Protein 8H3Z (pdb70)

Foldseek 3Di:
DAEEEEAQLQVQFFCPVLVVVLCVVVVVDDYHYHHFAQQVRVVCQVVVVHFKYKYWDPPCQPVDDQKDKFWQDKFAKWKKAFLPAPQVPDQAREPVVVLVAAAAEADPRHPRRCLVCVVCVVV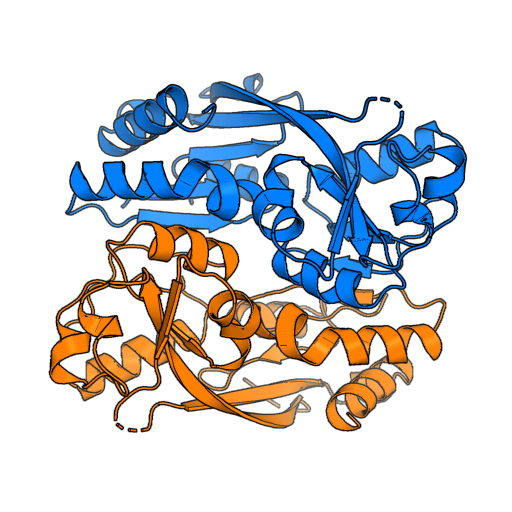VGDHRHPHHDRHLVVRLVVRLVGRHMYTGTPSSCPVVVVDNRMDIHHHVGRMTIIMMMGGNVSCVPVSSVSSVVSCNVTRSD/DAEEEEAQLCVQFPCVVLVVVLCVVVVVDDYHYHHDAQQVRVVCQVVVNHFKYKYWVVDCKDKDWQDKFAKWKKAFCPQVQLVDQAGEPVVLLVAAAAEEDPRHVVRVLVVVVCVVVVRDHHHPYYDHHLVVRNVVRLVGRHMYIGTPSSCPVVVVDNRMHIHHHVHHMIIMMMIGNPVSCVPPSSVSSVCSSNVD

Structure (mmCIF, N/CA/C/O backbone):
data_8H3Z
#
_entry.id   8H3Z
#
_cell.length_a   59.697
_cell.length_b   69.41
_cell.length_c   114.31
_cell.angle_alpha   90
_cell.angle_beta   90
_cell.angle_gamma   90
#
_symmetry.space_group_name_H-M   'P 21 21 21'
#
loop_
_entity.id
_entity.type
_entity.pdbx_description
1 polymer NtcB
2 non-polymer 'IODIDE ION'
3 water water
#
loop_
_atom_site.group_PDB
_atom_site.id
_atom_site.type_symbol
_atom_site.label_atom_id
_atom_site.label_alt_id
_atom_site.label_comp_id
_atom_site.label_asym_id
_atom_site.label_entity_id
_atom_site.label_seq_id
_atom_site.pdbx_PDB_ins_code
_atom_site.Cartn_x
_atom_site.Cartn_y
_atom_site.Cartn_z
_atom_site.occupancy
_atom_site.B_iso_or_equiv
_atom_site.auth_seq_id
_atom_site.auth_comp_id
_atom_site.auth_asym_id
_atom_site.auth_atom_id
_atom_site.pdbx_PDB_model_num
ATOM 1 N N . GLU A 1 7 ? 47.178 21.333 89.692 1 51.18 1 GLU A N 1
ATOM 2 C CA . GLU A 1 7 ? 47.994 22.576 89.622 1 52.39 1 GLU A CA 1
ATOM 3 C C . GLU A 1 7 ? 49.164 22.358 88.658 1 49.73 1 GLU A C 1
ATOM 4 O O . GLU A 1 7 ? 49.684 23.358 88.128 1 55.05 1 GLU A O 1
ATOM 10 N N . LEU A 1 8 ? 49.557 21.1 88.446 1 40.92 2 LEU A N 1
ATOM 11 C CA . LEU A 1 8 ? 50.679 20.789 87.548 1 37.36 2 LEU A CA 1
ATOM 12 C C . LEU A 1 8 ? 50.249 19.936 86.34 1 38.8 2 LEU A C 1
ATOM 13 O O . LEU A 1 8 ? 49.722 18.828 86.485 1 33.45 2 LEU A O 1
ATOM 18 N N . CYS A 1 9 ? 50.527 20.469 85.136 1 36.98 3 CYS A N 1
ATOM 19 C CA . CYS A 1 9 ? 50.03 19.942 83.875 1 35.35 3 CYS A CA 1
ATOM 20 C C . CYS A 1 9 ? 51.196 19.611 82.956 1 32.72 3 CYS A C 1
ATOM 21 O O . CYS A 1 9 ? 52.001 20.484 82.658 1 37.02 3 CYS A O 1
ATOM 24 N N . ILE A 1 10 ? 51.251 18.352 82.504 1 29.01 4 ILE A N 1
ATOM 25 C CA . ILE A 1 10 ? 52.358 17.821 81.728 1 27.54 4 ILE A CA 1
ATOM 26 C C . ILE A 1 10 ? 51.821 17.45 80.34 1 26.5 4 ILE A C 1
ATOM 27 O O . ILE A 1 10 ? 50.707 16.95 80.228 1 25.87 4 ILE A O 1
ATOM 32 N N . ALA A 1 11 ? 52.595 17.714 79.278 1 24.53 5 ALA A N 1
ATOM 33 C CA . ALA A 1 11 ? 52.334 17.099 77.984 1 26.06 5 ALA A CA 1
ATOM 34 C C . ALA A 1 11 ? 53.507 16.189 77.662 1 25.85 5 ALA A C 1
ATOM 35 O O . ALA A 1 11 ? 54.64 16.483 78.065 1 29.65 5 ALA A O 1
ATOM 37 N N . ALA A 1 12 ? 53.21 15.072 76.982 1 23.18 6 ALA A N 1
ATOM 38 C CA . ALA A 1 12 ? 54.192 14.035 76.738 1 22.6 6 ALA A CA 1
ATOM 39 C C . ALA A 1 12 ? 53.777 13.137 75.577 1 20.88 6 ALA A C 1
ATOM 40 O O . ALA A 1 12 ? 52.619 12.767 75.447 1 19.57 6 ALA A O 1
ATOM 42 N N . ILE A 1 13 ? 54.765 12.804 74.739 1 21.78 7 ILE A N 1
ATOM 43 C CA . ILE A 1 13 ? 54.61 11.851 73.653 1 22.46 7 ILE A CA 1
ATOM 44 C C . ILE A 1 13 ? 54.178 10.499 74.216 1 22.31 7 ILE A C 1
ATOM 45 O O . ILE A 1 13 ? 54.528 10.151 75.332 1 17.81 7 ILE A O 1
ATOM 50 N N . HIS A 1 14 ? 53.442 9.72 73.415 1 23.15 8 HIS A N 1
ATOM 51 C CA . HIS A 1 14 ? 52.75 8.553 73.95 1 22.92 8 HIS A CA 1
ATOM 52 C C . HIS A 1 14 ? 53.681 7.544 74.64 1 23.82 8 HIS A C 1
ATOM 53 O O . HIS A 1 14 ? 53.236 6.852 75.547 1 21.22 8 HIS A O 1
ATOM 60 N N . SER A 1 15 ? 54.963 7.449 74.228 1 25.39 9 SER A N 1
ATOM 61 C CA . SER A 1 15 ? 55.853 6.381 74.682 1 25.1 9 SER A CA 1
ATOM 62 C C . SER A 1 15 ? 56.179 6.488 76.179 1 27.96 9 SER A C 1
ATOM 63 O O . SER A 1 15 ? 56.573 5.495 76.815 1 25.62 9 SER A O 1
ATOM 66 N N . LEU A 1 16 ? 55.996 7.685 76.76 1 27.9 10 LEU A N 1
ATOM 67 C CA . LEU A 1 16 ? 56.486 7.956 78.099 1 31.71 10 LEU A CA 1
ATOM 68 C C . LEU A 1 16 ? 55.653 7.277 79.188 1 33.94 10 LEU A C 1
ATOM 69 O O . LEU A 1 16 ? 56.241 6.758 80.135 1 27.57 10 LEU A O 1
ATOM 74 N N . CYS A 1 17 ? 54.32 7.29 79.075 1 37.81 11 CYS A N 1
ATOM 75 C CA . CYS A 1 17 ? 53.449 6.765 80.171 1 43.69 11 CYS A CA 1
ATOM 76 C C . CYS A 1 17 ? 53.45 5.23 80.188 1 45.1 11 CYS A C 1
ATOM 77 O O . CYS A 1 17 ? 52.926 4.655 81.135 1 40.6 11 CYS A O 1
ATOM 80 N N . GLY A 1 18 ? 54.023 4.606 79.166 1 44.98 12 GLY A N 1
ATOM 81 C CA . GLY A 1 18 ? 54.171 3.143 79.159 1 46.92 12 GLY A CA 1
ATOM 82 C C . GLY A 1 18 ? 55.64 2.789 79.156 1 46.08 12 GLY A C 1
ATOM 83 O O . GLY A 1 18 ? 55.977 1.636 78.864 1 50.34 12 GLY A O 1
ATOM 84 N N . SER A 1 19 ? 56.476 3.778 79.441 1 41.48 13 SER A N 1
ATOM 85 C CA . SER A 1 19 ? 57.929 3.54 79.509 1 38.22 13 SER A CA 1
ATOM 86 C C . SER A 1 19 ? 58.463 4.075 80.842 1 35.37 13 SER A C 1
ATOM 87 O O . SER A 1 19 ? 58.251 3.413 81.867 1 35.22 13 SER A O 1
ATOM 90 N N . TYR A 1 20 ? 59.024 5.278 80.847 1 33.46 14 TYR A N 1
ATOM 91 C CA . TYR A 1 20 ? 59.771 5.787 82.019 1 35.93 14 TYR A CA 1
ATOM 92 C C . TYR A 1 20 ? 59.029 6.744 82.948 1 30.52 14 TYR A C 1
ATOM 93 O O . TYR A 1 20 ? 59.533 6.961 84.047 1 31.47 14 TYR A O 1
ATOM 102 N N . LEU A 1 21 ? 57.882 7.27 82.552 1 29.86 15 LEU A N 1
ATOM 103 C CA . LEU A 1 21 ? 57.24 8.325 83.38 1 31.11 15 LEU A CA 1
ATOM 104 C C . LEU A 1 21 ? 56.465 7.813 84.599 1 28.71 15 LEU A C 1
ATOM 105 O O . LEU A 1 21 ? 56.486 8.517 85.605 1 30.05 15 LEU A O 1
ATOM 110 N N . PRO A 1 22 ? 55.771 6.661 84.597 1 27.14 16 PRO A N 1
ATOM 111 C CA . PRO A 1 22 ? 54.966 6.342 85.772 1 27.5 16 PRO A CA 1
ATOM 112 C C . PRO A 1 22 ? 55.725 6.355 87.101 1 28.76 16 PRO A C 1
ATOM 113 O O . PRO A 1 22 ? 55.159 6.797 88.085 1 30.62 16 PRO A O 1
ATOM 117 N N . PRO A 1 23 ? 57 5.902 87.217 1 30.83 17 PRO A N 1
ATOM 118 C CA . PRO A 1 23 ? 57.754 6.063 88.47 1 31.11 17 PRO A CA 1
ATOM 119 C C . PRO A 1 23 ? 57.975 7.498 88.946 1 32.52 17 PRO A C 1
ATOM 120 O O . PRO A 1 23 ? 58.067 7.752 90.144 1 31.07 17 PRO A O 1
ATOM 124 N N . VAL A 1 24 ? 58.079 8.43 87.994 1 32.97 18 VAL A N 1
ATOM 125 C CA . VAL A 1 24 ? 58.298 9.829 88.3 1 33.85 18 VAL A CA 1
ATOM 126 C C . VAL A 1 24 ? 57.001 10.418 88.868 1 36.56 18 VAL A C 1
ATOM 127 O O . VAL A 1 24 ? 57.013 11.068 89.921 1 48.16 18 VAL A O 1
ATOM 131 N N . LEU A 1 25 ? 55.868 10.15 88.196 1 36.05 19 LEU A N 1
ATOM 132 C CA . LEU A 1 25 ? 54.575 10.596 88.707 1 40.38 19 LEU A CA 1
ATOM 133 C C . LEU A 1 25 ? 54.445 10.195 90.185 1 46.86 19 LEU A C 1
ATOM 134 O O . LEU A 1 25 ? 54.043 10.998 91.019 1 58.09 19 LEU A O 1
ATOM 139 N N . GLN A 1 26 ? 54.923 8.993 90.535 1 57.62 20 GLN A N 1
ATOM 140 C CA . GLN A 1 26 ? 54.635 8.365 91.818 1 49.58 20 GLN A CA 1
ATOM 141 C C . GLN A 1 26 ? 55.477 9.053 92.893 1 47.33 20 GLN A C 1
ATOM 142 O O . GLN A 1 26 ? 54.965 9.381 93.964 1 40.72 20 GLN A O 1
ATOM 148 N N . LYS A 1 27 ? 56.753 9.305 92.563 1 58.16 21 LYS A N 1
ATOM 149 C CA . LYS A 1 27 ? 57.654 10.025 93.457 1 51.75 21 LYS A CA 1
ATOM 150 C C . LYS A 1 27 ? 57.129 11.46 93.589 1 52.58 21 LYS A C 1
ATOM 151 O O . LYS A 1 27 ? 57.247 12.066 94.662 1 50.73 21 LYS A O 1
ATOM 157 N N . PHE A 1 28 ? 56.485 11.981 92.524 1 52.79 22 PHE A N 1
ATOM 158 C CA . PHE A 1 28 ? 56.102 13.392 92.579 1 40.22 22 PHE A CA 1
ATOM 159 C C . PHE A 1 28 ? 54.886 13.596 93.483 1 38.22 22 PHE A C 1
ATOM 160 O O . PHE A 1 28 ? 54.832 14.57 94.22 1 35.34 22 PHE A O 1
ATOM 168 N N . CYS A 1 29 ? 53.896 12.701 93.393 1 41.2 23 CYS A N 1
ATOM 169 C CA . CYS A 1 29 ? 52.669 12.791 94.17 1 39.37 23 CYS A CA 1
ATOM 170 C C . CYS A 1 29 ? 52.965 12.574 95.656 1 40.72 23 CYS A C 1
ATOM 171 O O . CYS A 1 29 ? 52.39 13.25 96.51 1 41.96 23 CYS A O 1
ATOM 174 N N . ARG A 1 30 ? 53.947 11.719 95.943 1 40.54 24 ARG A N 1
ATOM 175 C CA . ARG A 1 30 ? 54.336 11.469 97.356 1 44 24 ARG A CA 1
ATOM 176 C C . ARG A 1 30 ? 55.111 12.669 97.914 1 44.95 24 ARG A C 1
ATOM 177 O O . ARG A 1 30 ? 55.08 12.855 99.146 1 49.06 24 ARG A O 1
ATOM 185 N N . ASP A 1 31 ? 55.763 13.464 97.057 1 46.07 25 ASP A N 1
ATOM 186 C CA . ASP A 1 31 ? 56.599 14.548 97.565 1 44.47 25 ASP A CA 1
ATOM 187 C C . ASP A 1 31 ? 55.81 15.837 97.671 1 42.53 25 ASP A C 1
ATOM 188 O O . ASP A 1 31 ? 56.047 16.635 98.572 1 41.48 25 ASP A O 1
ATOM 193 N N . TYR A 1 32 ? 54.816 15.971 96.79 1 43.13 26 TYR A N 1
ATOM 194 C CA . TYR A 1 32 ? 53.913 17.144 96.765 1 44 26 TYR A CA 1
ATOM 195 C C . TYR A 1 32 ? 52.473 16.632 96.718 1 47.34 26 TYR A C 1
ATOM 196 O O . TYR A 1 32 ? 51.826 16.724 95.68 1 42.25 26 TYR A O 1
ATOM 205 N N . PRO A 1 33 ? 51.924 16.12 97.831 1 56.37 27 PRO A N 1
ATOM 206 C CA . PRO A 1 33 ? 50.603 15.5 97.813 1 62.15 27 PRO A CA 1
ATOM 207 C C . PRO A 1 33 ? 49.369 16.388 97.589 1 78.71 27 PRO A C 1
ATOM 208 O O . PRO A 1 33 ? 48.398 15.884 97.067 1 91.17 27 PRO A O 1
ATOM 212 N N . GLU A 1 34 ? 49.456 17.69 97.828 1 90.75 28 GLU A N 1
ATOM 213 C CA . GLU A 1 34 ? 48.234 18.493 97.605 1 69.15 28 GLU A CA 1
ATOM 214 C C . GLU A 1 34 ? 48.193 18.967 96.156 1 59.8 28 GLU A C 1
ATOM 215 O O . GLU A 1 34 ? 47.223 19.63 95.786 1 54.23 28 GLU A O 1
ATOM 221 N N . VAL A 1 35 ? 49.193 18.596 95.368 1 54.86 29 VAL A N 1
ATOM 222 C CA . VAL A 1 35 ? 49.273 19.081 93.96 1 51.65 29 VAL A CA 1
ATOM 223 C C . VAL A 1 35 ? 48.489 18.139 93.044 1 51.82 29 VAL A C 1
ATOM 224 O O . VAL A 1 35 ? 48.765 16.934 93.053 1 50.73 29 VAL A O 1
ATOM 228 N N . GLN A 1 36 ? 47.552 18.686 92.278 1 49.08 30 GLN A N 1
ATOM 229 C CA . GLN A 1 36 ? 46.839 17.849 91.29 1 50.69 30 GLN A CA 1
ATOM 230 C C . GLN A 1 36 ? 47.713 17.726 90.045 1 47.25 30 GLN A C 1
ATOM 231 O O . GLN A 1 36 ? 48.115 18.768 89.512 1 48.45 30 GLN A O 1
ATOM 237 N N . LEU A 1 37 ? 48.004 16.501 89.633 1 38.66 31 LEU A N 1
ATOM 238 C CA . LEU A 1 37 ? 48.784 16.213 88.441 1 34.82 31 LEU A CA 1
ATOM 239 C C . LEU A 1 37 ? 47.86 15.863 87.267 1 31.52 31 LEU A C 1
ATOM 240 O O . LEU A 1 37 ? 46.993 15.016 87.404 1 31.7 31 LEU A O 1
ATOM 245 N N . ARG A 1 38 ? 47.985 16.571 86.137 1 31.36 32 ARG A N 1
ATOM 246 C CA . ARG A 1 38 ? 47.427 16.151 84.854 1 32.21 32 ARG A CA 1
ATOM 247 C C . ARG A 1 38 ? 48.578 15.813 83.907 1 29.71 32 ARG A C 1
ATOM 248 O O . ARG A 1 38 ? 49.499 16.615 83.791 1 28.5 32 ARG A O 1
ATOM 256 N N . VAL A 1 39 ? 48.503 14.651 83.228 1 27.58 33 VAL A N 1
ATOM 257 C CA . VAL A 1 39 ? 49.423 14.266 82.161 1 25.76 33 VAL A CA 1
ATOM 258 C C . VAL A 1 39 ? 48.625 13.944 80.896 1 25 33 VAL A C 1
ATOM 259 O O . VAL A 1 39 ? 47.902 12.953 80.852 1 22.53 33 VAL A O 1
ATOM 263 N N . THR A 1 40 ? 48.808 14.763 79.847 1 26.02 34 THR A N 1
ATOM 264 C CA . THR A 1 40 ? 48.116 14.588 78.577 1 25.15 34 THR A CA 1
ATOM 265 C C . THR A 1 40 ? 49.101 14.049 77.554 1 21.95 34 THR A C 1
ATOM 266 O O . THR A 1 40 ? 50.112 14.685 77.317 1 20.24 34 THR A O 1
ATOM 270 N N . SER A 1 41 ? 48.803 12.869 76.989 1 23.36 35 SER A N 1
ATOM 271 C CA . SER A 1 41 ? 49.611 12.266 75.936 1 23.48 35 SER A CA 1
ATOM 272 C C . SER A 1 41 ? 49.222 12.879 74.603 1 21.58 35 SER A C 1
ATOM 273 O O . SER A 1 41 ? 48.055 12.892 74.303 1 21.26 35 SER A O 1
ATOM 276 N N . LEU A 1 42 ? 50.202 13.316 73.808 1 23.3 36 LEU A N 1
ATOM 277 C CA . LEU A 1 42 ? 49.958 14.152 72.637 1 23.04 36 LEU A CA 1
ATOM 278 C C . LEU A 1 42 ? 51.089 13.913 71.643 1 21.29 36 LEU A C 1
ATOM 279 O O . LEU A 1 42 ? 52.173 13.489 72.037 1 21.11 36 LEU A O 1
ATOM 284 N N . GLY A 1 43 ? 50.829 14.168 70.366 1 19.46 37 GLY A N 1
ATOM 285 C CA . GLY A 1 43 ? 51.891 14.343 69.387 1 19.35 37 GLY A CA 1
ATOM 286 C C . GLY A 1 43 ? 52.694 15.601 69.706 1 19.32 37 GLY A C 1
ATOM 287 O O . GLY A 1 43 ? 52.156 16.544 70.29 1 20.92 37 GLY A O 1
ATOM 288 N N . SER A 1 44 ? 53.978 15.606 69.326 1 19.87 38 SER A N 1
ATOM 289 C CA . SER A 1 44 ? 54.901 16.693 69.634 1 21.2 38 SER A CA 1
ATOM 290 C C . SER A 1 44 ? 54.4 18.076 69.216 1 23.45 38 SER A C 1
ATOM 291 O O . SER A 1 44 ? 54.606 19.034 69.958 1 26.78 38 SER A O 1
ATOM 294 N N . ASP A 1 45 ? 53.778 18.222 68.038 1 27.46 39 ASP A N 1
ATOM 295 C CA . ASP A 1 45 ? 53.306 19.542 67.622 1 28.26 39 ASP A CA 1
ATOM 296 C C . ASP A 1 45 ? 52.342 20.115 68.666 1 27.58 39 ASP A C 1
ATOM 297 O O . ASP A 1 45 ? 52.596 21.196 69.199 1 27.99 39 ASP A O 1
ATOM 302 N N . ARG A 1 46 ? 51.278 19.38 69.011 1 30.07 40 ARG A N 1
ATOM 303 C CA . ARG A 1 46 ? 50.288 19.883 69.961 1 31.89 40 ARG A CA 1
ATOM 304 C C . ARG A 1 46 ? 50.876 20.123 71.361 1 30.72 40 ARG A C 1
ATOM 305 O O . ARG A 1 46 ? 50.552 21.129 72.011 1 30.13 40 ARG A O 1
ATOM 313 N N . ALA A 1 47 ? 51.757 19.221 71.817 1 29.96 41 ALA A N 1
ATOM 314 C CA . ALA A 1 47 ? 52.446 19.352 73.094 1 27.24 41 ALA A CA 1
ATOM 315 C C . ALA A 1 47 ? 53.157 20.696 73.211 1 29.73 41 ALA A C 1
ATOM 316 O O . ALA A 1 47 ? 53.153 21.307 74.288 1 26.76 41 ALA A O 1
ATOM 318 N N . LEU A 1 48 ? 53.751 21.158 72.092 1 32.85 42 LEU A N 1
ATOM 319 C CA . LEU A 1 48 ? 54.439 22.441 72.068 1 35.51 42 LEU A CA 1
ATOM 320 C C . LEU A 1 48 ? 53.455 23.604 71.951 1 33.74 42 LEU A C 1
ATOM 321 O O . LEU A 1 48 ? 53.69 24.631 72.575 1 30.21 42 LEU A O 1
ATOM 326 N N . LYS A 1 49 ? 52.395 23.46 71.134 1 35.29 43 LYS A N 1
ATOM 327 C CA . LYS A 1 49 ? 51.349 24.467 71.067 1 34.99 43 LYS A CA 1
ATOM 328 C C . LYS A 1 49 ? 50.893 24.775 72.493 1 35.23 43 LYS A C 1
ATOM 329 O O . LYS A 1 49 ? 50.855 25.937 72.895 1 35.1 43 LYS A O 1
ATOM 335 N N . VAL A 1 50 ? 50.556 23.72 73.257 1 36.38 44 VAL A N 1
ATOM 336 C CA . VAL A 1 50 ? 49.946 23.89 74.568 1 36.53 44 VAL A CA 1
ATOM 337 C C . VAL A 1 50 ? 50.952 24.425 75.592 1 34.06 44 VAL A C 1
ATOM 338 O O . VAL A 1 50 ? 50.533 25.124 76.506 1 35.77 44 VAL A O 1
ATOM 342 N N . LEU A 1 51 ? 52.254 24.134 75.437 1 32.99 45 LEU A N 1
ATOM 343 C CA . LEU A 1 51 ? 53.279 24.775 76.255 1 33.29 45 LEU A CA 1
ATOM 344 C C . LEU A 1 51 ? 53.325 26.269 75.93 1 39.4 45 LEU A C 1
ATOM 345 O O . LEU A 1 51 ? 53.161 27.098 76.831 1 40.81 45 LEU A O 1
ATOM 350 N N . LYS A 1 52 ? 53.496 26.613 74.645 1 39.35 46 LYS A N 1
ATOM 351 C CA . LYS A 1 52 ? 53.504 28.012 74.229 1 40.01 46 LYS A CA 1
ATOM 352 C C . LYS A 1 52 ? 52.306 28.79 74.785 1 37 46 LYS A C 1
ATOM 353 O O . LYS A 1 52 ? 52.433 29.977 75.029 1 36.69 46 LYS A O 1
ATOM 359 N N . ASP A 1 53 ? 51.142 28.144 74.906 1 38.07 47 ASP A N 1
ATOM 360 C CA . ASP A 1 53 ? 49.888 28.8 75.256 1 38.05 47 ASP A CA 1
ATOM 361 C C . ASP A 1 53 ? 49.629 28.764 76.768 1 36.3 47 ASP A C 1
ATOM 362 O O . ASP A 1 53 ? 48.606 29.257 77.225 1 39.84 47 ASP A O 1
ATOM 367 N N . GLY A 1 54 ? 50.503 28.15 77.567 1 34.37 48 GLY A N 1
ATOM 368 C CA . GLY A 1 54 ? 50.311 28.173 79.012 1 33.82 48 GLY A CA 1
ATOM 369 C C . GLY A 1 54 ? 49.385 27.08 79.551 1 34.55 48 GLY A C 1
ATOM 370 O O . GLY A 1 54 ? 49.131 27.039 80.761 1 34.14 48 GLY A O 1
ATOM 371 N N . LEU A 1 55 ? 48.905 26.18 78.674 1 34.61 49 LEU A N 1
ATOM 372 C CA . LEU A 1 55 ? 47.97 25.128 79.07 1 34.83 49 LEU A CA 1
ATOM 373 C C . LEU A 1 55 ? 48.68 23.978 79.796 1 32.53 49 LEU A C 1
ATOM 374 O O . LEU A 1 55 ? 48.077 23.34 80.657 1 34.95 49 LEU A O 1
ATOM 379 N N . VAL A 1 56 ? 49.962 23.724 79.488 1 29.87 50 VAL A N 1
ATOM 380 C CA . VAL A 1 56 ? 50.777 22.811 80.284 1 26.04 50 VAL A CA 1
ATOM 381 C C . VAL A 1 56 ? 51.955 23.592 80.84 1 26.5 50 VAL A C 1
ATOM 382 O O . VAL A 1 56 ? 52.225 24.674 80.359 1 26.91 50 VAL A O 1
ATOM 386 N N . ASP A 1 57 ? 52.621 23.037 81.863 1 27.63 51 ASP A N 1
ATOM 387 C CA . ASP A 1 57 ? 53.747 23.672 82.523 1 28.44 51 ASP A CA 1
ATOM 388 C C . ASP A 1 57 ? 55.082 23.186 81.964 1 30.07 51 ASP A C 1
ATOM 389 O O . ASP A 1 57 ? 56.098 23.887 82.092 1 31.86 51 ASP A O 1
ATOM 394 N N . LEU A 1 58 ? 55.096 21.965 81.416 1 29.53 52 LEU A N 1
ATOM 395 C CA . LEU A 1 58 ? 56.26 21.466 80.704 1 31.47 52 LEU A CA 1
ATOM 396 C C . LEU A 1 58 ? 55.859 20.284 79.835 1 31.08 52 LEU A C 1
ATOM 397 O O . LEU A 1 58 ? 54.801 19.694 80.017 1 32.64 52 LEU A O 1
ATOM 402 N N . ALA A 1 59 ? 56.718 19.995 78.861 1 28.95 53 ALA A N 1
ATOM 403 C CA . ALA A 1 59 ? 56.429 19.021 77.827 1 27.93 53 ALA A CA 1
ATOM 404 C C . ALA A 1 59 ? 57.687 18.205 77.584 1 27.86 53 ALA A C 1
ATOM 405 O O . ALA A 1 59 ? 58.779 18.759 77.574 1 27 53 ALA A O 1
ATOM 407 N N . ILE A 1 60 ? 57.482 16.894 77.413 1 26.17 54 ILE A N 1
ATOM 408 C CA . ILE A 1 60 ? 58.481 15.986 76.893 1 24.66 54 ILE A CA 1
ATOM 409 C C . ILE A 1 60 ? 58.074 15.617 75.464 1 22.79 54 ILE A C 1
ATOM 410 O O . ILE A 1 60 ? 56.993 15.075 75.24 1 23.91 54 ILE A O 1
ATOM 415 N N . VAL A 1 61 ? 58.959 15.907 74.512 1 21.79 55 VAL A N 1
ATOM 416 C CA . VAL A 1 61 ? 58.634 15.896 73.101 1 22.91 55 VAL A CA 1
ATOM 417 C C . VAL A 1 61 ? 59.787 15.279 72.313 1 26.6 55 VAL A C 1
ATOM 418 O O . VAL A 1 61 ? 60.903 15.079 72.801 1 27.04 55 VAL A O 1
ATOM 422 N N . MET A 1 62 ? 59.458 14.991 71.06 1 29.09 56 MET A N 1
ATOM 423 C CA . MET A 1 62 ? 60.408 14.6 70.049 1 32.95 56 MET A CA 1
ATOM 424 C C . MET A 1 62 ? 61.032 15.875 69.474 1 33.07 56 MET A C 1
ATOM 425 O O . MET A 1 62 ? 60.322 16.798 69.091 1 30.25 56 MET A O 1
ATOM 430 N N . ASN A 1 63 ? 62.368 15.939 69.515 1 34.3 57 ASN A N 1
ATOM 431 C CA . ASN A 1 63 ? 63.156 17.047 69.007 1 37.37 57 ASN A CA 1
ATOM 432 C C . ASN A 1 63 ? 62.681 17.455 67.606 1 39.15 57 ASN A C 1
ATOM 433 O O . ASN A 1 63 ? 62.509 16.598 66.736 1 37.2 57 ASN A O 1
ATOM 438 N N . ASN A 1 64 ? 62.453 18.767 67.407 1 38.84 58 ASN A N 1
ATOM 439 C CA . ASN A 1 64 ? 62.079 19.332 66.112 1 40.72 58 ASN A CA 1
ATOM 440 C C . ASN A 1 64 ? 63.22 20.175 65.524 1 43.96 58 ASN A C 1
ATOM 441 O O . ASN A 1 64 ? 63.029 20.821 64.485 1 43.11 58 ASN A O 1
ATOM 446 N N . ARG A 1 65 ? 64.359 20.213 66.245 1 43.32 59 ARG A N 1
ATOM 447 C CA . ARG A 1 65 ? 65.599 20.883 65.869 1 42.12 59 ARG A CA 1
ATOM 448 C C . ARG A 1 65 ? 65.572 22.398 66.104 1 40.34 59 ARG A C 1
ATOM 449 O O . ARG A 1 65 ? 66.563 23.051 65.808 1 37.01 59 ARG A O 1
ATOM 457 N N . PHE A 1 66 ? 64.514 22.971 66.697 1 35.74 60 PHE A N 1
ATOM 458 C CA . PHE A 1 66 ? 64.441 24.419 66.834 1 33.8 60 PHE A CA 1
ATOM 459 C C . PHE A 1 66 ? 64.12 24.878 68.259 1 33.79 60 PHE A C 1
ATOM 460 O O . PHE A 1 66 ? 63.82 26.055 68.479 1 36 60 PHE A O 1
ATOM 468 N N . LEU A 1 67 ? 64.187 23.983 69.243 1 37.74 61 LEU A N 1
ATOM 469 C CA . LEU A 1 67 ? 63.632 24.267 70.564 1 42.04 61 LEU A CA 1
ATOM 470 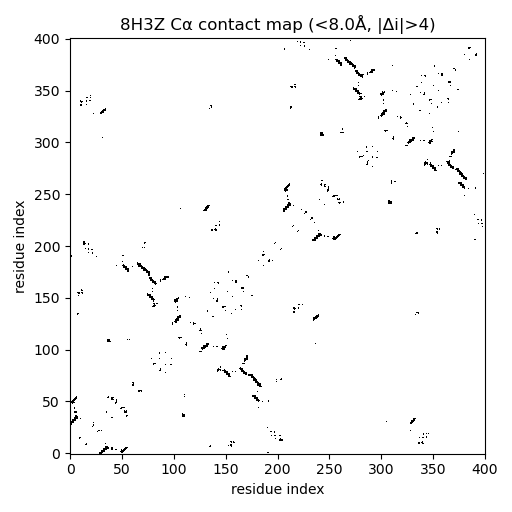C C . LEU A 1 67 ? 64.289 25.474 71.249 1 43.75 61 LEU A C 1
ATOM 471 O O . LEU A 1 67 ? 63.628 26.186 72.003 1 45.35 61 LEU A O 1
ATOM 476 N N . THR A 1 68 ? 65.573 25.734 70.972 1 44.72 62 THR A N 1
ATOM 477 C CA . THR A 1 68 ? 66.323 26.76 71.686 1 42.48 62 THR A CA 1
ATOM 478 C C . THR A 1 68 ? 66.162 28.148 71.043 1 44.18 62 THR A C 1
ATOM 479 O O . THR A 1 68 ? 66.697 29.127 71.561 1 43.59 62 THR A O 1
ATOM 483 N N . THR A 1 69 ? 65.4 28.252 69.937 1 43.25 63 THR A N 1
ATOM 484 C CA . THR A 1 69 ? 65.115 29.526 69.277 1 36.33 63 THR A CA 1
ATOM 485 C C . THR A 1 69 ? 64.093 30.366 70.052 1 38.39 63 THR A C 1
ATOM 486 O O . THR A 1 69 ? 63.971 31.561 69.814 1 44.52 63 THR A O 1
ATOM 490 N N . GLY A 1 70 ? 63.311 29.752 70.939 1 42.33 64 GLY A N 1
ATOM 491 C CA . GLY A 1 70 ? 62.411 30.497 71.807 1 47.29 64 GLY A CA 1
ATOM 492 C C . GLY A 1 70 ? 63.169 31.204 72.934 1 52.43 64 GLY A C 1
ATOM 493 O O . GLY A 1 70 ? 64.111 30.649 73.5 1 50.93 64 GLY A O 1
ATOM 494 N N . ARG A 1 71 ? 62.715 32.411 73.291 1 54.35 65 ARG A N 1
ATOM 495 C CA . ARG A 1 71 ? 63.459 33.283 74.19 1 61.39 65 ARG A CA 1
ATOM 496 C C . ARG A 1 71 ? 63.606 32.643 75.579 1 58.22 65 ARG A C 1
ATOM 497 O O . ARG A 1 71 ? 64.715 32.546 76.1 1 61.33 65 ARG A O 1
ATOM 505 N N . ASP A 1 72 ? 62.5 32.181 76.174 1 53.41 66 ASP A N 1
ATOM 506 C CA . ASP A 1 72 ? 62.481 31.8 77.583 1 54.26 66 ASP A CA 1
ATOM 507 C C . ASP A 1 72 ? 62.782 30.307 77.783 1 48.56 66 ASP A C 1
ATOM 508 O O . ASP A 1 72 ? 62.492 29.756 78.841 1 42.19 66 ASP A O 1
ATOM 513 N N . MET A 1 73 ? 63.407 29.649 76.8 1 43.97 67 MET A N 1
ATOM 514 C CA . MET A 1 73 ? 63.35 28.196 76.718 1 40.51 67 MET A CA 1
ATOM 515 C C . MET A 1 73 ? 64.439 27.555 77.575 1 34.43 67 MET A C 1
ATOM 516 O O . MET A 1 73 ? 65.569 28.035 77.619 1 30.15 67 MET A O 1
ATOM 521 N N . VAL A 1 74 ? 64.099 26.481 78.302 1 33.95 68 VAL A N 1
ATOM 522 C CA . VAL A 1 74 ? 65.156 25.605 78.791 1 31.92 68 VAL A CA 1
ATOM 523 C C . VAL A 1 74 ? 64.828 24.188 78.324 1 29.26 68 VAL A C 1
ATOM 524 O O . VAL A 1 74 ? 63.673 23.798 78.331 1 25.12 68 VAL A O 1
ATOM 528 N N . VAL A 1 75 ? 65.874 23.467 77.89 1 28.71 69 VAL A N 1
ATOM 529 C CA . VAL A 1 75 ? 65.764 22.242 77.117 1 29.8 69 VAL A CA 1
ATOM 530 C C . VAL A 1 75 ? 66.731 21.207 77.685 1 29.82 69 VAL A C 1
ATOM 531 O O . VAL A 1 75 ? 67.933 21.452 77.696 1 25.86 69 VAL A O 1
ATOM 535 N N . GLU A 1 76 ? 66.211 20.037 78.098 1 31.38 70 GLU A N 1
ATOM 536 C CA . GLU A 1 76 ? 67.058 18.947 78.576 1 33.16 70 GLU A CA 1
ATOM 537 C C . GLU A 1 76 ? 66.901 17.707 77.691 1 32.66 70 GLU A C 1
ATOM 538 O O . GLU A 1 76 ? 65.817 17.12 77.582 1 27.98 70 GLU A O 1
ATOM 544 N N . VAL A 1 77 ? 68.013 17.281 77.082 1 29.7 71 VAL A N 1
ATOM 545 C CA . VAL A 1 77 ? 68.001 16.049 76.314 1 29.41 71 VAL A CA 1
ATOM 546 C C . VAL A 1 77 ? 67.938 14.879 77.294 1 30.28 71 VAL A C 1
ATOM 547 O O . VAL A 1 77 ? 68.741 14.794 78.225 1 28.26 71 VAL A O 1
ATOM 551 N N . LEU A 1 78 ? 66.954 13.994 77.077 1 31.04 72 LEU A N 1
ATOM 552 C CA . LEU A 1 78 ? 66.723 12.838 77.929 1 30.41 72 LEU A CA 1
ATOM 553 C C . LEU A 1 78 ? 67.412 11.598 77.339 1 33.8 72 LEU A C 1
ATOM 554 O O . LEU A 1 78 ? 68.21 10.952 78.016 1 32.88 72 LEU A O 1
ATOM 559 N N . TYR A 1 79 ? 67.091 11.253 76.082 1 35.18 73 TYR A N 1
ATOM 560 C CA . TYR A 1 79 ? 67.66 10.071 75.447 1 33.42 73 TYR A CA 1
ATOM 561 C C . TYR A 1 79 ? 67.504 10.125 73.925 1 31.6 73 TYR A C 1
ATOM 562 O O . TYR A 1 79 ? 66.633 10.826 73.4 1 28.81 73 TYR A O 1
ATOM 571 N N . ASP A 1 80 ? 68.417 9.408 73.244 1 32.96 74 ASP A N 1
ATOM 572 C CA . ASP A 1 80 ? 68.289 9.018 71.84 1 32.54 74 ASP A CA 1
ATOM 573 C C . ASP A 1 80 ? 67.856 7.552 71.778 1 29.26 74 ASP A C 1
ATOM 574 O O . ASP A 1 80 ? 68.119 6.77 72.697 1 26.23 74 ASP A O 1
ATOM 579 N N . GLU A 1 81 ? 67.2 7.163 70.687 1 26.19 75 GLU A N 1
ATOM 580 C CA . GLU A 1 81 ? 66.661 5.813 70.644 1 28.11 75 GLU A CA 1
ATOM 581 C C . GLU A 1 81 ? 66.428 5.369 69.208 1 25.82 75 GLU A C 1
ATOM 582 O O . GLU A 1 81 ? 66.009 6.157 68.363 1 27.14 75 GLU A O 1
ATOM 588 N N . PRO A 1 82 ? 66.613 4.058 68.936 1 23.92 76 PRO A N 1
ATOM 589 C CA . PRO A 1 82 ? 66.365 3.522 67.609 1 22.58 76 PRO A CA 1
ATOM 590 C C . PRO A 1 82 ? 64.877 3.379 67.328 1 23.21 76 PRO A C 1
ATOM 591 O O . PRO A 1 82 ? 64.06 3.231 68.242 1 22.69 76 PRO A O 1
ATOM 595 N N . ILE A 1 83 ? 64.572 3.436 66.027 1 23.11 77 ILE A N 1
ATOM 596 C CA . ILE A 1 83 ? 63.292 3.013 65.511 1 25.22 77 ILE A CA 1
ATOM 597 C C . ILE A 1 83 ? 63.347 1.525 65.175 1 25.05 77 ILE A C 1
ATOM 598 O O . ILE A 1 83 ? 64.322 1.053 64.575 1 21.94 77 ILE A O 1
ATOM 603 N N . GLU A 1 84 ? 62.281 0.805 65.564 1 24.54 78 GLU A N 1
ATOM 604 C CA . GLU A 1 84 ? 62.238 -0.636 65.372 1 25.31 78 GLU A CA 1
ATOM 605 C C . GLU A 1 84 ? 60.917 -0.98 64.702 1 24.9 78 GLU A C 1
ATOM 606 O O . GLU A 1 84 ? 60.064 -0.095 64.552 1 25.32 78 GLU A O 1
ATOM 612 N N . LEU A 1 85 ? 60.793 -2.241 64.263 1 24.84 79 LEU A N 1
ATOM 613 C CA . LEU A 1 85 ? 59.629 -2.675 63.497 1 25.73 79 LEU A CA 1
ATOM 614 C C . LEU A 1 85 ? 58.724 -3.519 64.37 1 24.73 79 LEU A C 1
ATOM 615 O O . LEU A 1 85 ? 59.212 -4.356 65.131 1 26.47 79 LEU A O 1
ATOM 620 N N . LEU A 1 86 ? 57.42 -3.301 64.206 1 24.51 80 LEU A N 1
ATOM 621 C CA . LEU A 1 86 ? 56.401 -4.06 64.905 1 23.78 80 LEU A CA 1
ATOM 622 C C . LEU A 1 86 ? 55.563 -4.803 63.869 1 24.98 80 LEU A C 1
ATOM 623 O O . LEU A 1 86 ? 55.101 -4.204 62.909 1 23.18 80 LEU A O 1
ATOM 628 N N . THR A 1 87 ? 55.398 -6.115 64.091 1 25.84 81 THR A N 1
ATOM 629 C CA . THR A 1 87 ? 54.604 -6.982 63.245 1 26.14 81 THR A CA 1
ATOM 630 C C . THR A 1 87 ? 53.833 -7.949 64.138 1 25.7 81 THR A C 1
ATOM 631 O O . THR A 1 87 ? 54.172 -8.089 65.311 1 23.78 81 THR A O 1
ATOM 635 N N . ALA A 1 88 ? 52.784 -8.558 63.56 1 25.71 82 ALA A N 1
ATOM 636 C CA . ALA A 1 88 ? 52.192 -9.785 64.073 1 26.77 82 ALA A CA 1
ATOM 637 C C . ALA A 1 88 ? 53.278 -10.848 64.184 1 28.12 82 ALA A C 1
ATOM 638 O O . ALA A 1 88 ? 54.177 -10.917 63.342 1 28.41 82 ALA A O 1
ATOM 640 N N . ALA A 1 89 ? 53.145 -11.665 65.237 1 32.73 83 ALA A N 1
ATOM 641 C CA . ALA A 1 89 ? 54.004 -12.801 65.531 1 35.8 83 ALA A CA 1
ATOM 642 C C . ALA A 1 89 ? 54.298 -13.604 64.267 1 36.08 83 ALA A C 1
ATOM 643 O O . ALA A 1 89 ? 55.456 -13.902 63.978 1 42.49 83 ALA A O 1
ATOM 645 N N . ASN A 1 90 ? 53.257 -13.893 63.482 1 40.91 84 ASN A N 1
ATOM 646 C CA . ASN A 1 90 ? 53.398 -14.778 62.333 1 46.23 84 ASN A CA 1
ATOM 647 C C . ASN A 1 90 ? 53.554 -13.991 61.026 1 44.53 84 ASN A C 1
ATOM 648 O O . ASN A 1 90 ? 53.378 -14.537 59.94 1 42.18 84 ASN A O 1
ATOM 653 N N . HIS A 1 91 ? 53.958 -12.72 61.118 1 41.1 85 HIS A N 1
ATOM 654 C CA . HIS A 1 91 ? 54.259 -11.945 59.929 1 37.66 85 HIS A CA 1
ATOM 655 C C . HIS A 1 91 ? 55.547 -12.464 59.305 1 38.39 85 HIS A C 1
ATOM 656 O O . HIS A 1 91 ? 56.509 -12.74 60.024 1 42.39 85 HIS A O 1
ATOM 663 N N . PRO A 1 92 ? 55.624 -12.587 57.96 1 39.18 86 PRO A N 1
ATOM 664 C CA . PRO A 1 92 ? 56.844 -13.045 57.29 1 39.86 86 PRO A CA 1
ATOM 665 C C . PRO A 1 92 ? 58.126 -12.37 57.769 1 42.99 86 PRO A C 1
ATOM 666 O O . PRO A 1 92 ? 59.156 -13.034 57.89 1 43.18 86 PRO A O 1
ATOM 670 N N . LEU A 1 93 ? 58.053 -11.047 58.019 1 44.34 87 LEU A N 1
ATOM 671 C CA . LEU A 1 93 ? 59.2 -10.247 58.456 1 38.54 87 LEU A CA 1
ATOM 672 C C . LEU A 1 93 ? 59.676 -10.676 59.847 1 36.18 87 LEU A C 1
ATOM 673 O O . LEU A 1 93 ? 60.826 -10.431 60.215 1 37.44 87 LEU A O 1
ATOM 678 N N . ALA A 1 94 ? 58.801 -11.314 60.632 1 35.14 88 ALA A N 1
ATOM 679 C CA . ALA A 1 94 ? 59.217 -11.85 61.918 1 38.02 88 ALA A CA 1
ATOM 680 C C . ALA A 1 94 ? 60.319 -12.899 61.738 1 39.54 88 ALA A C 1
ATOM 681 O O . ALA A 1 94 ? 61.069 -13.143 62.668 1 38.84 88 ALA A O 1
ATOM 683 N N . ALA A 1 95 ? 60.417 -13.516 60.551 1 45.42 89 ALA A N 1
ATOM 684 C CA . ALA A 1 95 ? 61.435 -14.529 60.293 1 49.88 89 ALA A CA 1
ATOM 685 C C . ALA A 1 95 ? 62.84 -13.957 60.497 1 45.81 89 ALA A C 1
ATOM 686 O O . ALA A 1 95 ? 63.7 -14.631 61.051 1 44.48 89 ALA A O 1
ATOM 688 N N . TYR A 1 96 ? 63.07 -12.711 60.078 1 43.98 90 TYR A N 1
ATOM 689 C CA . TYR A 1 96 ? 64.396 -12.128 60.182 1 41.66 90 TYR A CA 1
ATOM 690 C C . TYR A 1 96 ? 64.724 -11.795 61.632 1 41.52 90 TYR A C 1
ATOM 691 O O . TYR A 1 96 ? 63.832 -11.602 62.458 1 43.35 90 TYR A O 1
ATOM 700 N N . GLU A 1 97 ? 66.028 -11.7 61.912 1 44.67 91 GLU A N 1
ATOM 701 C CA . GLU A 1 97 ? 66.536 -11.184 63.174 1 49.92 91 GLU A CA 1
ATOM 702 C C . GLU A 1 97 ? 66.637 -9.653 63.105 1 46.69 91 GLU A C 1
ATOM 703 O O . GLU A 1 97 ? 66.311 -8.939 64.061 1 44.83 91 GLU A O 1
ATOM 709 N N . ARG A 1 98 ? 67.187 -9.181 61.979 1 43.85 92 ARG A N 1
ATOM 710 C CA . ARG A 1 98 ? 67.287 -7.722 61.719 1 45.65 92 ARG A CA 1
ATOM 711 C C . ARG A 1 98 ? 66.614 -7.506 60.367 1 46.99 92 ARG A C 1
ATOM 712 O O . ARG A 1 98 ? 67.162 -7.986 59.356 1 49.78 92 ARG A O 1
ATOM 720 N N . VAL A 1 99 ? 65.476 -6.82 60.347 1 43.23 93 VAL A N 1
ATOM 721 C CA . VAL A 1 99 ? 64.695 -6.689 59.128 1 43.65 93 VAL A CA 1
ATOM 722 C C . VAL A 1 99 ? 65.438 -5.754 58.174 1 44.95 93 VAL A C 1
ATOM 723 O O . VAL A 1 99 ? 65.882 -4.684 58.587 1 45.6 93 VAL A O 1
ATOM 727 N N . PRO A 1 100 ? 65.654 -6.149 56.896 1 44.73 94 PRO A N 1
ATOM 728 C CA . PRO A 1 100 ? 66.191 -5.232 55.889 1 48.68 94 PRO A CA 1
ATOM 729 C C . PRO A 1 100 ? 65.127 -4.315 55.282 1 48.36 94 PRO A C 1
ATOM 730 O O . PRO A 1 100 ? 63.982 -4.721 55.079 1 51.68 94 PRO A O 1
ATOM 734 N N . TRP A 1 101 ? 65.543 -3.072 55.007 1 47.59 95 TRP A N 1
ATOM 735 C CA . TRP A 1 101 ? 64.71 -2.053 54.396 1 48.47 95 TRP A CA 1
ATOM 736 C C . TRP A 1 101 ? 64.136 -2.544 53.069 1 52.45 95 TRP A C 1
ATOM 737 O O . TRP A 1 101 ? 62.968 -2.285 52.793 1 56.29 95 TRP A O 1
ATOM 748 N N . SER A 1 102 ? 64.933 -3.272 52.269 1 54.08 96 SER A N 1
ATOM 749 C CA . SER A 1 102 ? 64.51 -3.672 50.933 1 52.56 96 SER A CA 1
ATOM 750 C C . SER A 1 102 ? 63.254 -4.544 50.981 1 52.7 96 SER A C 1
ATOM 751 O O . SER A 1 102 ? 62.484 -4.552 50.019 1 54.94 96 SER A O 1
ATOM 754 N N . GLU A 1 103 ? 63.056 -5.277 52.088 1 50.39 97 GLU A N 1
ATOM 755 C 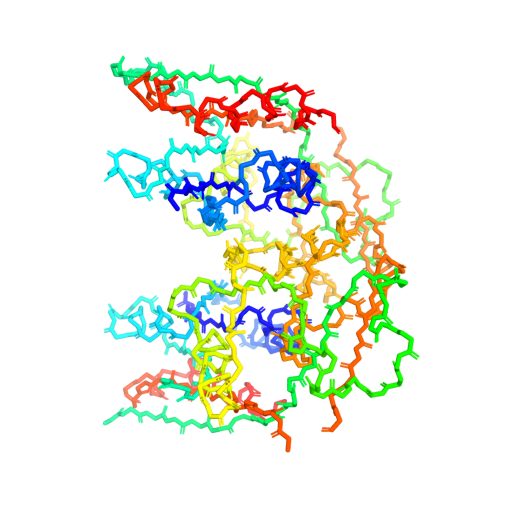CA . GLU A 1 103 ? 61.875 -6.118 52.273 1 53.71 97 GLU A CA 1
ATOM 756 C C . GLU A 1 103 ? 60.736 -5.345 52.955 1 51.93 97 GLU A C 1
ATOM 757 O O . GLU A 1 103 ? 59.561 -5.427 52.563 1 43.94 97 GLU A O 1
ATOM 763 N N . LEU A 1 104 ? 61.117 -4.647 54.033 1 47.69 98 LEU A N 1
ATOM 764 C CA . LEU A 1 104 ? 60.234 -3.86 54.885 1 42.58 98 LEU A CA 1
ATOM 765 C C . LEU A 1 104 ? 59.449 -2.85 54.044 1 36.53 98 LEU A C 1
ATOM 766 O O . LEU A 1 104 ? 58.28 -2.604 54.336 1 34.59 98 LEU A O 1
ATOM 771 N N . VAL A 1 105 ? 60.077 -2.3 52.989 1 36.11 99 VAL A N 1
ATOM 772 C CA . VAL A 1 105 ? 59.46 -1.262 52.163 1 40.24 99 VAL A CA 1
ATOM 773 C C . VAL A 1 105 ? 58.287 -1.831 51.364 1 40.09 99 VAL A C 1
ATOM 774 O O . VAL A 1 105 ? 57.494 -1.06 50.853 1 49.26 99 VAL A O 1
ATOM 778 N N . ARG A 1 106 ? 58.18 -3.159 51.263 1 43.67 100 ARG A N 1
ATOM 779 C CA . ARG A 1 106 ? 57.247 -3.81 50.356 1 45.12 100 ARG A CA 1
ATOM 780 C C . ARG A 1 106 ? 55.913 -4.107 51.03 1 44.18 100 ARG A C 1
ATOM 781 O O . ARG A 1 106 ? 54.999 -4.611 50.369 1 44.57 100 ARG A O 1
ATOM 789 N N . TYR A 1 107 ? 55.784 -3.74 52.316 1 40.45 101 TYR A N 1
ATOM 790 C CA . TYR A 1 107 ? 54.606 -4.094 53.092 1 38.41 101 TYR A CA 1
ATOM 791 C C . TYR A 1 107 ? 53.823 -2.853 53.509 1 34.12 101 TYR A C 1
ATOM 792 O O . TYR A 1 107 ? 54.379 -1.833 53.916 1 35.62 101 TYR A O 1
ATOM 801 N N . PRO A 1 108 ? 52.483 -2.904 53.395 1 34.29 102 PRO A N 1
ATOM 802 C CA . PRO A 1 108 ? 51.636 -1.798 53.841 1 32.29 102 PRO A CA 1
ATOM 803 C C . PRO A 1 108 ? 51.711 -1.574 55.349 1 32.29 102 PRO A C 1
ATOM 804 O O . PRO A 1 108 ? 51.77 -2.532 56.125 1 29.13 102 PRO A O 1
ATOM 808 N N . GLN A 1 109 ? 51.676 -0.297 55.753 1 30.8 103 GLN A N 1
ATOM 809 C CA . GLN A 1 109 ? 51.967 0.072 57.131 1 28.67 103 GLN A CA 1
ATOM 810 C C . GLN A 1 109 ? 50.79 0.759 57.803 1 27.08 103 GLN A C 1
ATOM 811 O O . GLN A 1 109 ? 49.995 1.399 57.129 1 28.9 103 GLN A O 1
ATOM 817 N N . VAL A 1 110 ? 50.719 0.62 59.137 1 27.88 104 VAL A N 1
ATOM 818 C CA . VAL A 1 110 ? 50.023 1.575 59.99 1 25.88 104 VAL A CA 1
ATOM 819 C C . VAL A 1 110 ? 51.011 2.679 60.311 1 23.41 104 VAL A C 1
ATOM 820 O O . VAL A 1 110 ? 52.167 2.394 60.64 1 21.73 104 VAL A O 1
ATOM 824 N N . VAL A 1 111 ? 50.5 3.906 60.37 1 23.27 105 VAL A N 1
ATOM 825 C CA . VAL A 1 111 ? 51.325 5.058 60.669 1 23.05 105 VAL A CA 1
ATOM 826 C C . VAL A 1 111 ? 50.586 5.967 61.651 1 22.74 105 VAL A C 1
ATOM 827 O O . VAL A 1 111 ? 49.377 5.863 61.793 1 21.37 105 VAL A O 1
ATOM 831 N N . PHE A 1 112 ? 51.352 6.856 62.298 1 22.49 106 PHE A N 1
ATOM 832 C CA . PHE A 1 112 ? 50.853 8.059 62.932 1 24.64 106 PHE A CA 1
ATOM 833 C C . PHE A 1 112 ? 50.226 9.038 61.937 1 25.82 106 PHE A C 1
ATOM 834 O O . PHE A 1 112 ? 50.663 9.18 60.799 1 25.21 106 PHE A O 1
ATOM 842 N N . LYS A 1 113 ? 49.212 9.747 62.428 1 28.47 107 LYS A N 1
ATOM 843 C CA . LYS A 1 113 ? 48.578 10.827 61.702 1 30.16 107 LYS A CA 1
ATOM 844 C C . LYS A 1 113 ? 49.369 12.121 61.898 1 30.2 107 LYS A C 1
ATOM 845 O O . LYS A 1 113 ? 50.487 12.118 62.43 1 27.87 107 LYS A O 1
ATOM 851 N N . ASP A 1 114 ? 48.763 13.222 61.439 1 31.52 108 ASP A N 1
ATOM 852 C CA . ASP A 1 114 ? 49.379 14.541 61.405 1 31.61 108 ASP A CA 1
ATOM 853 C C . ASP A 1 114 ? 49.613 15.077 62.811 1 29.69 108 ASP A C 1
ATOM 854 O O . ASP A 1 114 ? 48.77 14.918 63.693 1 29.57 108 ASP A O 1
ATOM 859 N N . GLY A 1 115 ? 50.755 15.752 62.991 1 28.37 109 GLY A N 1
ATOM 860 C CA . GLY A 1 115 ? 51.098 16.375 64.258 1 28.04 109 GLY A CA 1
ATOM 861 C C . GLY A 1 115 ? 52.027 15.516 65.124 1 27.42 109 GLY A C 1
ATOM 862 O O . GLY A 1 115 ? 52.377 15.903 66.245 1 28.31 109 GLY A O 1
ATOM 863 N N . TYR A 1 116 ? 52.407 14.339 64.622 1 26.43 110 TYR A N 1
ATOM 864 C CA . TYR A 1 116 ? 53.371 13.493 65.313 1 25.01 110 TYR A CA 1
ATOM 865 C C . TYR A 1 116 ? 54.697 13.552 64.56 1 24.58 110 TYR A C 1
ATOM 866 O O . TYR A 1 116 ? 54.743 13.366 63.339 1 22.71 110 TYR A O 1
ATOM 875 N N . GLY A 1 117 ? 55.766 13.82 65.317 1 25.53 111 GLY A N 1
ATOM 876 C CA . GLY A 1 117 ? 57.132 13.715 64.824 1 25.63 111 GLY A CA 1
ATOM 877 C C . GLY A 1 117 ? 57.422 12.382 64.131 1 24.53 111 GLY A C 1
ATOM 878 O O . GLY A 1 117 ? 58.182 12.338 63.152 1 21.87 111 GLY A O 1
ATOM 879 N N . MET A 1 118 ? 56.842 11.293 64.658 1 23.93 112 MET A N 1
ATOM 880 C CA . MET A 1 118 ? 57.065 9.978 64.074 1 23.6 112 MET A CA 1
ATOM 881 C C . MET A 1 118 ? 56.496 9.908 62.655 1 22.68 112 MET A C 1
ATOM 882 O O . MET A 1 118 ? 57.088 9.243 61.805 1 22.49 112 MET A O 1
ATOM 887 N N . GLN A 1 119 ? 55.401 10.623 62.359 1 20.71 113 GLN A N 1
ATOM 888 C CA . GLN A 1 119 ? 54.87 10.633 61 1 22.86 113 GLN A CA 1
ATOM 889 C C . GLN A 1 119 ? 55.889 11.188 60 1 22.22 113 GLN A C 1
ATOM 890 O O . GLN A 1 119 ? 56.09 10.605 58.937 1 20.1 113 GLN A O 1
ATOM 896 N N . ARG A 1 120 ? 56.486 12.339 60.311 1 26.19 114 ARG A N 1
ATOM 897 C CA . ARG A 1 120 ? 57.432 12.952 59.343 1 25.41 114 ARG A CA 1
ATOM 898 C C . ARG A 1 120 ? 58.661 12.05 59.239 1 24.97 114 ARG A C 1
ATOM 899 O O . ARG A 1 120 ? 59.04 11.695 58.105 1 25.91 114 ARG A O 1
ATOM 907 N N . LEU A 1 121 ? 59.243 11.688 60.384 1 24.58 115 LEU A N 1
ATOM 908 C CA . LEU A 1 121 ? 60.434 10.847 60.398 1 26.7 115 LEU A CA 1
ATOM 909 C C . LEU A 1 121 ? 60.251 9.687 59.411 1 25.53 115 LEU A C 1
ATOM 910 O O . LEU A 1 121 ? 61.147 9.424 58.608 1 26.55 115 LEU A O 1
ATOM 915 N N . VAL A 1 122 ? 59.075 9.044 59.432 1 23.68 116 VAL A N 1
ATOM 916 C CA . VAL A 1 122 ? 58.803 7.901 58.565 1 25.44 116 VAL A CA 1
ATOM 917 C C . VAL A 1 122 ? 58.579 8.322 57.1 1 24.76 116 VAL A C 1
ATOM 918 O O . VAL A 1 122 ? 59.121 7.673 56.2 1 23.39 116 VAL A O 1
ATOM 922 N N . GLN A 1 123 ? 57.793 9.37 56.835 1 23.81 117 GLN A N 1
ATOM 923 C CA . GLN A 1 123 ? 57.545 9.802 55.454 1 28.85 117 GLN A CA 1
ATOM 924 C C . GLN A 1 123 ? 58.842 10.231 54.739 1 32.28 117 GLN A C 1
ATOM 925 O O . GLN A 1 123 ? 59.096 9.864 53.589 1 29.78 117 GLN A O 1
ATOM 931 N N . GLU A 1 124 ? 59.661 11.032 55.43 1 31.02 118 GLU A N 1
ATOM 932 C CA . GLU A 1 124 ? 60.909 11.545 54.89 1 32.64 118 GLU A CA 1
ATOM 933 C C . GLU A 1 124 ? 61.879 10.409 54.558 1 33.41 118 GLU A C 1
ATOM 934 O O . GLU A 1 124 ? 62.461 10.417 53.471 1 32.57 118 GLU A O 1
ATOM 940 N N . LYS A 1 125 ? 62.055 9.453 55.494 1 32.2 119 LYS A N 1
ATOM 941 C CA . LYS A 1 125 ? 62.905 8.295 55.279 1 31.73 119 LYS A CA 1
ATOM 942 C C . LYS A 1 125 ? 62.509 7.601 53.982 1 32.81 119 LYS A C 1
ATOM 943 O O . LYS A 1 125 ? 63.385 7.276 53.189 1 34.66 119 LYS A O 1
ATOM 949 N N . PHE A 1 126 ? 61.199 7.391 53.777 1 31.63 120 PHE A N 1
ATOM 950 C CA . PHE A 1 126 ? 60.703 6.704 52.594 1 35.28 120 PHE A CA 1
ATOM 951 C C . PHE A 1 126 ? 60.914 7.536 51.329 1 39.53 120 PHE A C 1
ATOM 952 O O . PHE A 1 126 ? 61.277 6.977 50.299 1 42.31 120 PHE A O 1
ATOM 960 N N . GLU A 1 127 ? 60.688 8.858 51.397 1 40 121 GLU A N 1
ATOM 961 C CA . GLU A 1 127 ? 61.102 9.741 50.317 1 37.86 121 GLU A CA 1
ATOM 962 C C . GLU A 1 127 ? 62.595 9.522 50.035 1 37.27 121 GLU A C 1
ATOM 963 O O . GLU A 1 127 ? 63.017 9.385 48.897 1 33.24 121 GLU A O 1
ATOM 969 N N . ARG A 1 128 ? 63.406 9.427 51.087 1 39.63 122 ARG A N 1
ATOM 970 C CA . ARG A 1 128 ? 64.853 9.448 50.922 1 42.98 122 ARG A CA 1
ATOM 971 C C . ARG A 1 128 ? 65.374 8.132 50.367 1 44.93 122 ARG A C 1
ATOM 972 O O . ARG A 1 128 ? 66.549 8.025 50.055 1 46.46 122 ARG A O 1
ATOM 980 N N . LEU A 1 129 ? 64.498 7.13 50.314 1 48.43 123 LEU A N 1
ATOM 981 C CA . LEU A 1 129 ? 64.872 5.79 49.912 1 46.75 123 LEU A CA 1
ATOM 982 C C . LEU A 1 129 ? 64.32 5.533 48.507 1 50.93 123 LEU A C 1
ATOM 983 O O . LEU A 1 129 ? 64.557 4.464 47.954 1 48.81 123 LEU A O 1
ATOM 988 N N . GLU A 1 130 ? 63.574 6.512 47.948 1 55.57 124 GLU A N 1
ATOM 989 C CA . GLU A 1 130 ? 63.024 6.45 46.595 1 60.11 124 GLU A CA 1
ATOM 990 C C . GLU A 1 130 ? 61.978 5.339 46.516 1 58.03 124 GLU A C 1
ATOM 991 O O . GLU A 1 130 ? 61.562 4.918 45.432 1 46.31 124 GLU A O 1
ATOM 997 N N . ALA A 1 131 ? 61.557 4.861 47.691 1 59.86 125 ALA A N 1
ATOM 998 C CA . ALA A 1 131 ? 60.501 3.87 47.783 1 61.08 125 ALA A CA 1
ATOM 999 C C . ALA A 1 131 ? 59.235 4.601 48.201 1 53.17 125 ALA A C 1
ATOM 1000 O O . ALA A 1 131 ? 59.322 5.645 48.851 1 56.75 125 ALA A O 1
ATOM 1002 N N . THR A 1 132 ? 58.078 4.065 47.791 1 47.21 126 THR A N 1
ATOM 1003 C CA . THR A 1 132 ? 56.804 4.7 48.087 1 43.82 126 THR A CA 1
ATOM 1004 C C . THR A 1 132 ? 56.195 4.055 49.334 1 37.95 126 THR A C 1
ATOM 1005 O O . THR A 1 132 ? 56.062 2.843 49.426 1 39.2 126 THR A O 1
ATOM 1009 N N . LEU A 1 133 ? 55.833 4.898 50.298 1 36.87 127 LEU A N 1
ATOM 1010 C CA . LEU A 1 133 ? 55.193 4.487 51.54 1 35.82 127 LEU A CA 1
ATOM 1011 C C . LEU A 1 133 ? 53.77 4.063 51.197 1 31.97 127 LEU A C 1
ATOM 1012 O O . LEU A 1 133 ? 53.095 4.794 50.483 1 30.51 127 LEU A O 1
ATOM 1017 N N . GLN A 1 134 ? 53.325 2.903 51.679 1 32.78 128 GLN A N 1
ATOM 1018 C CA . GLN A 1 134 ? 51.919 2.52 51.568 1 36.68 128 GLN A CA 1
ATOM 1019 C C . GLN A 1 134 ? 51.24 2.677 52.925 1 32.59 128 GLN A C 1
ATOM 1020 O O . GLN A 1 134 ? 51.341 1.801 53.77 1 32.35 128 GLN A O 1
ATOM 1026 N N . ALA A 1 135 ? 50.591 3.818 53.13 1 33.57 129 ALA A N 1
ATOM 1027 C CA . ALA A 1 135 ? 50.077 4.195 54.434 1 35.89 129 ALA A CA 1
ATOM 1028 C C . ALA A 1 135 ? 48.592 3.884 54.427 1 33.08 129 ALA A C 1
ATOM 1029 O O . ALA A 1 135 ? 47.777 4.757 54.133 1 33.73 129 ALA A O 1
ATOM 1031 N N . ALA A 1 136 ? 48.28 2.615 54.692 1 31.67 130 ALA A N 1
ATOM 1032 C CA . ALA A 1 136 ? 46.905 2.143 54.684 1 35.22 130 ALA A CA 1
ATOM 1033 C C . ALA A 1 136 ? 46.084 2.719 55.848 1 33.19 130 ALA A C 1
ATOM 1034 O O . ALA A 1 136 ? 44.878 2.878 55.735 1 35.42 130 ALA A O 1
ATOM 1036 N N . LEU A 1 137 ? 46.707 3.007 56.993 1 32.09 131 LEU A N 1
ATOM 1037 C CA . LEU A 1 137 ? 45.932 3.398 58.157 1 30.15 131 LEU A CA 1
ATOM 1038 C C . LEU A 1 137 ? 46.708 4.411 58.981 1 28.79 131 LEU A C 1
ATOM 1039 O O . LEU A 1 137 ? 47.91 4.256 59.196 1 28.09 131 LEU A O 1
ATOM 1044 N N . GLU A 1 138 ? 45.996 5.45 59.421 1 28.56 132 GLU A N 1
ATOM 1045 C CA . GLU A 1 138 ? 46.538 6.385 60.396 1 31.15 132 GLU A CA 1
ATOM 1046 C C . GLU A 1 138 ? 45.851 6.188 61.743 1 28.44 132 GLU A C 1
ATOM 1047 O O . GLU A 1 138 ? 44.643 6 61.815 1 32.2 132 GLU A O 1
ATOM 1053 N N . VAL A 1 139 ? 46.629 6.388 62.793 1 26.5 133 VAL A N 1
ATOM 1054 C CA . VAL A 1 139 ? 46.26 6.06 64.158 1 27.09 133 VAL A CA 1
ATOM 1055 C C . VAL A 1 139 ? 46.96 7.075 65.068 1 26.4 133 VAL A C 1
ATOM 1056 O O . VAL A 1 139 ? 47.869 7.772 64.61 1 26.97 133 VAL A O 1
ATOM 1060 N N . ASN A 1 140 ? 46.53 7.177 66.334 1 24.96 134 ASN A N 1
ATOM 1061 C CA . ASN A 1 140 ? 47.081 8.185 67.221 1 25.82 134 ASN A CA 1
ATOM 1062 C C . ASN A 1 140 ? 47.385 7.644 68.626 1 23.78 134 ASN A C 1
ATOM 1063 O O . ASN A 1 140 ? 47.574 8.43 69.549 1 25.59 134 ASN A O 1
ATOM 1068 N N . THR A 1 141 ? 47.46 6.324 68.806 1 22.93 135 THR A N 1
ATOM 1069 C CA . THR A 1 141 ? 47.891 5.764 70.078 1 22.55 135 THR A CA 1
ATOM 1070 C C . THR A 1 141 ? 48.576 4.426 69.841 1 22.96 135 THR A C 1
ATOM 1071 O O . THR A 1 141 ? 48.344 3.763 68.823 1 24.08 135 THR A O 1
ATOM 1075 N N . LEU A 1 142 ? 49.396 4.054 70.824 1 21.92 136 LEU A N 1
ATOM 1076 C CA . LEU A 1 142 ? 50.127 2.799 70.804 1 20.61 136 LEU A CA 1
ATOM 1077 C C . LEU A 1 142 ? 49.168 1.624 70.98 1 20.79 136 LEU A C 1
ATOM 1078 O O . LEU A 1 142 ? 49.362 0.578 70.385 1 21.44 136 LEU A O 1
ATOM 1083 N N . ASP A 1 143 ? 48.089 1.797 71.746 1 26.01 137 ASP A N 1
ATOM 1084 C CA . ASP A 1 143 ? 47.082 0.752 71.874 1 27.05 137 ASP A CA 1
ATOM 1085 C C . ASP A 1 143 ? 46.518 0.374 70.503 1 26.86 137 ASP A C 1
ATOM 1086 O O . ASP A 1 143 ? 46.374 -0.808 70.204 1 29.64 137 ASP A O 1
ATOM 1091 N N . ALA A 1 144 ? 46.206 1.379 69.672 1 25.2 138 ALA A N 1
ATOM 1092 C CA . ALA A 1 144 ? 45.666 1.17 68.338 1 25.65 138 ALA A CA 1
ATOM 1093 C C . ALA A 1 144 ? 46.709 0.517 67.434 1 24.29 138 ALA A C 1
ATOM 1094 O O . ALA A 1 144 ? 46.378 -0.319 66.599 1 24.61 138 ALA A O 1
ATOM 1096 N N . PHE A 1 145 ? 47.963 0.944 67.564 1 21.5 139 PHE A N 1
ATOM 1097 C CA . PHE A 1 145 ? 49.044 0.33 66.815 1 22.76 139 PHE A CA 1
ATOM 1098 C C . PHE A 1 145 ? 49.09 -1.173 67.105 1 23.28 139 PHE A C 1
ATOM 1099 O O . PHE A 1 145 ? 49.121 -1.989 66.182 1 21.65 139 PHE A O 1
ATOM 1107 N N . ARG A 1 146 ? 49.082 -1.539 68.389 1 23.16 140 ARG A N 1
ATOM 1108 C CA . ARG A 1 146 ? 49.107 -2.945 68.783 1 25.37 140 ARG A CA 1
ATOM 1109 C C . ARG A 1 146 ? 47.849 -3.685 68.327 1 25.42 140 ARG A C 1
ATOM 1110 O O . ARG A 1 146 ? 47.977 -4.759 67.742 1 27.08 140 ARG A O 1
ATOM 1118 N N . GLY A 1 147 ? 46.658 -3.089 68.526 1 24.17 141 GLY A N 1
ATOM 1119 C CA . GLY A 1 147 ? 45.4 -3.728 68.173 1 25.75 141 GLY A CA 1
ATOM 1120 C C . GLY A 1 147 ? 45.331 -4.104 66.689 1 26.97 141 GLY A C 1
ATOM 1121 O O . GLY A 1 147 ? 44.937 -5.208 66.318 1 29.98 141 GLY A O 1
ATOM 1122 N N . VAL A 1 148 ? 45.732 -3.16 65.847 1 24.36 142 VAL A N 1
ATOM 1123 C CA . VAL A 1 148 ? 45.669 -3.28 64.404 1 24.97 142 VAL A CA 1
ATOM 1124 C C . VAL A 1 148 ? 46.733 -4.262 63.895 1 25.12 142 VAL A C 1
ATOM 1125 O O . VAL A 1 148 ? 46.433 -5.101 63.044 1 21.76 142 VAL A O 1
ATOM 1129 N N . VAL A 1 149 ? 47.976 -4.153 64.402 1 25.29 143 VAL A N 1
ATOM 1130 C CA . VAL A 1 149 ? 49.072 -5.007 63.958 1 28.24 143 VAL A CA 1
ATOM 1131 C C . VAL A 1 149 ? 48.849 -6.485 64.33 1 30.37 143 VAL A C 1
ATOM 1132 O O . VAL A 1 149 ? 49.303 -7.369 63.604 1 35.14 143 VAL A O 1
ATOM 1136 N N . ARG A 1 150 ? 48.058 -6.763 65.37 1 33.25 144 ARG A N 1
ATOM 1137 C CA . ARG A 1 150 ? 47.745 -8.18 65.722 1 42.05 144 ARG A CA 1
ATOM 1138 C C . ARG A 1 150 ? 46.906 -8.84 64.618 1 47.06 144 ARG A C 1
ATOM 1139 O O . ARG A 1 150 ? 46.708 -10.067 64.698 1 40.48 144 ARG A O 1
ATOM 1147 N N . GLN A 1 151 ? 46.435 -8.071 63.634 1 48.58 145 GLN A N 1
ATOM 1148 C CA . GLN A 1 151 ? 45.602 -8.567 62.538 1 45.58 145 GLN A CA 1
ATOM 1149 C C . GLN A 1 151 ? 46.415 -9.054 61.331 1 49.44 145 GLN A C 1
ATOM 1150 O O . GLN A 1 151 ? 45.844 -9.632 60.404 1 51.56 145 GLN A O 1
ATOM 1156 N N . GLY A 1 152 ? 47.73 -8.804 61.298 1 47.46 146 GLY A N 1
ATOM 1157 C CA . GLY A 1 152 ? 48.63 -9.533 60.408 1 47.13 146 GLY A CA 1
ATOM 1158 C C . GLY A 1 152 ? 48.71 -8.995 58.973 1 49.46 146 GLY A C 1
ATOM 1159 O O . GLY A 1 152 ? 49.33 -9.612 58.114 1 56.97 146 GLY A O 1
ATOM 1160 N N . GLU A 1 153 ? 48.084 -7.853 58.694 1 48.29 147 GLU A N 1
ATOM 1161 C CA . GLU A 1 153 ? 48.208 -7.201 57.4 1 51.11 147 GLU A CA 1
ATOM 1162 C C . GLU A 1 153 ? 49.298 -6.134 57.477 1 48.34 147 GLU A C 1
ATOM 1163 O O . GLU A 1 153 ? 50.084 -5.984 56.547 1 58.28 147 GLU A O 1
ATOM 1169 N N . LEU A 1 154 ? 49.329 -5.382 58.584 1 37.7 148 LEU A N 1
ATOM 1170 C CA . LEU A 1 154 ? 50.048 -4.119 58.616 1 34.79 148 LEU A CA 1
ATOM 1171 C C . LEU A 1 154 ? 51.226 -4.255 59.583 1 32.17 148 LEU A C 1
ATOM 1172 O O . LEU A 1 154 ? 51.226 -5.106 60.472 1 33.1 148 LEU A O 1
ATOM 1177 N N . ILE A 1 155 ? 52.246 -3.438 59.346 1 29.23 149 ILE A N 1
ATOM 1178 C CA . ILE A 1 155 ? 53.47 -3.386 60.139 1 28.43 149 ILE A CA 1
ATOM 1179 C C . ILE A 1 155 ? 53.678 -1.923 60.521 1 26.68 149 ILE A C 1
ATOM 1180 O O . ILE A 1 155 ? 53.093 -1.049 59.899 1 31.25 149 ILE A O 1
ATOM 1185 N N . ALA A 1 156 ? 54.506 -1.641 61.53 1 26.76 150 ALA A N 1
ATOM 1186 C CA . ALA A 1 156 ? 54.594 -0.302 62.07 1 22.88 150 ALA A CA 1
ATOM 1187 C C . ALA A 1 156 ? 56.024 -0.004 62.49 1 23.65 150 ALA A C 1
ATOM 1188 O O . ALA A 1 156 ? 56.628 -0.817 63.181 1 23.19 150 ALA A O 1
ATOM 1190 N N . LEU A 1 157 ? 56.51 1.196 62.106 1 25.29 151 LEU A N 1
ATOM 1191 C CA . LEU A 1 157 ? 57.789 1.733 62.555 1 24.57 151 LEU A CA 1
ATOM 1192 C C . LEU A 1 157 ? 57.58 2.582 63.81 1 25.51 151 LEU A C 1
ATOM 1193 O O . LEU A 1 157 ? 56.883 3.602 63.806 1 26.04 151 LEU A O 1
ATOM 1198 N N . LEU A 1 158 ? 58.158 2.107 64.915 1 24.57 152 LEU A N 1
ATOM 1199 C CA . LEU A 1 158 ? 57.936 2.738 66.198 1 24.19 152 LEU A CA 1
ATOM 1200 C C . LEU A 1 158 ? 59.259 2.912 66.94 1 24.75 152 LEU A C 1
ATOM 1201 O O . LEU A 1 158 ? 60.19 2.115 66.802 1 26.96 152 LEU A O 1
ATOM 1206 N N . PRO A 1 159 ? 59.353 3.965 67.777 1 23.94 153 PRO A N 1
ATOM 1207 C CA . PRO A 1 159 ? 60.495 4.163 68.652 1 24.31 153 PRO A CA 1
ATOM 1208 C C . PRO A 1 159 ? 60.572 3.022 69.655 1 24.08 153 PRO A C 1
ATOM 1209 O O . PRO A 1 159 ? 59.549 2.488 70.072 1 22.9 153 PRO A O 1
ATOM 1213 N N . SER A 1 160 ? 61.809 2.712 70.049 1 25.47 154 SER A N 1
ATOM 1214 C CA . SER A 1 160 ? 62.131 1.609 70.936 1 25.94 154 SER A CA 1
ATOM 1215 C C . SER A 1 160 ? 61.282 1.641 72.206 1 26.4 154 SER A C 1
ATOM 1216 O O . SER A 1 160 ? 60.722 0.625 72.617 1 26.45 154 SER A O 1
ATOM 1219 N N . SER A 1 161 ? 61.144 2.826 72.799 1 25 155 SER A N 1
ATOM 1220 C CA . SER A 1 161 ? 60.492 2.939 74.087 1 26.34 155 SER A CA 1
ATOM 1221 C C . SER A 1 161 ? 58.961 2.867 73.952 1 26.68 155 SER A C 1
ATOM 1222 O O . SER A 1 161 ? 58.254 2.834 74.956 1 25.83 155 SER A O 1
ATOM 1225 N N . ALA A 1 162 ? 58.454 2.797 72.711 1 27.01 156 ALA A N 1
ATOM 1226 C CA . ALA A 1 162 ? 57.029 2.714 72.445 1 25.89 156 ALA A CA 1
ATOM 1227 C C . ALA A 1 162 ? 56.625 1.252 72.256 1 25.24 156 ALA A C 1
ATOM 1228 O O . ALA A 1 162 ? 55.459 0.959 72.018 1 24.18 156 ALA A O 1
ATOM 1230 N N . LEU A 1 163 ? 57.593 0.344 72.417 1 25.83 157 LEU A N 1
ATOM 1231 C CA . LEU A 1 163 ? 57.39 -1.072 72.171 1 24.91 157 LEU A CA 1
ATOM 1232 C C . LEU A 1 163 ? 57.491 -1.902 73.456 1 24.83 157 LEU A C 1
ATOM 1233 O O . LEU A 1 163 ? 57.461 -3.127 73.395 1 26.19 157 LEU A O 1
ATOM 1238 N N . VAL A 1 164 ? 57.5 -1.264 74.627 1 28.34 158 VAL A N 1
ATOM 1239 C CA . VAL A 1 164 ? 57.639 -1.996 75.886 1 32.5 158 VAL A CA 1
ATOM 1240 C C . VAL A 1 164 ? 56.566 -3.081 75.994 1 31.36 158 VAL A C 1
ATOM 1241 O O . VAL A 1 164 ? 56.913 -4.237 76.177 1 30.46 158 VAL A O 1
ATOM 1245 N N . GLU A 1 165 ? 55.277 -2.723 75.874 1 32.82 159 GLU A N 1
ATOM 1246 C CA . GLU A 1 165 ? 54.204 -3.699 76.037 1 32.28 159 GLU A CA 1
ATOM 1247 C C . GLU A 1 165 ? 54.13 -4.648 74.837 1 30.37 159 GLU A C 1
ATOM 1248 O O . GLU A 1 165 ? 53.756 -5.806 75.005 1 30.95 159 GLU A O 1
ATOM 1254 N N . ALA A 1 166 ? 54.543 -4.203 73.638 1 30.43 160 ALA A N 1
ATOM 1255 C CA . ALA A 1 166 ? 54.532 -5.057 72.449 1 30.76 160 ALA A CA 1
ATOM 1256 C C . ALA A 1 166 ? 55.488 -6.26 72.565 1 26.09 160 ALA A C 1
ATOM 1257 O O . ALA A 1 166 ? 55.191 -7.323 72.035 1 23.56 160 ALA A O 1
ATOM 1259 N N . ARG A 1 167 ? 56.638 -6.071 73.225 1 26.23 161 ARG A N 1
ATOM 1260 C CA . ARG A 1 167 ? 57.636 -7.111 73.466 1 30.06 161 ARG A CA 1
ATOM 1261 C C . ARG A 1 167 ? 57.136 -8.236 74.389 1 30.77 161 ARG A C 1
ATOM 1262 O O . ARG A 1 167 ? 57.624 -9.357 74.301 1 35.1 161 ARG A O 1
ATOM 1270 N N . LEU A 1 168 ? 56.183 -7.926 75.272 1 32.44 162 LEU A N 1
ATOM 1271 C CA . LEU A 1 168 ? 55.61 -8.858 76.233 1 33.26 162 LEU A CA 1
ATOM 1272 C C . LEU A 1 168 ? 54.343 -9.494 75.662 1 33.4 162 LEU A C 1
ATOM 1273 O O . LEU A 1 168 ? 53.6 -10.153 76.382 1 36.38 162 LEU A O 1
ATOM 1278 N N . ASP A 1 169 ? 54.025 -9.217 74.395 1 33.89 163 ASP A N 1
ATOM 1279 C CA . ASP A 1 169 ? 52.815 -9.745 73.795 1 33.76 163 ASP A CA 1
ATOM 1280 C C . ASP A 1 169 ? 53.181 -10.807 72.757 1 38.24 163 ASP A C 1
ATOM 1281 O O . ASP A 1 169 ? 53.753 -10.479 71.721 1 36.78 163 ASP A O 1
ATOM 1286 N N . PRO A 1 170 ? 52.845 -12.104 72.994 1 42.85 164 PRO A N 1
ATOM 1287 C CA . PRO A 1 170 ? 53.289 -13.206 72.124 1 41.97 164 PRO A CA 1
ATOM 1288 C C . PRO A 1 170 ? 52.641 -13.201 70.738 1 40 164 PRO A C 1
ATOM 1289 O O . PRO A 1 170 ? 53.098 -13.881 69.816 1 41.01 164 PRO A O 1
ATOM 1293 N N . THR A 1 171 ? 51.581 -12.397 70.602 1 40.01 165 THR A N 1
ATOM 1294 C CA . THR A 1 171 ? 50.881 -12.187 69.347 1 37.69 165 THR A CA 1
ATOM 1295 C C . THR A 1 171 ? 51.61 -11.16 68.472 1 37.88 165 THR A C 1
ATOM 1296 O O . THR A 1 171 ? 51.299 -11.016 67.285 1 36.3 165 THR A O 1
ATOM 1300 N N . LEU A 1 172 ? 52.596 -10.458 69.051 1 31.82 166 LEU A N 1
ATOM 1301 C CA . LEU A 1 172 ? 53.351 -9.456 68.319 1 29.78 166 LEU A CA 1
ATOM 1302 C C . LEU A 1 172 ? 54.807 -9.885 68.285 1 27.86 166 LEU A C 1
ATOM 1303 O O . LEU A 1 172 ? 55.245 -10.588 69.195 1 28.1 166 LEU A O 1
ATOM 1308 N N . ALA A 1 173 ? 55.505 -9.461 67.219 1 27.42 167 ALA A N 1
ATOM 1309 C CA . ALA A 1 173 ? 56.964 -9.468 67.162 1 27.71 167 ALA A CA 1
ATOM 1310 C C . ALA A 1 173 ? 57.517 -8.047 67.004 1 26.59 167 ALA A C 1
ATOM 1311 O O . ALA A 1 173 ? 57.04 -7.245 66.202 1 26.66 167 ALA A O 1
ATOM 1313 N N . VAL A 1 174 ? 58.555 -7.758 67.778 1 26.05 168 VAL A N 1
ATOM 1314 C CA . VAL A 1 174 ? 59.35 -6.558 67.643 1 27.35 168 VAL A CA 1
ATOM 1315 C C . VAL A 1 174 ? 60.724 -6.966 67.12 1 28.23 168 VAL A C 1
ATOM 1316 O O . VAL A 1 174 ? 61.351 -7.86 67.681 1 27.96 168 VAL A O 1
ATOM 1320 N N . ARG A 1 175 ? 61.206 -6.287 66.071 1 29.42 169 ARG A N 1
ATOM 1321 C CA . ARG A 1 175 ? 62.525 -6.572 65.517 1 29.52 169 ARG A CA 1
ATOM 1322 C C . ARG A 1 175 ? 63.31 -5.276 65.28 1 30.61 169 ARG A C 1
ATOM 1323 O O . ARG A 1 175 ? 62.751 -4.248 64.878 1 29.13 169 ARG A O 1
ATOM 1331 N N . PRO A 1 176 ? 64.649 -5.276 65.491 1 30.9 170 PRO A N 1
ATOM 1332 C CA . PRO A 1 176 ? 65.496 -4.216 64.95 1 31.31 170 PRO A CA 1
ATOM 1333 C C . PRO A 1 176 ? 65.581 -4.223 63.43 1 31.21 170 PRO A C 1
ATOM 1334 O O . PRO A 1 176 ? 65.36 -5.239 62.787 1 28.92 170 PRO A O 1
ATOM 1338 N N . LEU A 1 177 ? 65.979 -3.071 62.884 1 36.69 171 LEU A N 1
ATOM 1339 C CA . LEU A 1 177 ? 66.247 -2.903 61.469 1 36.38 171 LEU A CA 1
ATOM 1340 C C . LEU A 1 177 ? 67.724 -3.2 61.225 1 40.27 171 LEU A C 1
ATOM 1341 O O . LEU A 1 177 ? 68.503 -3.208 62.163 1 39.78 171 LEU A O 1
ATOM 1346 N N . ALA A 1 178 ? 68.112 -3.425 59.962 1 49.83 172 ALA A N 1
ATOM 1347 C CA . ALA A 1 178 ? 69.452 -3.911 59.65 1 53.72 172 ALA A CA 1
ATOM 1348 C C . ALA A 1 178 ? 70.487 -2.791 59.844 1 50.13 172 ALA A C 1
ATOM 1349 O O . ALA A 1 178 ? 70.438 -1.828 59.052 1 49.31 172 ALA A O 1
ATOM 1351 N N . GLY A 1 187 ? 71.237 4.226 61.655 1 41.66 181 GLY A N 1
ATOM 1352 C CA . GLY A 1 187 ? 69.834 3.788 61.486 1 38.59 181 GLY A CA 1
ATOM 1353 C C . GLY A 1 187 ? 68.861 4.938 61.728 1 36.12 181 GLY A C 1
ATOM 1354 O O . GLY A 1 187 ? 69.298 6.055 61.967 1 35.11 181 GLY A O 1
ATOM 1355 N N . LEU A 1 188 ? 67.548 4.662 61.644 1 36.98 182 LEU A N 1
ATOM 1356 C CA . LEU A 1 188 ? 66.532 5.607 62.078 1 34.86 182 LEU A CA 1
ATOM 1357 C C . LEU A 1 188 ? 66.576 5.715 63.597 1 32.55 182 LEU A C 1
ATOM 1358 O O . LEU A 1 188 ? 66.488 4.706 64.298 1 30.71 182 LEU A O 1
ATOM 1363 N N . THR A 1 189 ? 66.677 6.954 64.088 1 31.28 183 THR A N 1
ATOM 1364 C CA . THR A 1 189 ? 66.729 7.221 65.512 1 29.95 183 THR A CA 1
ATOM 1365 C C . THR A 1 189 ? 65.925 8.47 65.806 1 28.18 183 THR A C 1
ATOM 1366 O O . THR A 1 189 ? 65.605 9.222 64.887 1 27.71 183 THR A O 1
ATOM 1370 N N . ARG A 1 190 ? 65.614 8.681 67.086 1 25.21 184 ARG A N 1
ATOM 1371 C CA . ARG A 1 190 ? 65.017 9.94 67.477 1 26.67 184 ARG A CA 1
ATOM 1372 C C . ARG A 1 190 ? 65.582 10.404 68.823 1 27.97 184 ARG A C 1
ATOM 1373 O O . ARG A 1 190 ? 66.066 9.606 69.643 1 26.02 184 ARG A O 1
ATOM 1381 N N . ARG A 1 191 ? 65.46 11.724 69.029 1 27.89 185 ARG A N 1
ATOM 1382 C CA . ARG A 1 191 ? 65.961 12.359 70.272 1 28.13 185 ARG A CA 1
ATOM 1383 C C . ARG A 1 191 ? 64.783 12.922 71.068 1 26.95 185 ARG A C 1
ATOM 1384 O O . ARG A 1 191 ? 64.132 13.862 70.572 1 25.2 185 ARG A O 1
ATOM 1392 N N . VAL A 1 192 ? 64.514 12.362 72.243 1 24.89 186 VAL A N 1
ATOM 1393 C CA . VAL A 1 192 ? 63.446 12.808 73.142 1 24.42 186 VAL A CA 1
ATOM 1394 C C . VAL A 1 192 ? 64.013 13.83 74.131 1 22.83 186 VAL A C 1
ATOM 1395 O O . VAL A 1 192 ? 65.022 13.576 74.787 1 20.64 186 VAL A O 1
ATOM 1399 N N . VAL A 1 193 ? 63.337 14.978 74.247 1 23.93 187 VAL A N 1
ATOM 1400 C CA . VAL A 1 193 ? 63.82 16.076 75.076 1 25.11 187 VAL A CA 1
ATOM 1401 C C . VAL A 1 193 ? 62.695 16.629 75.948 1 22.84 187 VAL A C 1
ATOM 1402 O O . VAL A 1 193 ? 61.524 16.504 75.611 1 21.95 187 VAL A O 1
ATOM 1406 N N . MET A 1 194 ? 63.076 17.248 77.074 1 23.21 188 MET A N 1
ATOM 1407 C CA . MET A 1 194 ? 62.128 17.912 77.964 1 25.35 188 MET A CA 1
ATOM 1408 C C . MET A 1 194 ? 62.288 19.427 77.816 1 25.76 188 MET A C 1
ATOM 1409 O O . MET A 1 194 ? 63.42 19.918 77.748 1 27.2 188 MET A O 1
ATOM 1414 N N . VAL A 1 195 ? 61.169 20.161 77.777 1 27.22 189 VAL A N 1
ATOM 1415 C CA . VAL A 1 195 ? 61.188 21.588 77.452 1 30.34 189 VAL A CA 1
ATOM 1416 C C . VAL A 1 195 ? 60.246 22.344 78.387 1 27.97 189 VAL A C 1
ATOM 1417 O O . VAL A 1 195 ? 59.114 21.918 78.6 1 27.53 189 VAL A O 1
ATOM 1421 N N . THR A 1 196 ? 60.715 23.482 78.92 1 26.1 190 THR A N 1
ATOM 1422 C CA . THR A 1 196 ? 59.858 24.432 79.611 1 25.62 190 THR A CA 1
ATOM 1423 C C . THR A 1 196 ? 60.454 25.833 79.473 1 26.85 190 THR A C 1
ATOM 1424 O O . THR A 1 196 ? 61.485 26.029 78.813 1 26.75 190 THR A O 1
ATOM 1428 N N . THR A 1 197 ? 59.766 26.811 80.079 1 25.82 191 THR A N 1
ATOM 1429 C CA . THR A 1 197 ? 60.251 28.176 80.101 1 24.08 191 THR A CA 1
ATOM 1430 C C . THR A 1 197 ? 60.918 28.413 81.448 1 24.62 191 THR A C 1
ATOM 1431 O O . THR A 1 197 ? 60.588 27.783 82.439 1 23.43 191 THR A O 1
ATOM 1435 N N . GLN A 1 198 ? 61.877 29.339 81.465 1 26.7 192 GLN A N 1
ATOM 1436 C CA . GLN A 1 198 ? 62.703 29.558 82.636 1 27.9 192 GLN A CA 1
ATOM 1437 C C . GLN A 1 198 ? 61.843 30.095 83.773 1 29.37 192 GLN A C 1
ATOM 1438 O O . GLN A 1 198 ? 62.129 29.78 84.916 1 31.46 192 GLN A O 1
ATOM 1444 N N . ASP A 1 199 ? 60.766 30.834 83.466 1 33.15 193 ASP A N 1
ATOM 1445 C CA . ASP A 1 199 ? 59.865 31.346 84.504 1 34.23 193 ASP A CA 1
ATOM 1446 C C . ASP A 1 199 ? 59.196 30.177 85.242 1 31.24 193 ASP A C 1
ATOM 1447 O O . ASP A 1 199 ? 59.031 30.207 86.454 1 34.11 193 ASP A O 1
ATOM 1452 N N . ARG A 1 200 ? 58.868 29.109 84.512 1 30.26 194 ARG A N 1
ATOM 1453 C CA . ARG A 1 200 ? 58.149 27.963 85.139 1 31.18 194 ARG A CA 1
ATOM 1454 C C . ARG A 1 200 ? 59.057 27.235 86.141 1 27.91 194 ARG A C 1
ATOM 1455 O O . ARG A 1 200 ? 58.516 26.659 87.104 1 25.57 194 ARG A O 1
ATOM 1463 N N . LEU A 1 201 ? 60.376 27.263 85.931 1 28.44 195 LEU A N 1
ATOM 1464 C CA . LEU A 1 201 ? 61.307 26.577 86.811 1 29.27 195 LEU A CA 1
ATOM 1465 C C . LEU A 1 201 ? 61.635 27.403 88.055 1 30.96 195 LEU A C 1
ATOM 1466 O O . LEU A 1 201 ? 62.436 26.968 88.874 1 32.15 195 LEU A O 1
ATOM 1471 N N . GLN A 1 202 ? 61.034 28.589 88.176 1 36.12 196 GLN A N 1
ATOM 1472 C CA . GLN A 1 202 ? 61.026 29.341 89.42 1 39.49 196 GLN A CA 1
ATOM 1473 C C . GLN A 1 202 ? 59.933 28.796 90.334 1 37.72 196 GLN A C 1
ATOM 1474 O O . GLN A 1 202 ? 59.971 29.059 91.529 1 35.81 196 GLN A O 1
ATOM 1480 N N . ILE A 1 203 ? 58.987 28.031 89.768 1 39.14 197 ILE A N 1
ATOM 1481 C CA . ILE A 1 203 ? 57.85 27.515 90.514 1 38.59 197 ILE A CA 1
ATOM 1482 C C . ILE A 1 203 ? 58.222 26.154 91.091 1 35.34 197 ILE A C 1
ATOM 1483 O O . ILE A 1 203 ? 58.478 25.234 90.318 1 36.22 197 ILE A O 1
ATOM 1488 N N . PRO A 1 204 ? 58.186 25.958 92.434 1 33.61 198 PRO A N 1
ATOM 1489 C CA . PRO A 1 204 ? 58.795 24.778 93.063 1 34.02 198 PRO A CA 1
ATOM 1490 C C . PRO A 1 204 ? 58.367 23.391 92.552 1 33.83 198 PRO A C 1
ATOM 1491 O O . PRO A 1 204 ? 59.231 22.543 92.308 1 32.58 198 PRO A O 1
ATOM 1495 N N . PRO A 1 205 ? 57.055 23.084 92.382 1 33.17 199 PRO A N 1
ATOM 1496 C CA . PRO A 1 205 ? 56.634 21.765 91.885 1 32.92 199 PRO A CA 1
ATOM 1497 C C . PRO A 1 205 ? 57.007 21.446 90.43 1 31.53 199 PRO A C 1
ATOM 1498 O O . PRO A 1 205 ? 57.257 20.292 90.099 1 35.96 199 PRO A O 1
ATOM 1502 N N . ILE A 1 206 ? 57.089 22.467 89.574 1 29.76 200 ILE A N 1
ATOM 1503 C CA . ILE A 1 206 ? 57.577 22.311 88.208 1 28.74 200 ILE A CA 1
ATOM 1504 C C . ILE A 1 206 ? 59.081 22.049 88.249 1 28.54 200 ILE A C 1
ATOM 1505 O O . ILE A 1 206 ? 59.59 21.216 87.516 1 26.56 200 ILE A O 1
ATOM 1510 N N . LYS A 1 207 ? 59.817 22.777 89.104 1 33.45 201 LYS A N 1
ATOM 1511 C CA . LYS A 1 207 ? 61.239 22.503 89.248 1 31.71 201 LYS A CA 1
ATOM 1512 C C . LYS A 1 207 ? 61.444 21.086 89.779 1 30.26 201 LYS A C 1
ATOM 1513 O O . LYS A 1 207 ? 62.31 20.372 89.274 1 28.69 201 LYS A O 1
ATOM 1519 N N . HIS A 1 208 ? 60.687 20.689 90.814 1 30.48 202 HIS A N 1
ATOM 1520 C CA . HIS A 1 208 ? 60.842 19.345 91.366 1 32.25 202 HIS A CA 1
ATOM 1521 C C . HIS A 1 208 ? 60.556 18.297 90.28 1 30.87 202 HIS A C 1
ATOM 1522 O O . HIS A 1 208 ? 61.329 17.35 90.14 1 31.47 202 HIS A O 1
ATOM 1529 N N . PHE A 1 209 ? 59.506 18.492 89.46 1 29.7 203 PHE A N 1
ATOM 1530 C CA . PHE A 1 209 ? 59.169 17.507 88.431 1 31.5 203 PHE A CA 1
ATOM 1531 C C . PHE A 1 209 ? 60.295 17.424 87.401 1 33.05 203 PHE A C 1
ATOM 1532 O O . PHE A 1 209 ? 60.711 16.32 87.001 1 30.36 203 PHE A O 1
ATOM 1540 N N . TRP A 1 210 ? 60.777 18.609 86.985 1 31.99 204 TRP A N 1
ATOM 1541 C CA . TRP A 1 210 ? 61.934 18.726 86.102 1 29.37 204 TRP A CA 1
ATOM 1542 C C . TRP A 1 210 ? 63.104 17.909 86.634 1 30.02 204 TRP A C 1
ATOM 1543 O O . TRP A 1 210 ? 63.798 17.222 85.879 1 25.77 204 TRP A O 1
ATOM 1554 N N . GLN A 1 211 ? 63.345 18.016 87.944 1 32.95 205 GLN A N 1
ATOM 1555 C CA . GLN A 1 211 ? 64.505 17.372 88.543 1 34.27 205 GLN A CA 1
ATOM 1556 C C . GLN A 1 211 ? 64.311 15.855 88.499 1 31.33 205 GLN A C 1
ATOM 1557 O O . GLN A 1 211 ? 65.21 15.139 88.069 1 31.26 205 GLN A O 1
ATOM 1563 N N . LEU A 1 212 ? 63.142 15.398 88.938 1 30.87 206 LEU A N 1
ATOM 1564 C CA . LEU A 1 212 ? 62.828 13.947 88.984 1 31.24 206 LEU A CA 1
ATOM 1565 C C . LEU A 1 212 ? 62.989 13.312 87.595 1 32.7 206 LEU A C 1
ATOM 1566 O O . LEU A 1 212 ? 63.549 12.213 87.52 1 32.19 206 LEU A O 1
ATOM 1571 N N . VAL A 1 213 ? 62.532 13.992 86.547 1 29.91 207 VAL A N 1
ATOM 1572 C CA . VAL A 1 213 ? 62.627 13.46 85.159 1 30.75 207 VAL A CA 1
ATOM 1573 C C . VAL A 1 213 ? 64.098 13.327 84.755 1 32.22 207 VAL A C 1
ATOM 1574 O O . VAL A 1 213 ? 64.499 12.226 84.386 1 27.84 207 VAL A O 1
ATOM 1578 N N . ARG A 1 214 ? 64.868 14.405 84.866 1 33.22 208 ARG A N 1
ATOM 1579 C CA . ARG A 1 214 ? 66.299 14.416 84.466 1 39.96 208 ARG A CA 1
ATOM 1580 C C . ARG A 1 214 ? 67.076 13.325 85.193 1 42.88 208 ARG A C 1
ATOM 1581 O O . ARG A 1 214 ? 67.996 12.771 84.592 1 41.08 208 ARG A O 1
ATOM 1589 N N . GLU A 1 215 ? 66.686 13.003 86.42 1 46.35 209 GLU A N 1
ATOM 1590 C CA . GLU A 1 215 ? 67.473 12.048 87.23 1 47.53 209 GLU A CA 1
ATOM 1591 C C . GLU A 1 215 ? 66.939 10.619 87.14 1 50.63 209 GLU A C 1
ATOM 1592 O O . GLU A 1 215 ? 67.684 9.708 87.505 1 56.33 209 GLU A O 1
ATOM 1598 N N . ASN A 1 216 ? 65.796 10.429 86.447 1 48.61 210 ASN A N 1
ATOM 1599 C CA . ASN A 1 216 ? 65.138 9.094 86.359 1 44.97 210 ASN A CA 1
ATOM 1600 C C . ASN A 1 216 ? 64.57 8.692 84.973 1 44.43 210 ASN A C 1
ATOM 1601 O O . ASN A 1 216 ? 64.473 7.486 84.788 1 43.37 210 ASN A O 1
ATOM 1606 N N . ILE A 1 217 ? 64.153 9.594 84.059 1 44.12 211 ILE A N 1
ATOM 1607 C CA . ILE A 1 217 ? 63.491 9.19 82.759 1 49.13 211 ILE A CA 1
ATOM 1608 C C . ILE A 1 217 ? 64.575 8.492 81.945 1 60.36 211 ILE A C 1
ATOM 1609 O O . ILE A 1 217 ? 64.304 7.386 81.464 1 75.19 211 ILE A O 1
ATOM 1614 N N . PRO A 1 218 ? 65.789 9.044 81.764 1 62.35 212 PRO A N 1
ATOM 1615 C CA . PRO A 1 218 ? 66.777 8.317 80.994 1 66.95 212 PRO A CA 1
ATOM 1616 C C . PRO A 1 218 ? 66.766 6.839 81.417 1 68.52 212 PRO A C 1
ATOM 1617 O O . PRO A 1 218 ? 66.59 6.026 80.544 1 60.56 212 PRO A O 1
ATOM 1621 N N . PRO A 1 219 ? 66.952 6.475 82.709 1 73.29 213 PRO A N 1
ATOM 1622 C CA . PRO A 1 219 ? 66.884 5.072 83.144 1 79.15 213 PRO A CA 1
ATOM 1623 C C . PRO A 1 219 ? 65.462 4.597 83.485 1 77.09 213 PRO A C 1
ATOM 1624 O O . PRO A 1 219 ? 65.096 3.546 83.007 1 63.89 213 PRO A O 1
ATOM 1628 N N . GLU B 1 7 ? 40.055 9.007 51.703 1 48.58 1 GLU B N 1
ATOM 1629 C CA . GLU B 1 7 ? 40.171 9.273 53.167 1 48.83 1 GLU B CA 1
ATOM 1630 C C . GLU B 1 7 ? 38.827 9.04 53.868 1 41.46 1 GLU B C 1
ATOM 1631 O O . GLU B 1 7 ? 37.929 9.865 53.755 1 40.52 1 GLU B O 1
ATOM 1637 N N . LEU B 1 8 ? 38.712 7.949 54.642 1 37.08 2 LEU B N 1
ATOM 1638 C CA . LEU B 1 8 ? 37.62 7.773 55.593 1 32.58 2 LEU B CA 1
ATOM 1639 C C . LEU B 1 8 ? 38.144 8.041 57.008 1 34.59 2 LEU B C 1
ATOM 1640 O O . LEU B 1 8 ? 39.025 7.331 57.515 1 32.28 2 LEU B O 1
ATOM 1645 N N . CYS B 1 9 ? 37.579 9.066 57.653 1 29.33 3 CYS B N 1
ATOM 1646 C CA . CYS B 1 9 ? 38.084 9.513 58.935 1 30.64 3 CYS B CA 1
ATOM 1647 C C . CYS B 1 9 ? 37.114 9.094 60.039 1 30.07 3 CYS B C 1
ATOM 1648 O O . CYS B 1 9 ? 35.899 9.264 59.911 1 32.69 3 CYS B O 1
ATOM 1651 N N . ILE B 1 10 ? 37.674 8.507 61.105 1 28.1 4 ILE B N 1
ATOM 1652 C CA . ILE B 1 10 ? 36.903 8.032 62.239 1 27.96 4 ILE B CA 1
ATOM 1653 C C . ILE B 1 10 ? 37.532 8.521 63.56 1 24.75 4 ILE B C 1
ATOM 1658 N N . ALA B 1 11 ? 36.594 9.015 64.398 1 26.17 5 ALA B N 1
ATOM 1659 C CA . ALA B 1 11 ? 36.778 9.273 65.819 1 26.44 5 ALA B CA 1
ATOM 1660 C C . ALA B 1 11 ? 36.2 8.121 66.644 1 26.82 5 ALA B C 1
ATOM 1661 O O . ALA B 1 11 ? 35.066 7.695 66.421 1 28.59 5 ALA B O 1
ATOM 1663 N N . ALA B 1 12 ? 36.971 7.63 67.595 1 26.29 6 ALA B N 1
ATOM 1664 C CA . ALA B 1 12 ? 36.494 6.467 68.36 1 28.5 6 ALA B CA 1
ATOM 1665 C C . ALA B 1 12 ? 37.006 6.443 69.795 1 29.55 6 ALA B C 1
ATOM 1666 O O . ALA B 1 12 ? 38.108 6.939 70.039 1 28.34 6 ALA B O 1
ATOM 1668 N N . ILE B 1 13 ? 36.199 5.879 70.688 1 33.52 7 ILE B N 1
ATOM 1669 C CA . ILE B 1 13 ? 36.577 5.67 72.107 1 33.91 7 ILE B CA 1
ATOM 1670 C C . ILE B 1 13 ? 37.873 4.861 72.148 1 29.27 7 ILE B C 1
ATOM 1671 O O . ILE B 1 13 ? 38.028 3.965 71.313 1 27.38 7 ILE B O 1
ATOM 1676 N N . HIS B 1 14 ? 38.74 5.152 73.112 1 30.53 8 HIS B N 1
ATOM 1677 C CA . HIS B 1 14 ? 40.076 4.508 73.2 1 30.06 8 HIS B CA 1
ATOM 1678 C C . HIS B 1 14 ? 39.953 2.987 73.199 1 28.34 8 HIS B C 1
ATOM 1679 O O . HIS B 1 14 ? 40.76 2.341 72.534 1 22.22 8 HIS B O 1
ATOM 1686 N N . SER B 1 15 ? 38.95 2.462 73.882 1 29.15 9 SER B N 1
ATOM 1687 C CA . SER B 1 15 ? 38.752 0.999 74.015 1 28.39 9 SER B CA 1
ATOM 1688 C C . SER B 1 15 ? 38.546 0.272 72.687 1 27.89 9 SER B C 1
ATOM 1689 O O . SER B 1 15 ? 38.915 -0.874 72.63 1 26.41 9 SER B O 1
ATOM 1692 N N . LEU B 1 16 ? 38.117 0.95 71.631 1 26.91 10 LEU B N 1
ATOM 1693 C CA . LEU B 1 16 ? 37.663 0.205 70.466 1 29.68 10 LEU B CA 1
ATOM 1694 C C . LEU B 1 16 ? 38.803 -0.324 69.596 1 31.33 10 LEU B C 1
ATOM 1695 O O . LEU B 1 16 ? 38.651 -1.404 69.039 1 33.21 10 LEU B O 1
ATOM 1700 N N . CYS B 1 17 ? 39.964 0.321 69.57 1 33.45 11 CYS B N 1
ATOM 1701 C CA . CYS B 1 17 ? 41.056 -0.129 68.654 1 36.46 11 CYS B CA 1
ATOM 1702 C C . CYS B 1 17 ? 41.862 -1.308 69.238 1 37.68 11 CYS B C 1
ATOM 1703 O O . CYS B 1 17 ? 42.731 -1.807 68.526 1 39 11 CYS B O 1
ATOM 1706 N N . GLY B 1 18 ? 41.542 -1.715 70.468 1 40.3 12 GLY B N 1
ATOM 1707 C CA . GLY B 1 18 ? 42.189 -2.894 71.075 1 43.41 12 GLY B CA 1
ATOM 1708 C C . GLY B 1 18 ? 41.119 -3.838 71.593 1 46.02 12 GLY B C 1
ATOM 1709 O O . GLY B 1 18 ? 41.416 -4.616 72.52 1 51 12 GLY B O 1
ATOM 1710 N N . SER B 1 19 ? 39.912 -3.762 71.019 1 47.78 13 SER B N 1
ATOM 1711 C CA . SER B 1 19 ? 38.784 -4.599 71.506 1 41.2 13 SER B CA 1
ATOM 1712 C C . SER B 1 19 ? 37.997 -5.194 70.334 1 38.96 13 SER B C 1
ATOM 1713 O O . SER B 1 19 ? 37.95 -6.436 70.24 1 37.64 13 SER B O 1
ATOM 1716 N N . TYR B 1 20 ? 37.402 -4.357 69.475 1 37.86 14 TYR B N 1
ATOM 1717 C CA . TYR B 1 20 ? 36.528 -4.907 68.403 1 37.7 14 TYR B CA 1
ATOM 1718 C C . TYR B 1 20 ? 36.757 -4.216 67.056 1 35.96 14 TYR B C 1
ATOM 1719 O O . TYR B 1 20 ? 36.479 -4.853 66.022 1 36.53 14 TYR B O 1
ATOM 1728 N N . LEU B 1 21 ? 37.219 -2.964 67.052 1 35.18 15 LEU B N 1
ATOM 1729 C CA . LEU B 1 21 ? 37.326 -2.257 65.749 1 34.65 15 LEU B CA 1
ATOM 1730 C C . LEU B 1 21 ? 38.277 -2.915 64.744 1 33.17 15 LEU B C 1
ATOM 1731 O O . LEU B 1 21 ? 37.897 -2.982 63.582 1 32.15 15 LEU B O 1
ATOM 1736 N N . PRO B 1 22 ? 39.478 -3.419 65.098 1 33.37 16 PRO B N 1
ATOM 1737 C CA . PRO B 1 22 ? 40.401 -3.885 64.052 1 33.61 16 PRO B CA 1
ATOM 1738 C C . PRO B 1 22 ? 39.822 -4.85 63.013 1 34.9 16 PRO B C 1
ATOM 1739 O O . PRO B 1 22 ? 40.085 -4.679 61.82 1 34.83 16 PRO B O 1
ATOM 1743 N N . PRO B 1 23 ? 39.023 -5.878 63.406 1 35.73 17 PRO B N 1
ATOM 1744 C CA . PRO B 1 23 ? 38.274 -6.689 62.445 1 35.55 17 PRO B CA 1
ATOM 1745 C C . PRO B 1 23 ? 37.478 -5.908 61.396 1 34.07 17 PRO B C 1
ATOM 1746 O O . PRO B 1 23 ? 37.487 -6.3 60.222 1 30.22 17 PRO B O 1
ATOM 1750 N N . VAL B 1 24 ? 36.828 -4.803 61.818 1 31.36 18 VAL B N 1
ATOM 1751 C CA . VAL B 1 24 ? 36.033 -3.953 60.931 1 30.8 18 VAL B CA 1
ATOM 1752 C C . VAL B 1 24 ? 36.94 -3.186 59.964 1 30.13 18 VAL B C 1
ATOM 1753 O O . VAL B 1 24 ? 36.621 -3.05 58.774 1 29.71 18 VAL B O 1
ATOM 1757 N N . LEU B 1 25 ? 38.072 -2.692 60.483 1 26.62 19 LEU B N 1
ATOM 1758 C CA . LEU B 1 25 ? 39.015 -1.921 59.678 1 29.3 19 LEU B CA 1
ATOM 1759 C C . LEU B 1 25 ? 39.522 -2.766 58.513 1 31.73 19 LEU B C 1
ATOM 1760 O O . LEU B 1 25 ? 39.601 -2.275 57.387 1 28.79 19 LEU B O 1
ATOM 1765 N N . GLN B 1 26 ? 39.919 -4.013 58.836 1 34.57 20 GLN B N 1
ATOM 1766 C CA . GLN B 1 26 ? 40.414 -4.981 57.865 1 37.11 20 GLN B CA 1
ATOM 1767 C C . GLN B 1 26 ? 39.326 -5.315 56.828 1 37.58 20 GLN B C 1
ATOM 1768 O O . GLN B 1 26 ? 39.602 -5.281 55.635 1 37.94 20 GLN B O 1
ATOM 1774 N N . LYS B 1 27 ? 38.1 -5.66 57.254 1 39.17 21 LYS B N 1
ATOM 1775 C CA . LYS B 1 27 ? 37.037 -5.966 56.298 1 39.42 21 LYS B CA 1
ATOM 1776 C C . LYS B 1 27 ? 36.827 -4.774 55.355 1 37.99 21 LYS B C 1
ATOM 1777 O O . LYS B 1 27 ? 36.751 -4.949 54.139 1 35.17 21 LYS B O 1
ATOM 1783 N N . PHE B 1 28 ? 36.765 -3.555 55.91 1 35.51 22 PHE B N 1
ATOM 1784 C CA . PHE B 1 28 ? 36.559 -2.371 55.092 1 33.63 22 PHE B CA 1
ATOM 1785 C C . PHE B 1 28 ? 37.652 -2.224 54.023 1 33.44 22 PHE B C 1
ATOM 1786 O O . PHE B 1 28 ? 37.332 -2.009 52.853 1 36.42 22 PHE B O 1
ATOM 1794 N N . CYS B 1 29 ? 38.928 -2.354 54.399 1 34.41 23 CYS B N 1
ATOM 1795 C CA . CYS B 1 29 ? 40.034 -2.178 53.461 1 39.13 23 CYS B CA 1
ATOM 1796 C C . CYS B 1 29 ? 40.006 -3.227 52.349 1 43.12 23 CYS B C 1
ATOM 1797 O O . CYS B 1 29 ? 40.285 -2.907 51.193 1 44.6 23 CYS B O 1
ATOM 1800 N N . ARG B 1 30 ? 39.664 -4.472 52.706 1 47.05 24 ARG B N 1
ATOM 1801 C CA . ARG B 1 30 ? 39.443 -5.541 51.746 1 47.73 24 ARG B CA 1
ATOM 1802 C C . ARG B 1 30 ? 38.431 -5.082 50.695 1 48.74 24 ARG B C 1
ATOM 1803 O O . ARG B 1 30 ? 38.65 -5.281 49.499 1 53.71 24 ARG B O 1
ATOM 1811 N N . ASP B 1 31 ? 37.338 -4.445 51.149 1 46.67 25 ASP B N 1
ATOM 1812 C CA . ASP B 1 31 ? 36.22 -4.085 50.287 1 41.44 25 ASP B CA 1
ATOM 1813 C C . ASP B 1 31 ? 36.432 -2.724 49.615 1 41.45 25 ASP B C 1
ATOM 1814 O O . ASP B 1 31 ? 35.843 -2.489 48.566 1 39.85 25 ASP B O 1
ATOM 1819 N N . TYR B 1 32 ? 37.215 -1.807 50.214 1 39.63 26 TYR B N 1
ATOM 1820 C CA . TYR B 1 32 ? 37.545 -0.543 49.564 1 41.96 26 TYR B CA 1
ATOM 1821 C C . TYR B 1 32 ? 39.059 -0.321 49.612 1 44.33 26 TYR B C 1
ATOM 1822 O O . TYR B 1 32 ? 39.551 0.497 50.397 1 44.13 26 TYR B O 1
ATOM 1831 N N . PRO B 1 33 ? 39.846 -1.013 48.75 1 42.63 27 PRO B N 1
ATOM 1832 C CA . PRO B 1 33 ? 41.312 -1.011 48.858 1 41.05 27 PRO B CA 1
ATOM 1833 C C . PRO B 1 33 ? 42.011 0.343 48.776 1 36.69 27 PRO B C 1
ATOM 1834 O O . PRO B 1 33 ? 43.099 0.481 49.319 1 36.39 27 PRO B O 1
ATOM 1838 N N . GLU B 1 34 ? 41.4 1.32 48.088 1 34.76 28 GLU B N 1
ATOM 1839 C CA . GLU B 1 34 ? 42.06 2.591 47.801 1 34.42 28 GLU B CA 1
ATOM 1840 C C . GLU B 1 34 ? 41.659 3.672 48.812 1 35.35 28 GLU B C 1
ATOM 1841 O O . GLU B 1 34 ? 42.223 4.765 48.816 1 30.7 28 GLU B O 1
ATOM 1847 N N . VAL B 1 35 ? 40.718 3.366 49.708 1 32.41 29 VAL B N 1
ATOM 1848 C CA . VAL B 1 35 ? 40.31 4.348 50.696 1 35.68 29 VAL B CA 1
ATOM 1849 C C . VAL B 1 35 ? 41.233 4.209 51.908 1 35.22 29 VAL B C 1
ATOM 1850 O O . VAL B 1 35 ? 41.214 3.17 52.557 1 35.27 29 VAL B O 1
ATOM 1854 N N . GLN B 1 36 ? 42.063 5.241 52.162 1 35.87 30 GLN B N 1
ATOM 1855 C CA . GLN B 1 36 ? 42.874 5.333 53.371 1 38.28 30 GLN B CA 1
ATOM 1856 C C . GLN B 1 36 ? 41.97 5.577 54.587 1 40.84 30 GLN B C 1
ATOM 1857 O O . GLN B 1 36 ? 41.101 6.446 54.57 1 41.19 30 GLN B O 1
ATOM 1863 N N . LEU B 1 37 ? 42.198 4.793 55.643 1 40.62 31 LEU B N 1
ATOM 1864 C CA . LEU B 1 37 ? 41.484 4.909 56.903 1 37.82 31 LEU B CA 1
ATOM 1865 C C . LEU B 1 37 ? 42.264 5.797 57.849 1 33.8 31 LEU B C 1
ATOM 1866 O O . LEU B 1 37 ? 43.485 5.718 57.9 1 30.3 31 LEU B O 1
ATOM 1871 N N . ARG B 1 38 ? 41.517 6.578 58.643 1 33.89 32 ARG B N 1
ATOM 1872 C CA . ARG B 1 38 ? 42.117 7.443 59.691 1 34.58 32 ARG B CA 1
ATOM 1873 C C . ARG B 1 38 ? 41.257 7.256 60.946 1 30.96 32 ARG B C 1
ATOM 1874 O O . ARG B 1 38 ? 40.096 7.699 60.918 1 29.06 32 ARG B O 1
ATOM 1882 N N . VAL B 1 39 ? 41.788 6.622 61.994 1 25.21 33 VAL B N 1
ATOM 1883 C CA . VAL B 1 39 ? 41.036 6.296 63.192 1 26.42 33 VAL B CA 1
ATOM 1884 C C . VAL B 1 39 ? 41.693 6.991 64.369 1 25.23 33 VAL B C 1
ATOM 1885 O O . VAL B 1 39 ? 42.768 6.576 64.816 1 25.55 33 VAL B O 1
ATOM 1889 N N . THR B 1 40 ? 41.014 8.035 64.853 1 23.67 34 THR B N 1
ATOM 1890 C CA . THR B 1 40 ? 41.538 8.875 65.909 1 24.64 34 THR B CA 1
ATOM 1891 C C . THR B 1 40 ? 40.811 8.554 67.208 1 25.93 34 THR B C 1
ATOM 1892 O O . THR B 1 40 ? 39.59 8.708 67.299 1 21.1 34 THR B O 1
ATOM 1896 N N . SER B 1 41 ? 41.597 8.106 68.19 1 23.24 35 SER B N 1
ATOM 1897 C CA . SER B 1 41 ? 41.079 7.786 69.506 1 24.31 35 SER B CA 1
ATOM 1898 C C . SER B 1 41 ? 40.94 9.071 70.333 1 25.14 35 SER B C 1
ATOM 1899 O O . SER B 1 41 ? 41.931 9.766 70.605 1 22.29 35 SER B O 1
ATOM 1902 N N . LEU B 1 42 ? 39.703 9.311 70.793 1 26.11 36 LEU B N 1
ATOM 1903 C CA . LEU B 1 42 ? 39.286 10.56 71.416 1 26.29 36 LEU B CA 1
ATOM 1904 C C . LEU B 1 42 ? 38.283 10.286 72.544 1 26.46 36 LEU B C 1
ATOM 1905 O O . LEU B 1 42 ? 37.53 9.3 72.514 1 22.57 36 LEU B O 1
ATOM 1910 N N . GLY B 1 43 ? 38.263 11.2 73.522 1 25.36 37 GLY B N 1
ATOM 1911 C CA . GLY B 1 43 ? 37.11 11.371 74.396 1 29.88 37 GLY B CA 1
ATOM 1912 C C . GLY B 1 43 ? 35.83 11.677 73.616 1 30.22 37 GLY B C 1
ATOM 1913 O O . GLY B 1 43 ? 35.856 12.431 72.636 1 34.38 37 GLY B O 1
ATOM 1914 N N . SER B 1 44 ? 34.723 11.063 74.054 1 30.24 38 SER B N 1
ATOM 1915 C CA . SER B 1 44 ? 33.4 11.243 73.457 1 32.21 38 SER B CA 1
ATOM 1916 C C . SER B 1 44 ? 33.115 12.695 73.09 1 34.33 38 SER B C 1
ATOM 1917 O O . SER B 1 44 ? 32.565 12.965 72.029 1 35.37 38 SER B O 1
ATOM 1920 N N . ASP B 1 45 ? 33.435 13.614 74.001 1 35.59 39 ASP B N 1
ATOM 1921 C CA . ASP B 1 45 ? 33.027 14.997 73.838 1 41.85 39 ASP B CA 1
ATOM 1922 C C . ASP B 1 45 ? 33.799 15.576 72.647 1 39.6 39 ASP B C 1
ATOM 1923 O O . ASP B 1 45 ? 33.204 16.171 71.754 1 33.62 39 ASP B O 1
ATOM 1928 N N . ARG B 1 46 ? 35.111 15.333 72.603 1 39.81 40 ARG B N 1
ATOM 1929 C CA . ARG B 1 46 ? 35.92 15.81 71.448 1 39.87 40 ARG B CA 1
ATOM 1930 C C . ARG B 1 46 ? 35.468 15.072 70.18 1 37.99 40 ARG B C 1
ATOM 1931 O O . ARG B 1 46 ? 35.383 15.725 69.121 1 39.04 40 ARG B O 1
ATOM 1939 N N . ALA B 1 47 ? 35.178 13.77 70.286 1 36.99 41 ALA B N 1
ATOM 1940 C CA . ALA B 1 47 ? 34.754 12.994 69.126 1 35.39 41 ALA B CA 1
ATOM 1941 C C . ALA B 1 47 ? 33.566 13.645 68.404 1 39.34 41 ALA B C 1
ATOM 1942 O O . ALA B 1 47 ? 33.537 13.659 67.171 1 34.01 41 ALA B O 1
ATOM 1944 N N . LEU B 1 48 ? 32.603 14.199 69.165 1 37.94 42 LEU B N 1
ATOM 1945 C CA . LEU B 1 48 ? 31.44 14.862 68.58 1 38.66 42 LEU B CA 1
ATOM 1946 C C . LEU B 1 48 ? 31.771 16.24 68 1 33.59 42 LEU B C 1
ATOM 1947 O O . LEU B 1 48 ? 31.221 16.587 66.965 1 32.7 42 LEU B O 1
ATOM 1952 N N . LYS B 1 49 ? 32.637 17.031 68.652 1 34.31 43 LYS B N 1
ATOM 1953 C CA . LYS B 1 49 ? 33.122 18.283 68.08 1 36.94 43 LYS B CA 1
ATOM 1954 C C . LYS B 1 49 ? 33.633 18.051 66.653 1 33.99 43 LYS B C 1
ATOM 1955 O O . LYS B 1 49 ? 33.185 18.732 65.731 1 35.83 43 LYS B O 1
ATOM 1961 N N . VAL B 1 50 ? 34.581 17.11 66.478 1 31.67 44 VAL B N 1
ATOM 1962 C CA . VAL B 1 50 ? 35.318 16.978 65.224 1 28.82 44 VAL B CA 1
ATOM 1963 C C . VAL B 1 50 ? 34.39 16.398 64.148 1 26.93 44 VAL B C 1
ATOM 1964 O O . VAL B 1 50 ? 34.562 16.732 62.985 1 24.63 44 VAL B O 1
ATOM 1968 N N . LEU B 1 51 ? 33.376 15.609 64.533 1 25.29 45 LEU B N 1
ATOM 1969 C CA . LEU B 1 51 ? 32.295 15.22 63.634 1 28.87 45 LEU B CA 1
ATOM 1970 C C . LEU B 1 51 ? 31.488 16.448 63.172 1 33.08 45 LEU B C 1
ATOM 1971 O O . LEU B 1 51 ? 31.185 16.579 61.991 1 26.23 45 LEU B O 1
ATOM 1976 N N . LYS B 1 52 ? 31.09 17.316 64.112 1 36.76 46 LYS B N 1
ATOM 1977 C CA . LYS B 1 52 ? 30.326 18.512 63.792 1 37.74 46 LYS B CA 1
ATOM 1978 C C . LYS B 1 52 ? 31.163 19.425 62.896 1 37.99 46 LYS B C 1
ATOM 1979 O O . LYS B 1 52 ? 30.637 20.064 61.986 1 35.79 46 LYS B O 1
ATOM 1985 N N . ASP B 1 53 ? 32.474 19.495 63.168 1 34.32 47 ASP B N 1
ATOM 1986 C CA . ASP B 1 53 ? 33.358 20.357 62.398 1 35.95 47 ASP B CA 1
ATOM 1987 C C . ASP B 1 53 ? 33.647 19.798 61.009 1 32.15 47 ASP B C 1
ATOM 1988 O O . ASP B 1 53 ? 34.345 20.464 60.267 1 29.1 47 ASP B O 1
ATOM 1993 N N . GLY B 1 54 ? 33.181 18.574 60.704 1 31.96 48 GLY B N 1
ATOM 1994 C CA . GLY B 1 54 ? 33.399 17.951 59.403 1 31.79 48 GLY B CA 1
ATOM 1995 C C . GLY B 1 54 ? 34.77 17.279 59.279 1 30.17 48 GLY B C 1
ATOM 1996 O O . GLY B 1 54 ? 35.184 16.929 58.183 1 27.42 48 GLY B O 1
ATOM 1997 N N . LEU B 1 55 ? 35.471 17.128 60.407 1 29.39 49 LEU B N 1
ATOM 1998 C CA . LEU B 1 55 ? 36.802 16.554 60.444 1 29.87 49 LEU B CA 1
ATOM 1999 C C . LEU B 1 55 ? 36.753 15.03 60.427 1 29.38 49 LEU B C 1
ATOM 2000 O O . LEU B 1 55 ? 37.717 14.432 59.973 1 27 49 LEU B O 1
ATOM 2005 N N . VAL B 1 56 ? 35.683 14.415 60.965 1 27.9 50 VAL B N 1
ATOM 2006 C CA . VAL B 1 56 ? 35.468 12.988 60.791 1 27.54 50 VAL B CA 1
ATOM 2007 C C . VAL B 1 56 ? 34.121 12.785 60.103 1 28.75 50 VAL B C 1
ATOM 2008 O O . VAL B 1 56 ? 33.3 13.696 60.097 1 30.56 50 VAL B O 1
ATOM 2012 N N . ASP B 1 57 ? 33.918 11.583 59.548 1 29.26 51 ASP B N 1
ATOM 2013 C CA . ASP B 1 57 ? 32.668 11.188 58.909 1 30.45 51 ASP B CA 1
ATOM 2014 C C . ASP B 1 57 ? 31.771 10.374 59.848 1 30.91 51 ASP B C 1
ATOM 2015 O O . ASP B 1 57 ? 30.57 10.265 59.592 1 35.38 51 ASP B O 1
ATOM 2020 N N . LEU B 1 58 ? 32.327 9.835 60.946 1 29.03 52 LEU B N 1
ATOM 2021 C CA . LEU B 1 58 ? 31.626 8.886 61.808 1 29.3 52 LEU B CA 1
ATOM 2022 C C . LEU B 1 58 ? 32.284 8.912 63.198 1 28.23 52 LEU B C 1
ATOM 2023 O O . LEU B 1 58 ? 33.476 9.095 63.313 1 27.55 52 LEU B O 1
ATOM 2028 N N . ALA B 1 59 ? 31.51 8.766 64.272 1 31.72 53 ALA B N 1
ATOM 2029 C CA . ALA B 1 59 ? 32.046 8.753 65.622 1 30.96 53 ALA B CA 1
ATOM 2030 C C . ALA B 1 59 ? 31.414 7.621 66.426 1 30.33 53 ALA B C 1
ATOM 2031 O O . ALA B 1 59 ? 30.227 7.324 66.269 1 35.39 53 ALA B O 1
ATOM 2033 N N . ILE B 1 60 ? 32.237 6.97 67.256 1 29.02 54 ILE B N 1
ATOM 2034 C CA . ILE B 1 60 ? 31.782 5.923 68.156 1 27.62 54 ILE B CA 1
ATOM 2035 C C . ILE B 1 60 ? 32.04 6.426 69.574 1 28.16 54 ILE B C 1
ATOM 2036 O O . ILE B 1 60 ? 33.187 6.593 69.966 1 27.89 54 ILE B O 1
ATOM 2041 N N . VAL B 1 61 ? 30.965 6.699 70.321 1 27.28 55 VAL B N 1
ATOM 2042 C CA . VAL B 1 61 ? 31.071 7.46 71.549 1 28.34 55 VAL B CA 1
ATOM 2043 C C . VAL B 1 61 ? 30.193 6.836 72.633 1 29.83 55 VAL B C 1
ATOM 2044 O O . VAL B 1 61 ? 29.469 5.867 72.419 1 30 55 VAL B O 1
ATOM 2048 N N . MET B 1 62 ? 30.288 7.408 73.83 1 32.95 56 MET B N 1
ATOM 2049 C CA . MET B 1 62 ? 29.475 6.923 74.964 1 35.63 56 MET B CA 1
ATOM 2050 C C . MET B 1 62 ? 28.17 7.712 75.01 1 38.4 56 MET B C 1
ATOM 2051 O O . MET B 1 62 ? 27.929 8.484 74.088 1 39.35 56 MET B O 1
ATOM 2056 N N . ASN B 1 63 ? 27.426 7.586 76.103 1 41.33 57 ASN B N 1
ATOM 2057 C CA . ASN B 1 63 ? 26.088 8.228 76.185 1 43.25 57 ASN B CA 1
ATOM 2058 C C . ASN B 1 63 ? 26.009 9.426 77.155 1 42.71 57 ASN B C 1
ATOM 2059 O O . ASN B 1 63 ? 25.101 10.215 76.909 1 43.26 57 ASN B O 1
ATOM 2064 N N . ASN B 1 64 ? 26.914 9.58 78.13 1 46.39 58 ASN B N 1
ATOM 2065 C CA . ASN B 1 64 ? 26.899 10.828 78.946 1 52.32 58 ASN B CA 1
ATOM 2066 C C . ASN B 1 64 ? 26.685 11.957 77.937 1 58.46 58 ASN B C 1
ATOM 2067 O O . ASN B 1 64 ? 26.1 12.988 78.318 1 66.15 58 ASN B O 1
ATOM 2072 N N . ARG B 1 65 ? 27.15 11.759 76.702 1 68.93 59 ARG B N 1
ATOM 2073 C CA . ARG B 1 65 ? 26.972 12.709 75.568 1 70.05 59 ARG B CA 1
ATOM 2074 C C . ARG B 1 65 ? 26.673 11.927 74.285 1 66.16 59 ARG B C 1
ATOM 2075 O O . ARG B 1 65 ? 25.783 12.369 73.537 1 62.77 59 ARG B O 1
ATOM 2083 N N . ASP B 1 72 ? 18.607 15.551 62.248 1 82.98 66 ASP B N 1
ATOM 2084 C CA . ASP B 1 72 ? 19.169 14.769 61.11 1 80.51 66 ASP B CA 1
ATOM 2085 C C . ASP B 1 72 ? 20.436 14.012 61.535 1 71.28 66 ASP B C 1
ATOM 2086 O O . ASP B 1 72 ? 21.257 13.654 60.688 1 58.63 66 ASP B O 1
ATOM 2091 N N . MET B 1 73 ? 20.577 13.745 62.844 1 66.48 67 MET B N 1
ATOM 2092 C CA . MET B 1 73 ? 21.72 13.019 63.381 1 63.28 67 MET B CA 1
ATOM 2093 C C . MET B 1 73 ? 21.31 11.564 63.625 1 51.14 67 MET B C 1
ATOM 2094 O O . MET B 1 73 ? 20.475 11.314 64.475 1 49.95 67 MET B O 1
ATOM 2099 N N . VAL B 1 74 ? 21.898 10.616 62.882 1 43.64 68 VAL B N 1
ATOM 2100 C CA . VAL B 1 74 ? 21.567 9.208 63.021 1 45.63 68 VAL B CA 1
ATOM 2101 C C . VAL B 1 74 ? 22.444 8.579 64.114 1 46.79 68 VAL B C 1
ATOM 2102 O O . VAL B 1 74 ? 23.666 8.588 64.019 1 40.99 68 VAL B O 1
ATOM 2106 N N . VAL B 1 75 ? 21.799 8.028 65.157 1 48.47 69 VAL B N 1
ATOM 2107 C CA . VAL B 1 75 ? 22.464 7.31 66.243 1 44.93 69 VAL B CA 1
ATOM 2108 C C . VAL B 1 75 ? 22.071 5.833 66.148 1 44.07 69 VAL B C 1
ATOM 2109 O O . VAL B 1 75 ? 20.948 5.531 65.783 1 40.73 69 VAL B O 1
ATOM 2113 N N . GLU B 1 76 ? 23.01 4.92 66.43 1 46.69 70 GLU B N 1
ATOM 2114 C CA . GLU B 1 76 ? 22.706 3.518 66.669 1 47.81 70 GLU B CA 1
ATOM 2115 C C . GLU B 1 76 ? 23.462 3.02 67.902 1 45.6 70 GLU B C 1
ATOM 2116 O O . GLU B 1 76 ? 24.642 3.298 68.081 1 42.32 70 GLU B O 1
ATOM 2122 N N . VAL B 1 77 ? 22.748 2.295 68.766 1 41.27 71 VAL B N 1
ATOM 2123 C CA . VAL B 1 77 ? 23.336 1.686 69.944 1 37.95 71 VAL B CA 1
ATOM 2124 C C . VAL B 1 77 ? 24.031 0.409 69.489 1 35.05 71 VAL B C 1
ATOM 2125 O O . VAL B 1 77 ? 23.438 -0.357 68.729 1 31.49 71 VAL B O 1
ATOM 2129 N N . LEU B 1 78 ? 25.252 0.186 70.002 1 33.09 72 LEU B N 1
ATOM 2130 C CA . LEU B 1 78 ? 26.087 -0.95 69.635 1 32.94 72 LEU B CA 1
ATOM 2131 C C . LEU B 1 78 ? 26.111 -2.01 70.731 1 34.3 72 LEU B C 1
ATOM 2132 O O . LEU B 1 78 ? 26.069 -3.202 70.427 1 35.42 72 LEU B O 1
ATOM 2137 N N . TYR B 1 79 ? 26.313 -1.59 71.987 1 36.23 73 TYR B N 1
ATOM 2138 C CA . TYR B 1 79 ? 26.361 -2.536 73.096 1 35.64 73 TYR B CA 1
ATOM 2139 C C . TYR B 1 79 ? 26.407 -1.806 74.437 1 34.06 73 TYR B C 1
ATOM 2140 O O . TYR B 1 79 ? 26.658 -0.597 74.486 1 37.21 73 TYR B O 1
ATOM 2149 N N . ASP B 1 80 ? 26.137 -2.548 75.526 1 35.43 74 ASP B N 1
ATOM 2150 C CA . ASP B 1 80 ? 26.447 -2.111 76.883 1 35.05 74 ASP B CA 1
ATOM 2151 C C . ASP B 1 80 ? 27.464 -3.078 77.467 1 34.15 74 ASP B C 1
ATOM 2152 O O . ASP B 1 80 ? 27.695 -4.158 76.927 1 32.04 74 ASP B O 1
ATOM 2157 N N . GLU B 1 81 ? 28.075 -2.654 78.575 1 32.7 75 GLU B N 1
ATOM 2158 C CA . GLU B 1 81 ? 29.196 -3.367 79.149 1 29.61 75 GLU B CA 1
ATOM 2159 C C . GLU B 1 81 ? 29.397 -2.803 80.543 1 28.17 75 GLU B C 1
ATOM 2160 O O . GLU B 1 81 ? 29.217 -1.602 80.767 1 29.77 75 GLU B O 1
ATOM 2166 N N . PRO B 1 82 ? 29.78 -3.646 81.52 1 27.03 76 PRO B N 1
ATOM 2167 C CA . PRO B 1 82 ? 30.022 -3.157 82.876 1 25.83 76 PRO B CA 1
ATOM 2168 C C . PRO B 1 82 ? 31.323 -2.362 83.001 1 25.01 76 PRO B C 1
ATOM 2169 O O . PRO B 1 82 ? 32.256 -2.491 82.2 1 22.63 76 PRO B O 1
ATOM 2173 N N . ILE B 1 83 ? 31.348 -1.52 84.029 1 24.16 77 ILE B N 1
ATOM 2174 C CA . ILE B 1 83 ? 32.579 -0.951 84.53 1 27.18 77 ILE B CA 1
ATOM 2175 C C . ILE B 1 83 ? 33.179 -1.927 85.545 1 29.14 77 ILE B C 1
ATOM 2176 O O . ILE B 1 83 ? 32.464 -2.574 86.316 1 29.55 77 ILE B O 1
ATOM 2181 N N . GLU B 1 84 ? 34.509 -2.073 85.473 1 31.06 78 GLU B N 1
ATOM 2182 C CA . GLU B 1 84 ? 35.271 -2.964 86.329 1 28.39 78 GLU B CA 1
ATOM 2183 C C . GLU B 1 84 ? 36.411 -2.172 86.962 1 27.41 78 GLU B C 1
ATOM 2184 O O . GLU B 1 84 ? 36.58 -0.997 86.652 1 28.18 78 GLU B O 1
ATOM 2190 N N . LEU B 1 85 ? 37.183 -2.832 87.836 1 25.8 79 LEU B N 1
ATOM 2191 C CA . LEU B 1 85 ? 38.266 -2.196 88.563 1 28.04 79 LEU B CA 1
ATOM 2192 C C . LEU B 1 85 ? 39.612 -2.739 88.098 1 28.97 79 LEU B C 1
ATOM 2193 O O . LEU B 1 85 ? 39.814 -3.949 87.996 1 28.13 79 LEU B O 1
ATOM 2198 N N . LEU B 1 86 ? 40.531 -1.798 87.867 1 26.96 80 LEU B N 1
ATOM 2199 C CA . LEU B 1 86 ? 41.895 -2.106 87.514 1 27.2 80 LEU B CA 1
ATOM 2200 C C . LEU B 1 86 ? 42.773 -1.842 88.728 1 26.55 80 LEU B C 1
ATOM 2201 O O . LEU B 1 86 ? 42.628 -0.822 89.386 1 27.17 80 LEU B O 1
ATOM 2206 N N . THR B 1 87 ? 43.746 -2.719 88.957 1 26.96 81 THR B N 1
ATOM 2207 C CA . THR B 1 87 ? 44.522 -2.651 90.174 1 27.85 81 THR B CA 1
ATOM 2208 C C . THR B 1 87 ? 45.923 -3.187 89.906 1 26.62 81 THR B C 1
ATOM 2209 O O . THR B 1 87 ? 46.092 -4.035 89.045 1 24.42 81 THR B O 1
ATOM 2213 N N . ALA B 1 88 ? 46.928 -2.695 90.655 1 27.57 82 ALA B N 1
ATOM 2214 C CA . ALA B 1 88 ? 48.173 -3.444 90.8 1 29.02 82 ALA B CA 1
ATOM 2215 C C . ALA B 1 88 ? 47.831 -4.851 91.291 1 26.41 82 ALA B C 1
ATOM 2216 O O . ALA B 1 88 ? 46.888 -5.006 92.059 1 24.57 82 ALA B O 1
ATOM 2218 N N . ALA B 1 89 ? 48.558 -5.867 90.811 1 27.06 83 ALA B N 1
ATOM 2219 C CA . ALA B 1 89 ? 48.37 -7.207 91.339 1 34.1 83 ALA B CA 1
ATOM 2220 C C . ALA B 1 89 ? 48.83 -7.185 92.797 1 34.08 83 ALA B C 1
ATOM 2221 O O . ALA B 1 89 ? 49.826 -6.558 93.149 1 39.99 83 ALA B O 1
ATOM 2223 N N . ASN B 1 90 ? 48.035 -7.763 93.681 1 40.8 84 ASN B N 1
ATOM 2224 C CA . ASN B 1 90 ? 48.36 -7.665 95.097 1 46.25 84 ASN B CA 1
ATOM 2225 C C . ASN B 1 90 ? 48.139 -6.231 95.61 1 42.53 84 ASN B C 1
ATOM 2226 O O . ASN B 1 90 ? 48.633 -5.877 96.666 1 43.66 84 ASN B O 1
ATOM 2231 N N . HIS B 1 91 ? 47.35 -5.395 94.922 1 39.61 85 HIS B N 1
ATOM 2232 C CA . HIS B 1 91 ? 46.71 -4.292 95.627 1 35.27 85 HIS B CA 1
ATOM 2233 C C . HIS B 1 91 ? 45.701 -4.914 96.593 1 32 85 HIS B C 1
ATOM 2234 O O . HIS B 1 91 ? 45.02 -5.869 96.23 1 28.72 85 HIS B O 1
ATOM 2241 N N . PRO B 1 92 ? 45.497 -4.388 97.817 1 29.92 86 PRO B N 1
ATOM 2242 C CA . PRO B 1 92 ? 44.556 -5.016 98.751 1 32.74 86 PRO B CA 1
ATOM 2243 C C . PRO B 1 92 ? 43.211 -5.444 98.148 1 34.31 86 PRO B C 1
ATOM 2244 O O . PRO B 1 92 ? 42.651 -6.469 98.541 1 33.64 86 PRO B O 1
ATOM 2248 N N . LEU B 1 93 ? 42.692 -4.654 97.191 1 36 87 LEU B N 1
ATOM 2249 C CA . LEU B 1 93 ? 41.369 -4.878 96.618 1 36.5 87 LEU B CA 1
ATOM 2250 C C . LEU B 1 93 ? 41.352 -6.066 95.656 1 38.7 87 LEU B C 1
ATOM 2251 O O . LEU B 1 93 ? 40.27 -6.569 95.344 1 35.59 87 LEU B O 1
ATOM 2256 N N . ALA B 1 94 ? 42.534 -6.508 95.197 1 37.24 88 ALA B N 1
ATOM 2257 C CA . ALA B 1 94 ? 42.628 -7.684 94.34 1 41.37 88 ALA B CA 1
ATOM 2258 C C . ALA B 1 94 ? 42.345 -8.968 95.127 1 42.78 88 ALA B C 1
ATOM 2259 O O . ALA B 1 94 ? 42.188 -10.029 94.522 1 44.8 88 ALA B O 1
ATOM 2261 N N . ALA B 1 95 ? 42.269 -8.876 96.463 1 41.78 89 ALA B N 1
ATOM 2262 C CA . ALA B 1 95 ? 41.881 -10.005 97.302 1 44.58 89 ALA B CA 1
ATOM 2263 C C . ALA B 1 95 ? 40.414 -10.395 97.081 1 43.23 89 ALA B C 1
ATOM 2264 O O . ALA B 1 95 ? 40.085 -11.571 97.173 1 44.17 89 ALA B O 1
ATOM 2266 N N . TYR B 1 96 ? 39.532 -9.424 96.804 1 43.51 90 TYR B N 1
ATOM 2267 C CA . TYR B 1 96 ? 38.126 -9.697 96.536 1 42.53 90 TYR B CA 1
ATOM 2268 C C . TYR B 1 96 ? 37.95 -10.318 95.151 1 46.37 90 TYR B C 1
ATOM 2269 O O . TYR B 1 96 ? 38.675 -9.96 94.215 1 44.11 90 TYR B O 1
ATOM 2278 N N . GLU B 1 97 ? 36.992 -11.264 95.058 1 48.07 91 GLU B N 1
ATOM 2279 C CA . GLU B 1 97 ? 36.447 -11.749 93.8 1 49.85 91 GLU B CA 1
ATOM 2280 C C . GLU B 1 97 ? 35.644 -10.625 93.147 1 53.39 91 GLU B C 1
ATOM 2281 O O . GLU B 1 97 ? 35.862 -10.292 91.985 1 56.68 91 GLU B O 1
ATOM 2287 N N . ARG B 1 98 ? 34.686 -10.077 93.9 1 53.11 92 ARG B N 1
ATOM 2288 C CA . ARG B 1 98 ? 33.966 -8.878 93.505 1 55.21 92 ARG B CA 1
ATOM 2289 C C . ARG B 1 98 ? 34.239 -7.817 94.559 1 49.82 92 ARG B C 1
ATOM 2290 O O . ARG B 1 98 ? 34.12 -8.093 95.751 1 49.19 92 ARG B O 1
ATOM 2298 N N . VAL B 1 99 ? 34.593 -6.617 94.104 1 43.22 93 VAL B N 1
ATOM 2299 C CA . VAL B 1 99 ? 35.073 -5.569 94.987 1 43.22 93 VAL B CA 1
ATOM 2300 C C . VAL B 1 99 ? 33.869 -4.81 95.543 1 45.12 93 VAL B C 1
ATOM 2301 O O . VAL B 1 99 ? 33.102 -4.237 94.775 1 52.27 93 VAL B O 1
ATOM 2305 N N . PRO B 1 100 ? 33.638 -4.789 96.876 1 40.99 94 PRO B N 1
ATOM 2306 C CA . PRO B 1 100 ? 32.51 -4.056 97.436 1 41.59 94 PRO B CA 1
ATOM 2307 C C . PRO B 1 100 ? 32.766 -2.553 97.434 1 43.22 94 PRO B C 1
ATOM 2308 O O . PRO B 1 100 ? 33.902 -2.088 97.626 1 39.47 94 PRO B O 1
ATOM 2312 N N . TRP B 1 101 ? 31.665 -1.815 97.303 1 40.64 95 TRP B N 1
ATOM 2313 C CA . TRP B 1 101 ? 31.727 -0.384 97.111 1 42.94 95 TRP B CA 1
ATOM 2314 C C . TRP B 1 101 ? 32.339 0.3 98.33 1 44.75 95 TRP B C 1
ATOM 2315 O O . TRP B 1 101 ? 33.115 1.241 98.158 1 44.88 95 TRP B O 1
ATOM 2326 N N . SER B 1 102 ? 32.09 -0.219 99.543 1 45.71 96 SER B N 1
ATOM 2327 C CA . SER B 1 102 ? 32.596 0.443 100.742 1 45.07 96 SER B CA 1
ATOM 2328 C C . SER B 1 102 ? 34.129 0.432 100.8 1 44.03 96 SER B C 1
ATOM 2329 O O . SER B 1 102 ? 34.718 1.373 101.322 1 43.89 96 SER B O 1
ATOM 2332 N N . GLU B 1 103 ? 34.787 -0.605 100.256 1 44.84 97 GLU B N 1
ATOM 2333 C CA . GLU B 1 103 ? 36.247 -0.671 100.24 1 39.44 97 GLU B CA 1
ATOM 2334 C C . GLU B 1 103 ? 36.829 0.216 99.131 1 33.72 97 GLU B C 1
ATOM 2335 O O . GLU B 1 103 ? 37.74 0.994 99.366 1 32.26 97 GLU B O 1
ATOM 2341 N N . LEU B 1 104 ? 36.294 0.073 97.918 1 34.91 98 LEU B N 1
ATOM 2342 C CA . LEU B 1 104 ? 36.705 0.794 96.72 1 37.24 98 LEU B CA 1
ATOM 2343 C C . LEU B 1 104 ? 36.7 2.307 96.955 1 37.71 98 LEU B C 1
ATOM 2344 O O . LEU B 1 104 ? 37.627 3.013 96.55 1 35.5 98 LEU B O 1
ATOM 2349 N N . VAL B 1 105 ? 35.669 2.786 97.658 1 35.06 99 VAL B N 1
ATOM 2350 C CA . VAL B 1 105 ? 35.486 4.198 97.933 1 36.54 99 VAL B CA 1
ATOM 2351 C C . VAL B 1 105 ? 36.664 4.762 98.734 1 40.5 99 VAL B C 1
ATOM 2352 O O . VAL B 1 105 ? 36.877 5.968 98.713 1 44.13 99 VAL B O 1
ATOM 2356 N N . ARG B 1 106 ? 37.443 3.91 99.43 1 41.77 100 ARG B N 1
ATOM 2357 C CA . ARG B 1 106 ? 38.485 4.38 100.328 1 41.28 100 ARG B CA 1
ATOM 2358 C C . ARG B 1 106 ? 39.769 4.776 99.592 1 42.52 100 ARG B C 1
ATOM 2359 O O . ARG B 1 106 ? 40.584 5.493 100.18 1 40.67 100 ARG B O 1
ATOM 2367 N N . TYR B 1 107 ? 39.986 4.271 98.362 1 36.62 101 TYR B N 1
ATOM 2368 C CA . TYR B 1 107 ? 41.313 4.308 97.744 1 37.87 101 TYR B CA 1
ATOM 2369 C C . TYR B 1 107 ? 41.375 5.356 96.628 1 36.32 101 TYR B C 1
ATOM 2370 O O . TYR B 1 107 ? 40.437 5.515 95.848 1 40.24 101 TYR B O 1
ATOM 2379 N N . PRO B 1 108 ? 42.494 6.11 96.531 1 35.68 102 PRO B N 1
ATOM 2380 C CA . PRO B 1 108 ? 42.66 7.13 95.495 1 34.28 102 PRO B CA 1
ATOM 2381 C C . PRO B 1 108 ? 42.735 6.517 94.098 1 32.36 102 PRO B C 1
ATOM 2382 O O . PRO B 1 108 ? 43.228 5.402 93.932 1 30.88 102 PRO B O 1
ATOM 2386 N N . GLN B 1 109 ? 42.252 7.271 93.097 1 33.17 103 GLN B N 1
ATOM 2387 C CA . GLN B 1 109 ? 42.082 6.767 91.74 1 32.38 103 GLN B CA 1
ATOM 2388 C C . GLN B 1 109 ? 42.988 7.532 90.78 1 31.97 103 GLN B C 1
ATOM 2389 O O . GLN B 1 109 ? 43.424 8.627 91.11 1 29.07 103 GLN B O 1
ATOM 2395 N N . VAL B 1 110 ? 43.294 6.909 89.623 1 30.84 104 VAL B N 1
ATOM 2396 C CA . VAL B 1 110 ? 43.618 7.633 88.401 1 29.44 104 VAL B CA 1
ATOM 2397 C C . VAL B 1 110 ? 42.291 7.874 87.71 1 27.49 104 VAL B C 1
ATOM 2398 O O . VAL B 1 110 ? 41.468 6.969 87.738 1 29.27 104 VAL B O 1
ATOM 2402 N N . VAL B 1 111 ? 42.15 9 86.993 1 26.92 105 VAL B N 1
ATOM 2403 C CA . VAL B 1 111 ? 40.912 9.282 86.27 1 25.66 105 VAL B CA 1
ATOM 2404 C C . VAL B 1 111 ? 41.211 9.831 84.876 1 24.06 105 VAL B C 1
ATOM 2405 O O . VAL B 1 111 ? 42.297 10.344 84.567 1 21.8 105 VAL B O 1
ATOM 2409 N N . PHE B 1 112 ? 40.201 9.744 84.024 1 24.87 106 PHE B N 1
ATOM 2410 C CA . PHE B 1 112 ? 40.211 10.485 82.773 1 27.39 106 PHE B CA 1
ATOM 2411 C C . PHE B 1 112 ? 40.131 11.984 83.018 1 28.02 106 PHE B C 1
ATOM 2412 O O . PHE B 1 112 ? 39.432 12.422 83.931 1 28.67 106 PHE B O 1
ATOM 2420 N N . LYS B 1 113 ? 40.775 12.745 82.124 1 30.14 107 LYS B N 1
ATOM 2421 C CA . LYS B 1 113 ? 40.619 14.186 82.065 1 33.65 107 LYS B CA 1
ATOM 2422 C C . LYS B 1 113 ? 39.215 14.557 81.578 1 36.9 107 LYS B C 1
ATOM 2423 O O . LYS B 1 113 ? 38.428 13.701 81.17 1 32.72 107 LYS B O 1
ATOM 2429 N N . ASP B 1 114 ? 38.907 15.86 81.623 1 40.76 108 ASP B N 1
ATOM 2430 C CA . ASP B 1 114 ? 37.621 16.363 81.16 1 44.27 108 ASP B CA 1
ATOM 2431 C C . ASP B 1 114 ? 37.456 16.075 79.666 1 44.12 108 ASP B C 1
ATOM 2432 O O . ASP B 1 114 ? 38.429 16.07 78.901 1 42.42 108 ASP B O 1
ATOM 2437 N N . GLY B 1 115 ? 36.194 15.852 79.273 1 44.8 109 GLY B N 1
ATOM 2438 C CA . GLY B 1 115 ? 35.82 15.599 77.89 1 41.66 109 GLY B CA 1
ATOM 2439 C C . GLY B 1 115 ? 35.714 14.102 77.594 1 39.61 109 GLY B C 1
ATOM 2440 O O . GLY B 1 115 ? 35.408 13.723 76.464 1 37.34 109 GLY B O 1
ATOM 2441 N N . TYR B 1 116 ? 35.912 13.291 78.635 1 33.7 110 TYR B N 1
ATOM 2442 C CA . TYR B 1 116 ? 35.708 11.831 78.51 1 31.05 110 TYR B CA 1
ATOM 2443 C C . TYR B 1 116 ? 34.433 11.499 79.289 1 31.47 110 TYR B C 1
ATOM 2444 O O . TYR B 1 116 ? 34.251 12.044 80.367 1 29.93 110 TYR B O 1
ATOM 2453 N N . GLY B 1 117 ? 33.588 10.628 78.729 1 33.65 111 GLY B N 1
ATOM 2454 C CA . GLY B 1 117 ? 32.33 10.238 79.396 1 33.74 111 GLY B CA 1
ATOM 2455 C C . GLY B 1 117 ? 32.59 9.435 80.657 1 34.24 111 GLY B C 1
ATOM 2456 O O . GLY B 1 117 ? 32.07 9.823 81.715 1 35.72 111 GLY B O 1
ATOM 2457 N N . MET B 1 118 ? 33.371 8.356 80.551 1 34.83 112 MET B N 1
ATOM 2458 C CA . MET B 1 118 ? 33.719 7.533 81.74 1 31.57 112 MET B CA 1
ATOM 2459 C C . MET B 1 118 ? 33.989 8.466 82.924 1 29.68 112 MET B C 1
ATOM 2460 O O . MET B 1 118 ? 33.519 8.16 84.036 1 32.04 112 MET B O 1
ATOM 2465 N N . GLN B 1 119 ? 34.72 9.557 82.686 1 30.75 113 GLN B N 1
ATOM 2466 C CA . GLN B 1 119 ? 34.995 10.539 83.767 1 32.04 113 GLN B CA 1
ATOM 2467 C C . GLN B 1 119 ? 33.661 11.01 84.355 1 35.27 113 GLN B C 1
ATOM 2468 O O . GLN 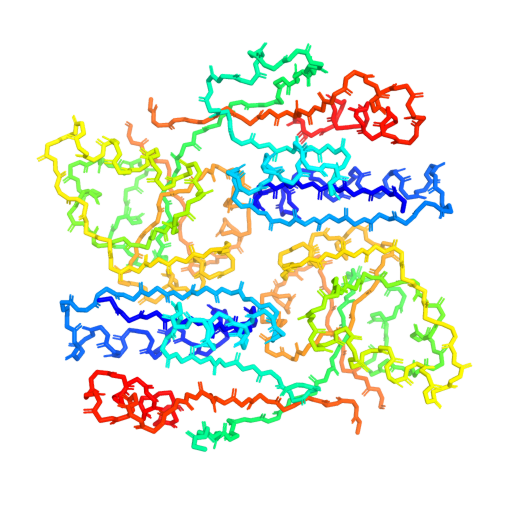B 1 119 ? 33.485 10.898 85.585 1 36.3 113 GLN B O 1
ATOM 2474 N N . ARG B 1 120 ? 32.755 11.5 83.503 1 39.97 114 ARG B N 1
ATOM 2475 C CA . ARG B 1 120 ? 31.448 12.02 83.982 1 46.14 114 ARG B CA 1
ATOM 2476 C C . ARG B 1 120 ? 30.626 10.852 84.531 1 46.64 114 ARG B C 1
ATOM 2477 O O . ARG B 1 120 ? 29.716 11.106 85.339 1 41.99 114 ARG B O 1
ATOM 2485 N N . LEU B 1 121 ? 30.957 9.623 84.129 1 44.26 115 LEU B N 1
ATOM 2486 C CA . LEU B 1 121 ? 30.27 8.475 84.686 1 43.62 115 LEU B CA 1
ATOM 2487 C C . LEU B 1 121 ? 30.742 8.219 86.118 1 41.96 115 LEU B C 1
ATOM 2488 O O . LEU B 1 121 ? 29.911 7.966 86.982 1 45.44 115 LEU B O 1
ATOM 2493 N N . VAL B 1 122 ? 32.054 8.31 86.377 1 38.43 116 VAL B N 1
ATOM 2494 C CA . VAL B 1 122 ? 32.591 8.005 87.7 1 37.95 116 VAL B CA 1
ATOM 2495 C C . VAL B 1 122 ? 32.224 9.126 88.68 1 38.98 116 VAL B C 1
ATOM 2496 O O . VAL B 1 122 ? 31.878 8.825 89.828 1 34.67 116 VAL B O 1
ATOM 2500 N N . GLN B 1 123 ? 32.255 10.394 88.228 1 40.73 117 GLN B N 1
ATOM 2501 C CA . GLN B 1 123 ? 31.764 11.519 89.026 1 46.88 117 GLN B CA 1
ATOM 2502 C C . GLN B 1 123 ? 30.31 11.316 89.459 1 49.49 117 GLN B C 1
ATOM 2503 O O . GLN B 1 123 ? 30.008 11.432 90.643 1 49.43 117 GLN B O 1
ATOM 2509 N N . GLU B 1 124 ? 29.418 11.067 88.486 1 55.01 118 GLU B N 1
ATOM 2510 C CA . GLU B 1 124 ? 27.991 10.844 88.724 1 56.52 118 GLU B CA 1
ATOM 2511 C C . GLU B 1 124 ? 27.79 9.755 89.788 1 57.51 118 GLU B C 1
ATOM 2512 O O . GLU B 1 124 ? 26.982 9.925 90.702 1 57.53 118 GLU B O 1
ATOM 2518 N N . LYS B 1 125 ? 28.523 8.636 89.684 1 55.67 119 LYS B N 1
ATOM 2519 C CA . LYS B 1 125 ? 28.361 7.539 90.626 1 49.68 119 LYS B CA 1
ATOM 2520 C C . LYS B 1 125 ? 28.666 8.015 92.041 1 49.39 119 LYS B C 1
ATOM 2521 O O . LYS B 1 125 ? 27.918 7.702 92.961 1 51.45 119 LYS B O 1
ATOM 2527 N N . PHE B 1 126 ? 29.78 8.736 92.203 1 46.74 120 PHE B N 1
ATOM 2528 C CA . PHE B 1 126 ? 30.253 9.142 93.518 1 47.55 120 PHE B CA 1
ATOM 2529 C C . PHE B 1 126 ? 29.392 10.272 94.09 1 48.76 120 PHE B C 1
ATOM 2530 O O . PHE B 1 126 ? 29.337 10.426 95.305 1 46.64 120 PHE B O 1
ATOM 2538 N N . GLU B 1 127 ? 28.727 11.052 93.227 1 51.33 121 GLU B N 1
ATOM 2539 C CA . GLU B 1 127 ? 27.771 12.058 93.672 1 52.16 121 GLU B CA 1
ATOM 2540 C C . GLU B 1 127 ? 26.565 11.347 94.296 1 49.73 121 GLU B C 1
ATOM 2541 O O . GLU B 1 127 ? 26.222 11.626 95.44 1 52.35 121 GLU B O 1
ATOM 2547 N N . ARG B 1 128 ? 25.987 10.371 93.583 1 50.39 122 ARG B N 1
ATOM 2548 C CA . ARG B 1 128 ? 24.894 9.548 94.089 1 53.32 122 ARG B CA 1
ATOM 2549 C C . ARG B 1 128 ? 25.264 8.807 95.377 1 57.3 122 ARG B C 1
ATOM 2550 O O . ARG B 1 128 ? 24.387 8.543 96.194 1 63.08 122 ARG B O 1
ATOM 2558 N N . LEU B 1 129 ? 26.533 8.403 95.526 1 59.06 123 LEU B N 1
ATOM 2559 C CA . LEU B 1 129 ? 26.983 7.644 96.688 1 60.98 123 LEU B CA 1
ATOM 2560 C C . LEU B 1 129 ? 27.196 8.555 97.896 1 58.65 123 LEU B C 1
ATOM 2561 O O . LEU B 1 129 ? 27.19 8.076 99.024 1 61.05 123 LEU B O 1
ATOM 2566 N N . GLU B 1 130 ? 27.491 9.836 97.64 1 56.85 124 GLU B N 1
ATOM 2567 C CA . GLU B 1 130 ? 27.871 10.794 98.67 1 60.74 124 GLU B CA 1
ATOM 2568 C C . GLU B 1 130 ? 29.196 10.375 99.316 1 56.32 124 GLU B C 1
ATOM 2569 O O . GLU B 1 130 ? 29.46 10.695 100.476 1 55.74 124 GLU B O 1
ATOM 2575 N N . ALA B 1 131 ? 30.044 9.674 98.551 1 49.67 125 ALA B N 1
ATOM 2576 C CA . ALA B 1 131 ? 31.423 9.443 98.945 1 43.14 125 ALA B CA 1
ATOM 2577 C C . ALA B 1 131 ? 32.315 10.374 98.13 1 43.83 125 ALA B C 1
ATOM 2578 O O . ALA B 1 131 ? 32.084 10.559 96.931 1 47.2 125 ALA B O 1
ATOM 2580 N N . THR B 1 132 ? 33.325 10.965 98.779 1 41.81 126 THR B N 1
ATOM 2581 C CA . THR B 1 132 ? 34.181 11.917 98.092 1 44.81 126 THR B CA 1
ATOM 2582 C C . THR B 1 132 ? 35.075 11.138 97.121 1 44.74 126 THR B C 1
ATOM 2583 O O . THR B 1 132 ? 35.586 10.071 97.462 1 44.97 126 THR B O 1
ATOM 2587 N N . LEU B 1 133 ? 35.204 11.67 95.896 1 44.19 127 LEU B N 1
ATOM 2588 C CA . LEU B 1 133 ? 35.979 11.07 94.817 1 40.01 127 LEU B CA 1
ATOM 2589 C C . LEU B 1 133 ? 37.395 11.612 94.92 1 37.59 127 LEU B C 1
ATOM 2590 O O . LEU B 1 133 ? 37.58 12.821 94.841 1 41.46 127 LEU B O 1
ATOM 2595 N N . GLN B 1 134 ? 38.373 10.722 95.104 1 37.3 128 GLN B N 1
ATOM 2596 C CA . GLN B 1 134 ? 39.748 11.129 95.356 1 40.82 128 GLN B CA 1
ATOM 2597 C C . GLN B 1 134 ? 40.545 11.029 94.057 1 43.93 128 GLN B C 1
ATOM 2598 O O . GLN B 1 134 ? 41.02 9.947 93.702 1 43.8 128 GLN B O 1
ATOM 2604 N N . ALA B 1 135 ? 40.68 12.169 93.365 1 46.52 129 ALA B N 1
ATOM 2605 C CA . ALA B 1 135 ? 41.19 12.205 92.003 1 49.09 129 ALA B CA 1
ATOM 2606 C C . ALA B 1 135 ? 42.644 12.647 92.03 1 47.67 129 ALA B C 1
ATOM 2607 O O . ALA B 1 135 ? 42.96 13.79 91.728 1 53.18 129 ALA B O 1
ATOM 2609 N N . ALA B 1 136 ? 43.523 11.708 92.369 1 49.12 130 ALA B N 1
ATOM 2610 C CA . ALA B 1 136 ? 44.941 11.989 92.496 1 52.78 130 ALA B CA 1
ATOM 2611 C C . ALA B 1 136 ? 45.486 12.601 91.201 1 50.91 130 ALA B C 1
ATOM 2612 O O . ALA B 1 136 ? 46.168 13.627 91.238 1 54.49 130 ALA B O 1
ATOM 2614 N N . LEU B 1 137 ? 45.096 12.016 90.06 1 39.53 131 LEU B N 1
ATOM 2615 C CA . LEU B 1 137 ? 45.886 12.105 88.847 1 35.96 131 LEU B CA 1
ATOM 2616 C C . LEU B 1 137 ? 44.966 11.911 87.654 1 32.34 131 LEU B C 1
ATOM 2617 O O . LEU B 1 137 ? 44.132 11.003 87.657 1 31.74 131 LEU B O 1
ATOM 2622 N N . GLU B 1 138 ? 45.12 12.789 86.656 1 29.36 132 GLU B N 1
ATOM 2623 C CA . GLU B 1 138 ? 44.329 12.733 85.433 1 32.05 132 GLU B CA 1
ATOM 2624 C C . GLU B 1 138 ? 45.186 12.317 84.24 1 28.6 132 GLU B C 1
ATOM 2625 O O . GLU B 1 138 ? 46.281 12.843 84.072 1 25.73 132 GLU B O 1
ATOM 2631 N N . VAL B 1 139 ? 44.649 11.416 83.396 1 28.17 133 VAL B N 1
ATOM 2632 C CA . VAL B 1 139 ? 45.319 10.918 82.192 1 26.95 133 VAL B CA 1
ATOM 2633 C C . VAL B 1 139 ? 44.323 10.903 81.03 1 24.62 133 VAL B C 1
ATOM 2634 O O . VAL B 1 139 ? 43.139 11.158 81.23 1 24.94 133 VAL B O 1
ATOM 2638 N N . ASN B 1 140 ? 44.811 10.573 79.822 1 23.43 134 ASN B N 1
ATOM 2639 C CA . ASN B 1 140 ? 43.975 10.569 78.632 1 25.79 134 ASN B CA 1
ATOM 2640 C C . ASN B 1 140 ? 44.229 9.364 77.712 1 27.17 134 ASN B C 1
ATOM 2641 O O . ASN B 1 140 ? 43.774 9.409 76.567 1 27.36 134 ASN B O 1
ATOM 2646 N N . THR B 1 141 ? 44.897 8.288 78.188 1 25.4 135 THR B N 1
ATOM 2647 C CA . THR B 1 141 ? 45.065 7.077 77.394 1 23.57 135 THR B CA 1
ATOM 2648 C C . THR B 1 141 ? 44.991 5.833 78.282 1 24.88 135 THR B C 1
ATOM 2649 O O . THR B 1 141 ? 45.282 5.886 79.474 1 25.85 135 THR B O 1
ATOM 2653 N N . LEU B 1 142 ? 44.638 4.69 77.691 1 24.48 136 LEU B N 1
ATOM 2654 C CA . LEU B 1 142 ? 44.574 3.446 78.45 1 26.48 136 LEU B CA 1
ATOM 2655 C C . LEU B 1 142 ? 45.966 2.958 78.85 1 27.97 136 LEU B C 1
ATOM 2656 O O . LEU B 1 142 ? 46.117 2.445 79.959 1 29.41 136 LEU B O 1
ATOM 2661 N N . ASP B 1 143 ? 46.947 3.227 77.981 1 29.33 137 ASP B N 1
ATOM 2662 C CA . ASP B 1 143 ? 48.356 2.923 78.327 1 34.16 137 ASP B CA 1
ATOM 2663 C C . ASP B 1 143 ? 48.669 3.67 79.623 1 30.67 137 ASP B C 1
ATOM 2664 O O . ASP B 1 143 ? 49.099 3.012 80.592 1 27.96 137 ASP B O 1
ATOM 2669 N N . ALA B 1 144 ? 48.451 4.994 79.641 1 26.03 138 ALA B N 1
ATOM 2670 C CA . ALA B 1 144 ? 48.787 5.733 80.842 1 25.35 138 ALA B CA 1
ATOM 2671 C C . ALA B 1 144 ? 48.089 5.11 82.047 1 25.08 138 ALA B C 1
ATOM 2672 O O . ALA B 1 144 ? 48.7 4.97 83.108 1 23.18 138 ALA B O 1
ATOM 2674 N N . PHE B 1 145 ? 46.812 4.727 81.884 1 25.28 139 PHE B N 1
ATOM 2675 C CA . PHE B 1 145 ? 46.087 4.075 82.971 1 25.1 139 PHE B CA 1
ATOM 2676 C C . PHE B 1 145 ? 46.871 2.871 83.502 1 26.28 139 PHE B C 1
ATOM 2677 O O . PHE B 1 145 ? 47.142 2.791 84.697 1 31.1 139 PHE B O 1
ATOM 2685 N N . ARG B 1 146 ? 47.29 1.964 82.613 1 26.49 140 ARG B N 1
ATOM 2686 C CA . ARG B 1 146 ? 47.976 0.758 83.05 1 27.69 140 ARG B CA 1
ATOM 2687 C C . ARG B 1 146 ? 49.339 1.085 83.67 1 27.69 140 ARG B C 1
ATOM 2688 O O . ARG B 1 146 ? 49.694 0.516 84.702 1 27.78 140 ARG B O 1
ATOM 2696 N N . GLY B 1 147 ? 50.081 2.015 83.056 1 28.59 141 GLY B N 1
ATOM 2697 C CA . GLY B 1 147 ? 51.392 2.423 83.533 1 27.6 141 GLY B CA 1
ATOM 2698 C C . GLY B 1 147 ? 51.357 2.938 84.979 1 29.25 141 GLY B C 1
ATOM 2699 O O . GLY B 1 147 ? 52.247 2.615 85.761 1 26.15 141 GLY B O 1
ATOM 2700 N N . VAL B 1 148 ? 50.31 3.713 85.315 1 27.63 142 VAL B N 1
ATOM 2701 C CA . VAL B 1 148 ? 50.138 4.326 86.624 1 27.1 142 VAL B CA 1
ATOM 2702 C C . VAL B 1 148 ? 49.693 3.258 87.622 1 27.37 142 VAL B C 1
ATOM 2703 O O . VAL B 1 148 ? 50.272 3.089 88.694 1 27.23 142 VAL B O 1
ATOM 2707 N N . VAL B 1 149 ? 48.64 2.527 87.283 1 27.28 143 VAL B N 1
ATOM 2708 C CA . VAL B 1 149 ? 48.102 1.578 88.242 1 28.65 143 VAL B CA 1
ATOM 2709 C C . VAL B 1 149 ? 49.152 0.506 88.586 1 29.62 143 VAL B C 1
ATOM 2710 O O . VAL B 1 149 ? 49.183 -0.004 89.703 1 28.34 143 VAL B O 1
ATOM 2714 N N . ARG B 1 150 ? 50.054 0.221 87.648 1 31.15 144 ARG B N 1
ATOM 2715 C CA . ARG B 1 150 ? 51.158 -0.706 87.864 1 34.95 144 ARG B CA 1
ATOM 2716 C C . ARG B 1 150 ? 52.01 -0.294 89.068 1 33.83 144 ARG B C 1
ATOM 2717 O O . ARG B 1 150 ? 52.538 -1.15 89.776 1 37.45 144 ARG B O 1
ATOM 2725 N N . GLN B 1 151 ? 52.19 1.024 89.233 1 33.87 145 GLN B N 1
ATOM 2726 C CA . GLN B 1 151 ? 53.039 1.619 90.257 1 35.23 145 GLN B CA 1
ATOM 2727 C C . GLN B 1 151 ? 52.474 1.415 91.665 1 34.65 145 GLN B C 1
ATOM 2728 O O . GLN B 1 151 ? 53.189 1.645 92.629 1 32.61 145 GLN B O 1
ATOM 2734 N N . GLY B 1 152 ? 51.195 1.038 91.795 1 37.3 146 GLY B N 1
ATOM 2735 C CA . GLY B 1 152 ? 50.702 0.407 93.016 1 36.69 146 GLY B CA 1
ATOM 2736 C C . GLY B 1 152 ? 49.913 1.338 93.939 1 36.47 146 GLY B C 1
ATOM 2737 O O . GLY B 1 152 ? 49.261 0.87 94.872 1 41.52 146 GLY B O 1
ATOM 2738 N N . GLU B 1 153 ? 49.951 2.65 93.693 1 35.83 147 GLU B N 1
ATOM 2739 C CA . GLU B 1 153 ? 49.299 3.594 94.593 1 37.86 147 GLU B CA 1
ATOM 2740 C C . GLU B 1 153 ? 47.8 3.713 94.28 1 36.2 147 GLU B C 1
ATOM 2741 O O . GLU B 1 153 ? 46.985 3.741 95.189 1 36.94 147 GLU B O 1
ATOM 2747 N N . LEU B 1 154 ? 47.452 3.784 92.988 1 32.6 148 LEU B N 1
ATOM 2748 C CA . LEU B 1 154 ? 46.15 4.225 92.53 1 27.6 148 LEU B CA 1
ATOM 2749 C C . LEU B 1 154 ? 45.425 3.068 91.849 1 26.35 148 LEU B C 1
ATOM 2750 O O . LEU B 1 154 ? 46.055 2.155 91.317 1 27.49 148 LEU B O 1
ATOM 2755 N N . ILE B 1 155 ? 44.091 3.153 91.858 1 25.7 149 ILE B N 1
ATOM 2756 C CA . ILE B 1 155 ? 43.189 2.226 91.19 1 26.09 149 ILE B CA 1
ATOM 2757 C C . ILE B 1 155 ? 42.383 2.993 90.138 1 27.21 149 ILE B C 1
ATOM 2758 O O . ILE B 1 155 ? 42.259 4.223 90.162 1 23.6 149 ILE B O 1
ATOM 2763 N N . ALA B 1 156 ? 41.754 2.247 89.234 1 30.1 150 ALA B N 1
ATOM 2764 C CA . ALA B 1 156 ? 41.006 2.872 88.156 1 27.8 150 ALA B CA 1
ATOM 2765 C C . ALA B 1 156 ? 39.724 2.09 87.89 1 26.91 150 ALA B C 1
ATOM 2766 O O . ALA B 1 156 ? 39.752 0.863 87.906 1 27.83 150 ALA B O 1
ATOM 2768 N N . LEU B 1 157 ? 38.624 2.825 87.639 1 26.38 151 LEU B N 1
ATOM 2769 C CA . LEU B 1 157 ? 37.368 2.271 87.144 1 25.48 151 LEU B CA 1
ATOM 2770 C C . LEU B 1 157 ? 37.295 2.414 85.627 1 23.54 151 LEU B C 1
ATOM 2771 O O . LEU B 1 157 ? 37.286 3.526 85.112 1 21.93 151 LEU B O 1
ATOM 2776 N N . LEU B 1 158 ? 37.188 1.281 84.912 1 26.17 152 LEU B N 1
ATOM 2777 C CA . LEU B 1 158 ? 37.295 1.263 83.46 1 24.84 152 LEU B CA 1
ATOM 2778 C C . LEU B 1 158 ? 36.313 0.263 82.862 1 27.75 152 LEU B C 1
ATOM 2779 O O . LEU B 1 158 ? 36.009 -0.763 83.47 1 27.53 152 LEU B O 1
ATOM 2784 N N . PRO B 1 159 ? 35.811 0.53 81.629 1 28.39 153 PRO B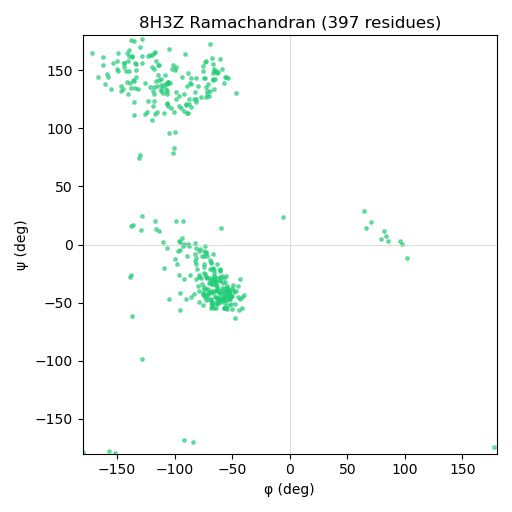 N 1
ATOM 2785 C CA . PRO B 1 159 ? 34.879 -0.371 80.957 1 27.76 153 PRO B CA 1
ATOM 2786 C C . PRO B 1 159 ? 35.598 -1.668 80.624 1 28.34 153 PRO B C 1
ATOM 2787 O O . PRO B 1 159 ? 36.819 -1.693 80.491 1 31.9 153 PRO B O 1
ATOM 2791 N N . SER B 1 160 ? 34.812 -2.737 80.496 1 29.37 154 SER B N 1
ATOM 2792 C CA . SER B 1 160 ? 35.32 -4.096 80.397 1 27.99 154 SER B CA 1
ATOM 2793 C C . SER B 1 160 ? 36.225 -4.274 79.184 1 26.93 154 SER B C 1
ATOM 2794 O O . SER B 1 160 ? 37.264 -4.912 79.297 1 28.66 154 SER B O 1
ATOM 2797 N N . SER B 1 161 ? 35.772 -3.781 78.018 1 27.91 155 SER B N 1
ATOM 2798 C CA . SER B 1 161 ? 36.515 -3.808 76.76 1 27.54 155 SER B CA 1
ATOM 2799 C C . SER B 1 161 ? 37.818 -2.996 76.789 1 29.66 155 SER B C 1
ATOM 2800 O O . SER B 1 161 ? 38.65 -3.189 75.912 1 33.73 155 SER B O 1
ATOM 2803 N N . ALA B 1 162 ? 38.01 -2.085 77.762 1 29.92 156 ALA B N 1
ATOM 2804 C CA . ALA B 1 162 ? 39.268 -1.361 77.911 1 31.23 156 ALA B CA 1
ATOM 2805 C C . ALA B 1 162 ? 40.357 -2.195 78.599 1 30.34 156 ALA B C 1
ATOM 2806 O O . ALA B 1 162 ? 41.502 -1.776 78.667 1 34.25 156 ALA B O 1
ATOM 2808 N N . LEU B 1 163 ? 40.03 -3.391 79.073 1 30.19 157 LEU B N 1
ATOM 2809 C CA . LEU B 1 163 ? 40.871 -4.11 80.013 1 30.69 157 LEU B CA 1
ATOM 2810 C C . LEU B 1 163 ? 41.369 -5.425 79.414 1 32.65 157 LEU B C 1
ATOM 2811 O O . LEU B 1 163 ? 41.812 -6.275 80.166 1 33.67 157 LEU B O 1
ATOM 2816 N N . VAL B 1 164 ? 41.361 -5.557 78.077 1 35.64 158 VAL B N 1
ATOM 2817 C CA . VAL B 1 164 ? 41.718 -6.792 77.387 1 37.66 158 VAL B CA 1
ATOM 2818 C C . VAL B 1 164 ? 43.188 -7.123 77.652 1 39.38 158 VAL B C 1
ATOM 2819 O O . VAL B 1 164 ? 43.484 -8.254 78.037 1 43.08 158 VAL B O 1
ATOM 2823 N N . GLU B 1 165 ? 44.094 -6.144 77.439 1 40.91 159 GLU B N 1
ATOM 2824 C CA . GLU B 1 165 ? 45.531 -6.316 77.66 1 40.07 159 GLU B CA 1
ATOM 2825 C C . GLU B 1 165 ? 45.801 -6.402 79.165 1 41.26 159 GLU B C 1
ATOM 2826 O O . GLU B 1 165 ? 46.622 -7.199 79.615 1 45.63 159 GLU B O 1
ATOM 2832 N N . ALA B 1 166 ? 45.07 -5.603 79.953 1 38.68 160 ALA B N 1
ATOM 2833 C CA . ALA B 1 166 ? 45.198 -5.603 81.403 1 37.2 160 ALA B CA 1
ATOM 2834 C C . ALA B 1 166 ? 45.048 -7.004 82.002 1 32.47 160 ALA B C 1
ATOM 2835 O O . ALA B 1 166 ? 45.815 -7.366 82.888 1 33.69 160 ALA B O 1
ATOM 2837 N N . ARG B 1 167 ? 44.102 -7.812 81.514 1 34.6 161 ARG B N 1
ATOM 2838 C CA . ARG B 1 167 ? 43.82 -9.109 82.125 1 37.97 161 ARG B CA 1
ATOM 2839 C C . ARG B 1 167 ? 45.015 -10.067 82.001 1 41.39 161 ARG B C 1
ATOM 2840 O O . ARG B 1 167 ? 45.201 -10.927 82.861 1 43.59 161 ARG B O 1
ATOM 2848 N N . LEU B 1 168 ? 45.843 -9.898 80.955 1 42.01 162 LEU B N 1
ATOM 2849 C CA . LEU B 1 168 ? 46.978 -10.777 80.683 1 40.82 162 LEU B CA 1
ATOM 2850 C C . LEU B 1 168 ? 48.294 -10.221 81.253 1 37.32 162 LEU B C 1
ATOM 2851 O O . LEU B 1 168 ? 49.358 -10.802 81.055 1 35.37 162 LEU B O 1
ATOM 2856 N N . ASP B 1 169 ? 48.256 -9.073 81.933 1 34.17 163 ASP B N 1
ATOM 2857 C CA . ASP B 1 169 ? 49.469 -8.453 82.448 1 32.72 163 ASP B CA 1
ATOM 28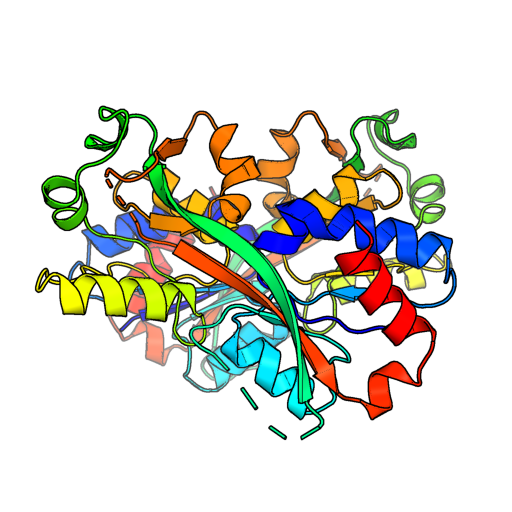58 C C . ASP B 1 169 ? 49.606 -8.936 83.886 1 28.88 163 ASP B C 1
ATOM 2859 O O . ASP B 1 169 ? 48.686 -8.759 84.667 1 30.84 163 ASP B O 1
ATOM 2864 N N . PRO B 1 170 ? 50.677 -9.675 84.256 1 27.46 164 PRO B N 1
ATOM 2865 C CA . PRO B 1 170 ? 50.806 -10.199 85.621 1 26.6 164 PRO B CA 1
ATOM 2866 C C . PRO B 1 170 ? 51.14 -9.115 86.645 1 27.46 164 PRO B C 1
ATOM 2867 O O . PRO B 1 170 ? 51.169 -9.366 87.85 1 28.91 164 PRO B O 1
ATOM 2871 N N . THR B 1 171 ? 51.4 -7.893 86.162 1 27.86 165 THR B N 1
ATOM 2872 C CA . THR B 1 171 ? 51.616 -6.768 87.053 1 26.77 165 THR B CA 1
ATOM 2873 C C . THR B 1 171 ? 50.275 -6.182 87.496 1 26.42 165 THR B C 1
ATOM 2874 O O . THR B 1 171 ? 50.232 -5.392 88.458 1 25.06 165 THR B O 1
ATOM 2878 N N . LEU B 1 172 ? 49.187 -6.574 86.806 1 26.63 166 LEU B N 1
ATOM 2879 C CA . LEU B 1 172 ? 47.889 -5.937 87.017 1 27.71 166 LEU B CA 1
ATOM 2880 C C . LEU B 1 172 ? 46.86 -6.987 87.407 1 24.71 166 LEU B C 1
ATOM 2881 O O . LEU B 1 172 ? 47.07 -8.161 87.147 1 26.56 166 LEU B O 1
ATOM 2886 N N . ALA B 1 173 ? 45.753 -6.508 87.985 1 23.19 167 ALA B N 1
ATOM 2887 C CA . ALA B 1 173 ? 44.586 -7.301 88.319 1 25.6 167 ALA B CA 1
ATOM 2888 C C . ALA B 1 173 ? 43.304 -6.556 87.921 1 27.22 167 ALA B C 1
ATOM 2889 O O . ALA B 1 173 ? 43.177 -5.333 88.089 1 24.61 167 ALA B O 1
ATOM 2891 N N . VAL B 1 174 ? 42.339 -7.326 87.414 1 27.1 168 VAL B N 1
ATOM 2892 C CA . VAL B 1 174 ? 41.052 -6.798 86.997 1 29.58 168 VAL B CA 1
ATOM 2893 C C . VAL B 1 174 ? 39.97 -7.511 87.799 1 30.38 168 VAL B C 1
ATOM 2894 O O . VAL B 1 174 ? 40.015 -8.736 87.941 1 35.18 168 VAL B O 1
ATOM 2898 N N . ARG B 1 175 ? 39.003 -6.738 88.303 1 30.82 169 ARG B N 1
ATOM 2899 C CA . ARG B 1 175 ? 37.97 -7.276 89.172 1 31.56 169 ARG B CA 1
ATOM 2900 C C . ARG B 1 175 ? 36.61 -6.646 88.859 1 32.61 169 ARG B C 1
ATOM 2901 O O . ARG B 1 175 ? 36.458 -5.425 88.829 1 29.42 169 ARG B O 1
ATOM 2909 N N . PRO B 1 176 ? 35.554 -7.47 88.666 1 35.13 170 PRO B N 1
ATOM 2910 C CA . PRO B 1 176 ? 34.184 -6.96 88.642 1 35.54 170 PRO B CA 1
ATOM 2911 C C . PRO B 1 176 ? 33.801 -6.282 89.955 1 33.89 170 PRO B C 1
ATOM 2912 O O . PRO B 1 176 ? 34.417 -6.536 90.982 1 37.21 170 PRO B O 1
ATOM 2916 N N . LEU B 1 177 ? 32.766 -5.438 89.907 1 35.59 171 LEU B N 1
ATOM 2917 C CA . LEU B 1 177 ? 32.25 -4.734 91.075 1 39.27 171 LEU B CA 1
ATOM 2918 C C . LEU B 1 177 ? 31.007 -5.452 91.617 1 41.21 171 LEU B C 1
ATOM 2919 O O . LEU B 1 177 ? 30.274 -6.079 90.858 1 37.71 171 LEU B O 1
ATOM 2924 N N . ALA B 1 178 ? 30.777 -5.35 92.937 1 45.47 172 ALA B N 1
ATOM 2925 C CA . ALA B 1 178 ? 29.692 -6.066 93.609 1 55.15 172 ALA B CA 1
ATOM 2926 C C . ALA B 1 178 ? 28.317 -5.683 93.034 1 49.35 172 ALA B C 1
ATOM 2927 O O . ALA B 1 178 ? 27.948 -4.496 93.172 1 51.4 172 ALA B O 1
ATOM 2929 N N . GLY B 1 187 ? 24.091 -2.759 88.145 1 63.11 181 GLY B N 1
ATOM 2930 C CA . GLY B 1 187 ? 25.456 -2.285 88.482 1 59.84 181 GLY B CA 1
ATOM 2931 C C . GLY B 1 187 ? 25.892 -1.107 87.607 1 54.58 181 GLY B C 1
ATOM 2932 O O . GLY B 1 187 ? 25.108 -0.582 86.816 1 57.16 181 GLY B O 1
ATOM 2933 N N . LEU B 1 188 ? 27.154 -0.692 87.762 1 44.64 182 LEU B N 1
ATOM 2934 C CA . LEU B 1 188 ? 27.684 0.409 86.978 1 44.1 182 LEU B CA 1
ATOM 2935 C C . LEU B 1 188 ? 27.998 -0.078 85.557 1 39.63 182 LEU B C 1
ATOM 2936 O O . LEU B 1 188 ? 28.703 -1.063 85.355 1 36.9 182 LEU B O 1
ATOM 2941 N N . THR B 1 189 ? 27.453 0.643 84.573 1 37.12 183 THR B N 1
ATOM 2942 C CA . THR B 1 189 ? 27.361 0.185 83.197 1 38.07 183 THR B CA 1
ATOM 2943 C C . THR B 1 189 ? 27.558 1.4 82.288 1 36.49 183 THR B C 1
ATOM 2944 O O . THR B 1 189 ? 27.333 2.521 82.733 1 35.51 183 THR B O 1
ATOM 2948 N N . ARG B 1 190 ? 28.002 1.184 81.039 1 34.11 184 ARG B N 1
ATOM 2949 C CA . ARG B 1 190 ? 27.992 2.241 80.03 1 31.27 184 ARG B CA 1
ATOM 2950 C C . ARG B 1 190 ? 27.424 1.661 78.733 1 26.87 184 ARG B C 1
ATOM 2951 O O . ARG B 1 190 ? 27.423 0.452 78.551 1 23.35 184 ARG B O 1
ATOM 2959 N N . ARG B 1 191 ? 26.88 2.538 77.872 1 30.72 185 ARG B N 1
ATOM 2960 C CA . ARG B 1 191 ? 26.439 2.167 76.533 1 33.2 185 ARG B CA 1
ATOM 2961 C C . ARG B 1 191 ? 27.355 2.821 75.499 1 30.23 185 ARG B C 1
ATOM 2962 O O . ARG B 1 191 ? 27.659 4.002 75.593 1 29.55 185 ARG B O 1
ATOM 2970 N N . VAL B 1 192 ? 27.731 2.066 74.477 1 28.16 186 VAL B N 1
ATOM 2971 C CA . VAL B 1 192 ? 28.477 2.628 73.372 1 31.15 186 VAL B CA 1
ATOM 2972 C C . VAL B 1 192 ? 27.579 2.738 72.131 1 33.44 186 VAL B C 1
ATOM 2973 O O . VAL B 1 192 ? 26.893 1.775 71.789 1 31.04 186 VAL B O 1
ATOM 2977 N N . VAL B 1 193 ? 27.627 3.914 71.461 1 32.12 187 VAL B N 1
ATOM 2978 C CA . VAL B 1 193 ? 26.775 4.246 70.323 1 34.06 187 VAL B CA 1
ATOM 2979 C C . VAL B 1 193 ? 27.619 4.733 69.135 1 34.25 187 VAL B C 1
ATOM 2980 O O . VAL B 1 193 ? 28.721 5.255 69.309 1 31.04 187 VAL B O 1
ATOM 2984 N N . MET B 1 194 ? 27.056 4.594 67.924 1 35.29 188 MET B N 1
ATOM 2985 C CA . MET B 1 194 ? 27.671 5.051 66.683 1 37.6 188 MET B CA 1
ATOM 2986 C C . MET B 1 194 ? 26.827 6.192 66.112 1 39.15 188 MET B C 1
ATOM 2987 O O . MET B 1 194 ? 25.596 6.142 66.202 1 32.81 188 MET B O 1
ATOM 2992 N N . VAL B 1 195 ? 27.496 7.209 65.535 1 40.02 189 VAL B N 1
ATOM 2993 C CA . VAL B 1 195 ? 26.882 8.502 65.249 1 36.65 189 VAL B CA 1
ATOM 2994 C C . VAL B 1 195 ? 27.467 9.124 63.977 1 37.17 189 VAL B C 1
ATOM 2995 O O . VAL B 1 195 ? 28.688 9.244 63.829 1 34.94 189 VAL B O 1
ATOM 2999 N N . THR B 1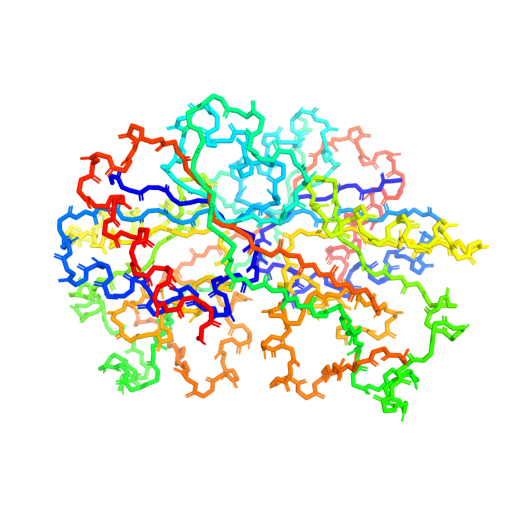 196 ? 26.562 9.585 63.099 1 34.27 190 THR B N 1
ATOM 3000 C CA . THR B 1 196 ? 26.893 10.225 61.836 1 35.49 190 THR B CA 1
ATOM 3001 C C . THR B 1 196 ? 25.707 11.095 61.398 1 38.53 190 THR B C 1
ATOM 3002 O O . THR B 1 196 ? 24.717 11.202 62.125 1 39.6 190 THR B O 1
ATOM 3006 N N . THR B 1 197 ? 25.803 11.726 60.217 1 38.17 191 THR B N 1
ATOM 3007 C CA . THR B 1 197 ? 24.656 12.414 59.629 1 39.99 191 THR B CA 1
ATOM 3008 C C . THR B 1 197 ? 24.069 11.604 58.468 1 39.62 191 THR B C 1
ATOM 3009 O O . THR B 1 197 ? 24.668 10.643 57.984 1 33.66 191 THR B O 1
ATOM 3013 N N . GLN B 1 198 ? 22.875 12.038 58.036 1 42.53 192 GLN B N 1
ATOM 3014 C CA . GLN B 1 198 ? 22.076 11.379 57.015 1 44.56 192 GLN B CA 1
ATOM 3015 C C . GLN B 1 198 ? 22.719 11.516 55.634 1 38 192 GLN B C 1
ATOM 3016 O O . GLN B 1 198 ? 22.856 10.529 54.91 1 35 192 GLN B O 1
ATOM 3022 N N . ASP B 1 199 ? 23.135 12.741 55.292 1 36 193 ASP B N 1
ATOM 3023 C CA . ASP B 1 199 ? 23.833 13.017 54.044 1 36.33 193 ASP B CA 1
ATOM 3024 C C . ASP B 1 199 ? 25.071 12.132 53.916 1 33.98 193 ASP B C 1
ATOM 3025 O O . ASP B 1 199 ? 25.482 11.836 52.807 1 37.01 193 ASP B O 1
ATOM 3030 N N . ARG B 1 200 ? 25.664 11.705 55.045 1 38.59 194 ARG B N 1
ATOM 3031 C CA . ARG B 1 200 ? 26.914 10.959 55.028 1 36.04 194 ARG B CA 1
ATOM 3032 C C . ARG B 1 200 ? 26.645 9.525 54.605 1 36.06 194 ARG B C 1
ATOM 3033 O O . ARG B 1 200 ? 27.448 8.955 53.868 1 33 194 ARG B O 1
ATOM 3041 N N . LEU B 1 201 ? 25.477 8.993 54.991 1 36.46 195 LEU B N 1
ATOM 3042 C CA . LEU B 1 201 ? 25.087 7.632 54.64 1 39.43 195 LEU B CA 1
ATOM 3043 C C . LEU B 1 201 ? 24.712 7.465 53.16 1 37.58 195 LEU B C 1
ATOM 3044 O O . LEU B 1 201 ? 24.517 6.341 52.703 1 42.5 195 LEU B O 1
ATOM 3049 N N . GLN B 1 202 ? 24.637 8.559 52.394 1 42.01 196 GLN B N 1
ATOM 3050 C CA . GLN B 1 202 ? 24.447 8.474 50.953 1 43.14 196 GLN B CA 1
ATOM 3051 C C . GLN B 1 202 ? 25.79 8.23 50.274 1 41.7 196 GLN B C 1
ATOM 3052 O O . GLN B 1 202 ? 25.831 8.033 49.066 1 40.72 196 GLN B O 1
ATOM 3058 N N . ILE B 1 203 ? 26.881 8.309 51.052 1 42.98 197 ILE B N 1
ATOM 3059 C CA . ILE B 1 203 ? 28.226 8.002 50.583 1 39.07 197 ILE B CA 1
ATOM 3060 C C . ILE B 1 203 ? 28.427 6.509 50.83 1 38.57 197 ILE B C 1
ATOM 3061 O O . ILE B 1 203 ? 28.411 6.073 51.979 1 34.88 197 ILE B O 1
ATOM 3066 N N . PRO B 1 204 ? 28.552 5.665 49.779 1 39.06 198 PRO B N 1
ATOM 3067 C CA . PRO B 1 204 ? 28.621 4.213 49.971 1 39.96 198 PRO B CA 1
ATOM 3068 C C . PRO B 1 204 ? 29.753 3.709 50.878 1 40.32 198 PRO B C 1
ATOM 3069 O O . PRO B 1 204 ? 29.499 2.874 51.738 1 41.78 198 PRO B O 1
ATOM 3073 N N . PRO B 1 205 ? 31.027 4.153 50.746 1 35.35 199 PRO B N 1
ATOM 3074 C CA . PRO B 1 205 ? 32.063 3.708 51.679 1 35.06 199 PRO B CA 1
ATOM 3075 C C . PRO B 1 205 ? 31.747 4.042 53.141 1 35.14 199 PRO B C 1
ATOM 3076 O O . PRO B 1 205 ? 32.016 3.248 54.039 1 35.93 199 PRO B O 1
ATOM 3080 N N . ILE B 1 206 ? 31.149 5.207 53.389 1 34.2 200 ILE B N 1
ATOM 3081 C CA . ILE B 1 206 ? 30.765 5.55 54.749 1 34.2 200 ILE B CA 1
ATOM 3082 C C . ILE B 1 206 ? 29.647 4.603 55.175 1 34.62 200 ILE B C 1
ATOM 3083 O O . ILE B 1 206 ? 29.756 3.952 56.204 1 39.12 200 ILE B O 1
ATOM 3088 N N . LYS B 1 207 ? 28.591 4.507 54.36 1 36.4 201 LYS B N 1
ATOM 3089 C CA . LYS B 1 207 ? 27.483 3.623 54.664 1 38.85 201 LYS B CA 1
ATOM 3090 C C . LYS B 1 207 ? 28.027 2.227 54.95 1 38.12 201 LYS B C 1
ATOM 3091 O O . LYS B 1 207 ? 27.64 1.603 55.932 1 38.36 201 LYS B O 1
ATOM 3097 N N . HIS B 1 208 ? 28.931 1.755 54.081 1 38.86 202 HIS B N 1
ATOM 3098 C CA . HIS B 1 208 ? 29.516 0.428 54.197 1 38.74 202 HIS B CA 1
ATOM 3099 C C . HIS B 1 208 ? 30.209 0.216 55.559 1 37.58 202 HIS B C 1
ATOM 3100 O O . HIS B 1 208 ? 29.994 -0.798 56.213 1 34.79 202 HIS B O 1
ATOM 3107 N N . PHE B 1 209 ? 31.036 1.173 56 1 35.84 203 PHE B N 1
ATOM 3108 C CA . PHE B 1 209 ? 31.677 1.106 57.307 1 35.85 203 PHE B CA 1
ATOM 3109 C C . PHE B 1 209 ? 30.629 1.068 58.418 1 37.53 203 PHE B C 1
ATOM 3110 O O . PHE B 1 209 ? 30.775 0.346 59.41 1 30.06 203 PHE B O 1
ATOM 3118 N N . TRP B 1 210 ? 29.583816 1.8811101 58.240365 1 38.67 204 TRP B N 1
ATOM 3119 C CA . TRP B 1 210 ? 28.488488 1.9142801 59.241648 1 38.31 204 TRP B CA 1
ATOM 3120 C C . TRP B 1 210 ? 27.88049 0.51484085 59.348424 1 37.02 204 TRP B C 1
ATOM 3121 O O . TRP B 1 210 ? 27.749525 0.032240255 60.480984 1 38.07 204 TRP B O 1
ATOM 3132 N N . GLN B 1 211 ? 27.545753 -0.10397322 58.209506 1 42.34 205 GLN B N 1
ATOM 3133 C CA . GLN B 1 211 ? 26.913753 -1.453421 58.222284 1 44.39 205 GLN B CA 1
ATOM 3134 C C . GLN B 1 211 ? 27.955504 -2.4939027 58.648073 1 40.81 205 GLN B C 1
ATOM 3135 O O . GLN B 1 211 ? 27.635926 -3.2973809 59.519142 1 37.89 205 GLN B O 1
ATOM 3141 N N . LEU B 1 212 ? 29.182785 -2.3820535 58.133554 1 37.75 206 LEU B N 1
ATOM 3142 C CA . LEU B 1 212 ? 30.270671 -3.2731641 58.608736 1 37.59 206 LEU B CA 1
ATOM 3143 C C . LEU B 1 212 ? 30.234007 -3.2665185 60.137504 1 37.89 206 LEU B C 1
ATOM 3144 O O . LEU B 1 212 ? 29.961345 -4.3228435 60.729553 1 41.38 206 LEU B O 1
ATOM 3149 N N . VAL B 1 213 ? 30.4744 -2.1063707 60.750718 1 38.24 207 VAL B N 1
ATOM 3150 C CA . VAL B 1 213 ? 30.528639 -2.0293266 62.241313 1 38.99 207 VAL B CA 1
ATOM 3151 C C . VAL B 1 213 ? 29.400282 -2.8788102 62.840476 1 42.23 207 VAL B C 1
ATOM 3152 O O . VAL B 1 213 ? 29.711104 -3.7582348 63.664878 1 37.26 207 VAL B O 1
ATOM 3156 N N . ARG B 1 214 ? 28.147136 -2.6311488 62.44541 1 43.57 208 ARG B N 1
ATOM 3157 C CA . ARG B 1 214 ? 27.007416 -3.3671921 63.061027 1 47.46 208 ARG B CA 1
ATOM 3158 C C . ARG B 1 214 ? 26.973598 -4.803538 62.525566 1 50.64 208 ARG B C 1
ATOM 3159 O O . ARG B 1 214 ? 26.630208 -5.711669 63.305672 1 45.58 208 ARG B O 1
ATOM 3167 N N . GLU B 1 215 ? 27.313015 -4.9947835 61.247861 1 52.87 209 GLU B N 1
ATOM 3168 C CA . GLU B 1 215 ? 27.317936 -6.3518985 60.640238 1 49.6 209 GLU B CA 1
ATOM 3169 C C . GLU B 1 215 ? 28.055637 -7.3078075 61.579837 1 49.9 209 GLU B C 1
ATOM 3170 O O . GLU B 1 215 ? 27.491162 -8.3699516 61.902655 1 42.97 209 GLU B O 1
ATOM 3176 N N . ASN B 1 216 ? 29.266587 -6.9336476 62.000763 1 46.93 210 ASN B N 1
ATOM 3177 C CA . ASN B 1 216 ? 30.06072 -7.7895467 62.921542 1 47.82 210 ASN B CA 1
ATOM 3178 C C . ASN B 1 216 ? 29.867012 -7.3026398 64.361934 1 47.69 210 ASN B C 1
ATOM 3179 O O . ASN B 1 216 ? 29.112191 -6.3274384 64.538106 1 44.62 210 ASN B O 1
#

B-factor: mean 37.63, std 11.99, range [11.45, 99.15]

Secondary structure (P-SEA, 3-state):
cbbbbbcaaaaacccaaaaaaaaaacccbbbbbbbbcaaaaaaaaaaccccccccccccccccccbbbbbbcbbbbbbbbbccccccccccbbbaaaaaabbbbbbccccaaaaaaaaaaaaaccccccccccccaaaaaaaaaaccbbbbbcccccccccccccbbbbbcccccccccccccccccccaaaaaaaaaaaacccc/cbbbbbccccccccaaaaaaaaaaacccbbbbbbbbcaaaaaaaaaaccccbbbbbccccbbbbbcbbbbbbbbbcccccccccccccaaaaaabbbbbbccccaaaaaaaaaaaaaccccccccccccaaaaaaaaaaccbbbbbccccccccccccccccccccccbbbbbbbbcccccccaaaaaaaaaaaac

Sequence (401 aa):
ELCIAAIHSLCGSYLPPVLQKFCRDYPEVQLRVTSLGSDRALKVLKDGLVDLAIVMNNRFLTTGRDMVVEVLYDEPIELLTAANHPLAAYERVPWSELVRYPQVVFKDGYGMQRLVQEKFERLEATLQAALEVNTLDAFRGVVRQGELIALLPSSALVEARLDPTLAVRPLAGLTRRVVMVTTQDRLQIPPIKHFWQLVRENIPPELCIAAIHSLCGSYLPPVLQKFCRDYPEVQLRVTSLGSDRALKVLKDGLV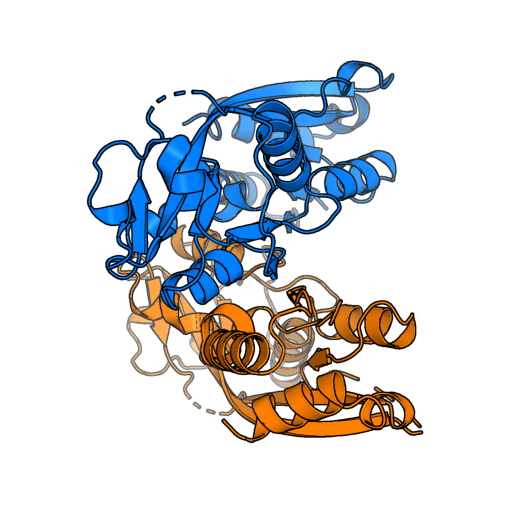DLAIVMNNRDMVVEVLYDEPIELLTAANHPLAAYERVPWSELVRYPQVVFKDGYGMQRLVQEKFERLEATLQAALEVNTLDAFRGVVRQGELIALLPSSALVEARLDPTLAVRPLAGLTRRVVMVTTQDRLQIPPIKHFWQLVREN

Solvent-accessible surface area: 17790 Å² total; per-residue (Å²): 149,2,21,0,0,0,11,18,5,0,2,18,25,64,0,4,49,0,4,59,78,0,32,169,79,64,105,173,20,44,0,70,2,13,5,18,6,6,49,92,0,17,112,8,2,156,106,52,117,10,28,0,0,0,0,16,51,59,213,135,10,108,103,30,242,67,40,57,42,47,75,13,27,84,9,66,5,26,0,0,0,10,33,148,10,84,2,12,94,90,149,145,0,39,41,80,42,0,28,151,60,44,2,1,12,14,57,106,22,22,6,4,18,92,39,11,73,92,30,4,140,148,69,172,28,118,48,88,29,33,4,18,1,13,5,10,13,0,1,6,7,8,0,68,59,34,97,19,0,0,7,2,2,23,8,6,1,60,28,1,113,138,25,120,72,12,7,22,70,44,23,90,115,16,73,14,97,0,1,0,0,0,20,86,76,28,31,139,81,86,23,6,101,45,0,24,64,15,0,130,94,40,0,52,118,124,4,10,0,0,0,13,17,4,7,1,27,28,105,4,8,49,5,8,68,72,0,38,195,56,65,102,167,35,44,0,76,1,18,5,12,3,4,22,105,0,14,113,20,1,135,100,50,115,9,28,0,0,2,2,8,79,53,132,142,99,41,82,51,93,46,54,82,13,69,3,20,0,0,0,11,32,144,12,78,1,13,91,75,154,164,0,40,46,84,48,1,36,127,48,43,3,2,14,15,55,103,25,29,2,6,15,61,18,8,67,78,37,7,121,161,69,161,26,116,55,81,45,32,2,23,0,14,5,11,11,0,3,8,2,7,0,68,52,33,77,17,0,0,8,2,3,23,6,8,1,68,44,0,108,153,27,123,61,11,10,20,67,65,28,74,120,16,66,14,126,0,11,1,5,0,28,95,100,39,28,132,82,84,28,11,111,34,0,13,78,4,16,141,131,80

Nearest PDB structures (foldseek):
  8h3z-assembly1_B  TM=1.005E+00  e=8.794E-46  Anabaena
  8h3z-assembly1_A  TM=9.909E-01  e=1.121E-41  Anabaena
  2hxr-assembly1_B  TM=8.191E-01  e=2.246E-18  Escherichia coli K-12
  5z49-assembly1_A  TM=7.960E-01  e=2.985E-16  Synechococcus elongatus PCC 7942 = FACHB-805
  7d98-assembly1_Q  TM=7.753E-01  e=6.132E-13  Cupriavidus necator

Radius of gyration: 21.05 Å; Cα contacts (8 Å, |Δi|>4): 840; chains: 2; bounding box: 51×48×54 Å

Organism: Nostoc sp. (strain PCC 7120 / SAG 25.82 / UTEX 2576) (NCBI:txid103690)

InterPro domains:
  IPR000847 LysR, HTH, N-terminal domain [PF00126] (3-59)
  IPR000847 LysR, HTH, N-terminal domain [PR00039] (18-29)
  IPR000847 LysR, HTH, N-terminal domain [PR00039] (29-39)
  IPR000847 LysR, HTH, N-terminal domain [PR00039] (39-50)
  IPR000847 LysR, HTH, N-terminal domain [PS50931] (1-57)
  IPR005119 LysR, substrate-binding [PF03466] (87-300)
  IPR036388 Winged helix-like DNA-binding domain superfamily [G3DSA:1.10.10.10] (1-85)
  IPR036390 Winged helix DNA-binding domain superfamily [SSF46785] (1-110)
  IPR050950 HTH-type LysR transcriptional regulators [PTHR30419] (1-301)